Protein AF-A0A2D0I9T1-F1 (afdb_monomer)

Mean predicted aligned error: 17.63 Å

Radius of gyration: 34.25 Å; Cα contacts (8 Å, |Δi|>4): 458; chains: 1; bounding box: 86×65×97 Å

Foldseek 3Di:
DAFPQPVLCVPPVVVLVVVLVCVLPDDPPPPPPDDPVVVVVPDDPDFPDDPNRLSVLLSLLSVLLSVLVSFDWDQPPPLADQPAFEEEEEFEQEDPQNVVSLVQSLLLLLLSQPHFYFYWYFAPAIGGQGHTDNPSPVVNVSSVPPHHDPGHRDPVNVPVVVVPDPGPAYEYEDCDDDPDDRHQYDNDLVSSLVSNVVVVVSSVVRRDRDTPTPSCVSNVVSVVSNCVSPPRDHPPDDPDPVVVVVVVVPDDDPDDDDPCLVVLQVVLQVCVVVLVLVSSLVSLVVSCNRDNALLSLQSNLVSCVSVVVLVVSLVSLSSNRDPDPVSVVLSVVVNVVSVVSVVVVVVVVVVVVVVVVVCVVPDDDDDDDDDDDDDRDPDDRDDD

Solvent-accessible surface area (backbone atoms only — not comparable to full-atom values): 21808 Å² total; per-residue (Å²): 117,49,52,81,36,58,62,42,55,70,67,49,44,59,60,49,51,55,52,49,51,54,67,72,63,58,72,78,82,75,60,92,86,56,56,70,73,57,53,58,71,71,45,77,78,85,59,70,68,50,71,69,59,35,53,50,32,48,50,54,20,50,54,24,41,44,50,20,70,12,33,34,23,44,77,49,85,68,92,69,83,42,76,63,48,40,30,39,41,34,35,37,24,13,59,92,47,30,69,60,24,40,55,51,44,47,59,44,47,70,68,51,57,73,27,31,37,24,35,30,36,32,23,75,51,72,41,82,75,42,68,75,39,54,55,54,66,62,55,45,50,53,51,73,68,53,72,73,34,93,45,64,65,42,70,76,58,47,51,65,65,56,72,72,49,90,52,78,40,42,39,37,23,31,81,64,90,70,88,75,78,95,49,45,65,35,60,49,81,72,38,46,55,53,53,45,53,50,51,50,57,54,46,61,78,40,57,69,80,53,69,48,79,46,26,64,60,38,37,52,51,18,52,53,34,43,48,58,49,67,51,81,51,52,86,86,58,83,78,54,70,64,60,57,53,53,63,67,68,66,63,87,74,85,74,77,86,70,90,56,57,67,54,49,55,48,51,20,48,51,26,44,75,73,66,41,17,67,59,13,26,52,38,35,53,56,47,36,74,82,56,70,45,44,61,48,35,42,38,30,16,48,21,27,41,75,62,66,40,29,69,63,12,35,59,29,34,79,65,42,69,66,89,50,67,68,60,44,51,52,41,54,54,52,36,51,52,25,51,54,54,48,51,55,50,52,54,51,48,53,50,49,54,56,47,52,65,50,47,77,73,55,83,89,87,87,84,90,86,82,88,76,84,79,78,80,80,92,78,76,73,76,81,132

Structure (mmCIF, N/CA/C/O backbone):
data_AF-A0A2D0I9T1-F1
#
_entry.id   AF-A0A2D0I9T1-F1
#
loop_
_atom_site.group_PDB
_atom_site.id
_atom_site.type_symbol
_atom_site.label_atom_id
_atom_site.label_alt_id
_atom_site.label_comp_id
_atom_site.label_asym_id
_atom_site.label_entity_id
_atom_site.label_seq_id
_atom_site.pdbx_PDB_ins_code
_atom_site.Cartn_x
_atom_site.Cartn_y
_atom_site.Cartn_z
_atom_site.occupancy
_atom_site.B_iso_or_equiv
_atom_site.auth_seq_id
_atom_site.auth_comp_id
_atom_site.auth_asym_id
_atom_site.auth_atom_id
_atom_site.pdbx_PDB_model_num
ATOM 1 N N . MET A 1 1 ? -4.609 5.457 19.413 1.00 65.75 1 MET A N 1
ATOM 2 C CA . MET A 1 1 ? -6.073 5.638 19.493 1.00 65.75 1 MET A CA 1
ATOM 3 C C . MET A 1 1 ? -6.320 7.035 20.028 1.00 65.75 1 MET A C 1
ATOM 5 O O . MET A 1 1 ? -5.760 7.371 21.064 1.00 65.75 1 MET A O 1
ATOM 9 N N . SER A 1 2 ? -7.049 7.855 19.285 1.00 81.62 2 SER A N 1
ATOM 10 C CA . SER A 1 2 ? -7.430 9.224 19.643 1.00 81.62 2 SER A CA 1
ATOM 11 C C . SER A 1 2 ? -8.956 9.334 19.669 1.00 81.62 2 SER A C 1
ATOM 13 O O . SER A 1 2 ? -9.654 8.433 19.209 1.00 81.62 2 SER A O 1
ATOM 15 N N . PHE A 1 3 ? -9.482 10.416 20.235 1.00 84.44 3 PHE A N 1
ATOM 16 C CA . PHE A 1 3 ? -10.907 10.739 20.197 1.00 84.44 3 PHE A CA 1
ATOM 17 C C . PHE A 1 3 ? -11.085 11.988 19.344 1.00 84.44 3 PHE A C 1
ATOM 19 O O . PHE A 1 3 ? -10.417 12.988 19.603 1.00 84.44 3 PHE A O 1
ATOM 26 N N . LEU A 1 4 ? -11.961 11.925 18.340 1.00 83.19 4 LEU A N 1
ATOM 27 C CA . LEU A 1 4 ? -12.281 13.083 17.496 1.00 83.19 4 LEU A CA 1
ATOM 28 C C . LEU A 1 4 ? -12.969 14.188 18.301 1.00 83.19 4 LEU A C 1
ATOM 30 O O . LEU A 1 4 ? -12.709 15.364 18.069 1.00 83.19 4 LEU A O 1
ATOM 34 N N . HIS A 1 5 ? -13.799 13.794 19.269 1.00 87.62 5 HIS A N 1
ATOM 35 C CA . HIS A 1 5 ? -14.623 14.705 20.056 1.00 87.62 5 HIS A CA 1
ATOM 36 C C . HIS A 1 5 ? -14.393 14.519 21.559 1.00 87.62 5 HIS A C 1
ATOM 38 O O . HIS A 1 5 ? -15.290 14.150 22.323 1.00 87.62 5 HIS A O 1
ATOM 44 N N . SER A 1 6 ? -13.151 14.728 22.000 1.00 88.94 6 SER A N 1
ATOM 45 C CA . SER A 1 6 ? -12.774 14.575 23.415 1.00 88.94 6 SER A CA 1
ATOM 46 C C . SER A 1 6 ? -13.560 15.497 24.364 1.00 88.94 6 SER A C 1
ATOM 48 O O . SER A 1 6 ? -13.742 15.171 25.539 1.00 88.94 6 SER A O 1
ATOM 50 N N . GLU A 1 7 ? -14.106 16.601 23.850 1.00 87.12 7 GLU A N 1
ATOM 51 C CA . GLU A 1 7 ? -14.968 17.543 24.556 1.00 87.12 7 GLU A CA 1
ATOM 52 C C . GLU A 1 7 ? -16.212 16.885 25.172 1.00 87.12 7 GLU A C 1
ATOM 54 O O . GLU A 1 7 ? -16.671 17.332 26.225 1.00 87.12 7 GLU A O 1
ATOM 59 N N . PHE A 1 8 ? -16.729 15.787 24.604 1.00 89.69 8 PHE A N 1
ATOM 60 C CA . PHE A 1 8 ? -17.873 15.075 25.187 1.00 89.69 8 PHE A CA 1
ATOM 61 C C . PHE A 1 8 ? -17.576 14.538 26.586 1.00 89.69 8 PHE A C 1
ATOM 63 O O . PHE A 1 8 ? -18.468 14.533 27.436 1.00 89.69 8 PHE A O 1
ATOM 70 N N . PHE A 1 9 ? -16.334 14.136 26.868 1.00 91.19 9 PHE A N 1
ATOM 71 C CA . PHE A 1 9 ? -15.964 13.719 28.217 1.00 91.19 9 PHE A CA 1
ATOM 72 C C . PHE A 1 9 ? -16.039 14.885 29.198 1.00 91.19 9 PHE A C 1
ATOM 74 O O . PHE A 1 9 ? -16.519 14.713 30.310 1.00 91.19 9 PHE A O 1
ATOM 81 N N . ILE A 1 10 ? -15.627 16.081 28.790 1.00 91.31 10 ILE A N 1
ATOM 82 C CA . ILE A 1 10 ? -15.636 17.254 29.667 1.00 91.31 10 ILE A CA 1
ATOM 83 C C . ILE A 1 10 ? -17.075 17.704 29.939 1.00 91.31 10 ILE A C 1
ATOM 85 O O . ILE A 1 10 ? -17.423 17.992 31.082 1.00 91.31 10 ILE A O 1
ATOM 89 N N . TRP A 1 11 ? -17.924 17.726 28.910 1.00 93.88 11 TRP A N 1
ATOM 90 C CA . TRP A 1 11 ? -19.279 18.264 29.027 1.00 93.88 11 TRP A CA 1
ATOM 91 C C . TRP A 1 11 ? -20.297 17.274 29.592 1.00 93.88 11 TRP A C 1
ATOM 93 O O . TRP A 1 11 ? -21.161 17.676 30.368 1.00 93.88 11 TRP A O 1
ATOM 103 N N . LEU A 1 12 ? -20.224 15.990 29.227 1.00 94.19 12 LEU A N 1
ATOM 104 C CA . LEU A 1 12 ? -21.252 15.011 29.599 1.00 94.19 12 LEU A CA 1
ATOM 105 C C . LEU A 1 12 ? -20.867 14.142 30.791 1.00 94.19 12 LEU A C 1
ATOM 107 O O . LEU A 1 12 ? -21.756 13.690 31.516 1.00 94.19 12 LEU A O 1
ATOM 111 N N . LEU A 1 13 ? -19.577 13.894 31.029 1.00 93.44 13 LEU A N 1
ATOM 112 C CA . LEU A 1 13 ? -19.166 12.977 32.091 1.00 93.44 13 LEU A CA 1
ATOM 113 C C . LEU A 1 13 ? -19.450 13.548 33.495 1.00 93.44 13 LEU A C 1
ATOM 115 O O . LEU A 1 13 ? -20.089 12.837 34.272 1.00 93.44 13 LEU A O 1
ATOM 119 N N . PRO A 1 14 ? -19.115 14.814 33.835 1.00 95.44 14 PRO A N 1
ATOM 120 C CA . PRO A 1 14 ? -19.435 15.386 35.147 1.00 95.44 14 PRO A CA 1
ATOM 121 C C . PRO A 1 14 ? -20.933 15.409 35.504 1.00 95.44 14 PRO A C 1
ATOM 123 O O . PRO A 1 14 ? -21.274 14.920 36.586 1.00 95.44 14 PRO A O 1
ATOM 126 N N . PRO A 1 15 ? -21.861 15.900 34.650 1.00 95.25 15 PRO A N 1
ATOM 127 C CA . PRO A 1 15 ? -23.283 15.885 34.993 1.00 95.25 15 PRO A CA 1
ATOM 128 C C . PRO A 1 15 ? -23.841 14.460 35.071 1.00 95.25 15 PRO A C 1
ATOM 130 O O . PRO A 1 15 ? -24.680 14.185 35.928 1.00 95.25 15 PRO A O 1
ATOM 133 N N . THR A 1 16 ? -23.341 13.531 34.249 1.00 94.25 16 THR A N 1
ATOM 134 C CA . THR A 1 16 ? -23.728 12.114 34.329 1.00 94.25 16 THR A CA 1
ATOM 135 C C . THR A 1 16 ? -23.280 11.498 35.654 1.00 94.25 16 THR A C 1
ATOM 137 O O . THR A 1 16 ? -24.080 10.851 36.327 1.00 94.25 16 THR A O 1
ATOM 140 N N . LEU A 1 17 ? -22.036 11.741 36.082 1.00 94.31 17 LEU A N 1
ATOM 141 C CA . LEU A 1 17 ? -21.539 11.293 37.386 1.00 94.31 17 LEU A CA 1
ATOM 142 C C . LEU A 1 17 ? -22.377 11.862 38.535 1.00 94.31 17 LEU A C 1
ATOM 144 O O . LEU A 1 17 ? -22.769 11.108 39.423 1.00 94.31 17 LEU A O 1
ATOM 148 N N . ALA A 1 18 ? -22.691 13.160 38.505 1.00 94.62 18 ALA A N 1
ATOM 149 C CA . ALA A 1 18 ? -23.517 13.800 39.526 1.00 94.62 18 ALA A CA 1
ATOM 150 C C . ALA A 1 18 ? -24.924 13.185 39.583 1.00 94.62 18 ALA A C 1
ATOM 152 O O . ALA A 1 18 ? -25.400 12.810 40.657 1.00 94.62 18 ALA A O 1
ATOM 153 N N . LEU A 1 1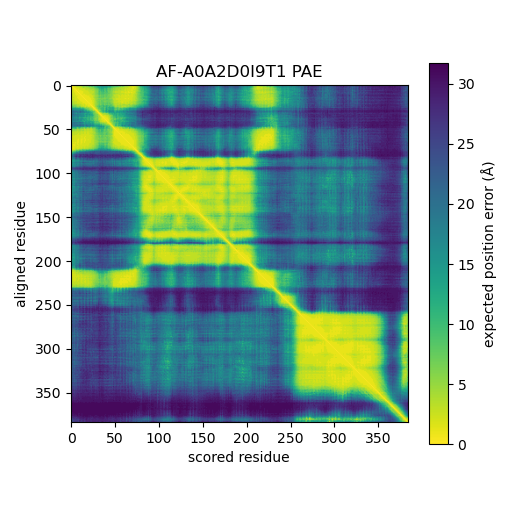9 ? -25.570 13.011 38.428 1.00 93.38 19 LEU A N 1
ATOM 154 C CA . LEU A 1 19 ? -26.894 12.401 38.330 1.00 93.38 19 LEU A CA 1
ATOM 155 C C . LEU A 1 19 ? -26.899 10.978 38.893 1.00 93.38 19 LEU A C 1
ATOM 157 O O . LEU A 1 19 ? -27.754 10.643 39.713 1.00 93.38 19 LEU A O 1
ATOM 161 N N . PHE A 1 20 ? -25.931 10.147 38.505 1.00 92.75 20 PHE A N 1
ATOM 162 C CA . PHE A 1 20 ? -25.845 8.775 39.000 1.00 92.75 20 PHE A CA 1
ATOM 163 C C . PHE A 1 20 ? -25.437 8.699 40.469 1.00 92.75 20 PHE A C 1
ATOM 165 O O . PHE A 1 20 ? -25.935 7.826 41.176 1.00 92.75 20 PHE A O 1
ATOM 172 N N . TYR A 1 21 ? -24.611 9.623 40.964 1.00 91.19 21 TYR A N 1
ATOM 173 C CA . TYR A 1 21 ? -24.312 9.736 42.388 1.00 91.19 21 TYR A CA 1
ATOM 174 C C . TYR A 1 21 ? -25.595 9.950 43.196 1.00 91.19 21 TYR A C 1
ATOM 176 O O . TYR A 1 21 ? -25.877 9.174 44.112 1.00 91.19 21 TYR A O 1
ATOM 184 N N . PHE A 1 22 ? -26.427 10.928 42.822 1.00 88.88 22 PHE A N 1
ATOM 185 C CA . PHE A 1 22 ? -27.710 11.152 43.492 1.00 88.88 22 PHE A CA 1
ATOM 186 C C . PHE A 1 22 ? -28.659 9.966 43.314 1.00 88.88 22 PHE A C 1
ATOM 188 O O . PHE A 1 22 ? -29.280 9.521 44.276 1.00 88.88 22 PHE A O 1
ATOM 195 N N . TRP A 1 23 ? -28.736 9.392 42.116 1.00 84.62 23 TRP A N 1
ATOM 196 C CA . TRP A 1 23 ? -29.636 8.275 41.845 1.00 84.62 23 TRP A CA 1
ATOM 197 C C . TRP A 1 23 ? -29.261 6.989 42.603 1.00 84.62 23 TRP A C 1
ATOM 199 O O . TRP A 1 23 ? -30.140 6.238 43.025 1.00 84.62 23 TRP A O 1
ATOM 209 N N . LEU A 1 24 ? -27.968 6.737 42.825 1.00 81.75 24 LEU A N 1
ATOM 210 C CA . LEU A 1 24 ? -27.472 5.580 43.580 1.00 81.75 24 LEU A CA 1
ATOM 211 C C . LEU A 1 24 ? -27.532 5.784 45.102 1.00 81.75 24 LEU A C 1
ATOM 213 O O . LEU A 1 24 ? -27.632 4.801 45.840 1.00 81.75 24 LEU A O 1
ATOM 217 N N . THR A 1 25 ? -27.471 7.032 45.574 1.00 81.94 25 THR A N 1
ATOM 218 C CA . THR A 1 25 ? -27.475 7.377 47.010 1.00 81.94 25 THR A CA 1
ATOM 219 C C . THR A 1 25 ? -28.862 7.688 47.569 1.00 81.94 25 THR A C 1
ATOM 221 O O . THR A 1 25 ? -29.021 7.752 48.791 1.00 81.94 25 THR A O 1
ATOM 224 N N . GLN A 1 26 ? -29.882 7.829 46.714 1.00 77.06 26 GLN A N 1
ATOM 225 C CA . GLN A 1 26 ? -31.263 8.020 47.150 1.00 77.06 26 GLN A CA 1
ATOM 226 C C . GLN A 1 26 ? -31.711 6.885 48.080 1.00 77.06 26 GLN A C 1
ATOM 228 O O . GLN A 1 26 ? -31.810 5.715 47.699 1.00 77.06 26 GLN A O 1
ATOM 233 N N . LYS A 1 27 ? -32.005 7.247 49.332 1.00 69.00 27 LYS A N 1
ATOM 234 C CA . LYS A 1 27 ? -32.643 6.340 50.285 1.00 69.00 27 LYS A CA 1
ATOM 235 C C . LYS A 1 27 ? -34.089 6.105 49.834 1.00 69.00 27 LYS A C 1
ATOM 237 O O . LYS A 1 27 ? -34.747 7.062 49.422 1.00 69.00 27 LYS A O 1
ATOM 242 N N . PRO A 1 28 ? -34.608 4.867 49.915 1.00 66.19 28 PRO A N 1
ATOM 243 C CA . PRO A 1 28 ? -36.019 4.630 49.647 1.00 66.19 28 PRO A CA 1
ATOM 244 C C . PRO A 1 28 ? -36.846 5.490 50.606 1.00 66.19 28 PRO A C 1
ATOM 246 O O . PRO A 1 28 ? -36.542 5.530 51.800 1.00 66.19 28 PRO A O 1
ATOM 249 N N . LEU A 1 29 ? -37.865 6.180 50.087 1.00 64.62 29 LEU A N 1
ATOM 250 C CA . LEU A 1 29 ? -38.839 6.907 50.902 1.00 64.62 29 LEU A CA 1
ATOM 251 C C . LEU A 1 29 ? -39.385 5.943 51.958 1.00 64.62 29 LEU A C 1
ATOM 253 O O . LEU A 1 29 ? -40.117 5.006 51.640 1.00 64.62 29 LEU A O 1
ATOM 257 N N . GLN A 1 30 ? -38.970 6.133 53.211 1.00 58.75 30 GLN A N 1
ATOM 258 C CA . GLN A 1 30 ? -39.473 5.340 54.321 1.00 58.75 30 GLN A CA 1
ATOM 259 C C . GLN A 1 30 ? -40.956 5.667 54.471 1.00 58.75 30 GLN A C 1
ATOM 261 O O . GLN A 1 30 ? -41.329 6.806 54.760 1.00 58.75 30 GLN A O 1
ATOM 266 N N . HIS A 1 31 ? -41.805 4.670 54.231 1.00 58.28 31 HIS A N 1
ATOM 267 C CA . HIS A 1 31 ? -43.240 4.795 54.419 1.00 58.28 31 HIS A CA 1
ATOM 268 C C . HIS A 1 31 ? -43.515 4.969 55.911 1.00 58.28 31 HIS A C 1
ATOM 270 O O . HIS A 1 31 ? -43.639 3.997 56.644 1.00 58.28 31 HIS A O 1
ATOM 276 N N . ARG A 1 32 ? -43.630 6.219 56.369 1.00 63.84 32 ARG A N 1
ATOM 277 C CA . ARG A 1 32 ? -43.999 6.538 57.759 1.00 63.84 32 ARG A CA 1
ATOM 278 C C . ARG A 1 32 ? -45.384 6.002 58.159 1.00 63.84 32 ARG A C 1
ATOM 280 O O . ARG A 1 32 ? -45.728 6.067 59.331 1.00 63.84 32 ARG A O 1
ATOM 287 N N . TRP A 1 33 ? -46.168 5.486 57.208 1.00 72.06 33 TRP A N 1
ATOM 288 C CA . TRP A 1 33 ? -47.573 5.108 57.391 1.00 72.06 33 TRP A CA 1
ATOM 289 C C . TRP A 1 33 ? -47.892 3.626 57.134 1.00 72.06 33 TRP A C 1
ATOM 291 O O . TRP A 1 33 ? -49.038 3.228 57.307 1.00 72.06 33 TRP A O 1
ATOM 301 N N . LEU A 1 34 ? -46.921 2.794 56.735 1.00 76.44 34 LEU A N 1
ATOM 302 C CA . LEU A 1 34 ? -47.140 1.365 56.463 1.00 76.44 34 LEU A CA 1
ATOM 303 C C . LEU A 1 34 ? -46.103 0.511 57.192 1.00 76.44 34 LEU A C 1
ATOM 305 O O . LEU A 1 34 ? -44.908 0.784 57.116 1.00 76.44 34 LEU A O 1
ATOM 309 N N . SER A 1 35 ? -46.559 -0.547 57.865 1.00 78.88 35 SER A N 1
ATOM 310 C CA . SER A 1 35 ? -45.671 -1.516 58.510 1.00 78.88 35 SER A CA 1
ATOM 311 C C . SER A 1 35 ? -44.879 -2.315 57.469 1.00 78.88 35 SER A C 1
ATOM 313 O O . SER A 1 35 ? -45.377 -2.608 56.377 1.00 78.88 35 SER A O 1
ATOM 315 N N . GLU A 1 36 ? -43.643 -2.698 57.805 1.00 78.38 36 GLU A N 1
ATOM 316 C CA . GLU A 1 36 ? -42.740 -3.409 56.884 1.00 78.38 36 GLU A CA 1
ATOM 317 C C . GLU A 1 36 ? -43.368 -4.690 56.311 1.00 78.38 36 GLU A C 1
ATOM 319 O O . GLU A 1 36 ? -43.220 -4.973 55.123 1.00 78.38 36 GLU A O 1
ATOM 324 N N . ALA A 1 37 ? -44.166 -5.400 57.114 1.00 78.06 37 ALA A N 1
ATOM 325 C CA . ALA A 1 37 ? -44.871 -6.612 56.703 1.00 78.06 37 ALA A CA 1
ATOM 326 C C . ALA A 1 37 ? -45.919 -6.372 55.597 1.00 78.06 37 ALA A C 1
ATOM 328 O O . ALA A 1 37 ? -46.118 -7.225 54.731 1.00 78.06 37 ALA A O 1
ATOM 329 N N . VAL A 1 38 ? -46.596 -5.217 55.603 1.00 79.50 38 VAL A N 1
ATOM 330 C CA . VAL A 1 38 ? -47.574 -4.860 54.560 1.00 79.50 38 VAL A CA 1
ATOM 331 C C . VAL A 1 38 ? -46.849 -4.424 53.290 1.00 79.50 38 VAL A C 1
ATOM 333 O O . VAL A 1 38 ? -47.224 -4.837 52.195 1.00 79.50 38 VAL A O 1
ATOM 336 N N . VAL A 1 39 ? -45.760 -3.663 53.426 1.00 76.88 39 VAL A N 1
ATOM 337 C CA . VAL A 1 39 ? -44.916 -3.255 52.292 1.00 76.88 39 VAL A CA 1
ATOM 338 C C . VAL A 1 39 ? -44.304 -4.471 51.595 1.00 76.88 39 VAL A C 1
ATOM 340 O O . VAL A 1 39 ? -44.239 -4.503 50.368 1.00 76.88 39 VAL A O 1
ATOM 343 N N . GLU A 1 40 ? -43.881 -5.487 52.345 1.00 76.25 40 GLU A N 1
ATOM 344 C CA . GLU A 1 40 ? -43.317 -6.708 51.768 1.00 76.25 40 GLU A CA 1
ATOM 345 C C . GLU A 1 40 ? -44.367 -7.545 51.025 1.00 76.25 40 GLU A C 1
ATOM 347 O O . GLU A 1 40 ? -44.071 -8.059 49.947 1.00 76.25 40 GLU A O 1
ATOM 352 N N . LYS A 1 41 ? -45.610 -7.609 51.526 1.00 78.31 41 LYS A N 1
ATOM 353 C CA . LYS A 1 41 ? -46.727 -8.285 50.840 1.00 78.31 41 LYS A CA 1
ATOM 354 C C . LYS A 1 41 ? -47.234 -7.541 49.602 1.00 78.31 41 LYS A C 1
ATOM 356 O O . LYS A 1 41 ? -47.716 -8.183 48.674 1.00 78.31 41 LYS A O 1
ATOM 361 N N . LEU A 1 42 ? -47.140 -6.210 49.584 1.00 76.25 42 LEU A N 1
ATOM 362 C CA . LEU A 1 42 ? -47.536 -5.375 48.442 1.00 76.25 42 LEU A CA 1
ATOM 363 C C . LEU A 1 42 ? -46.438 -5.254 47.374 1.00 76.25 42 LEU A C 1
ATOM 365 O O . LEU A 1 42 ? -46.716 -4.834 46.250 1.00 76.25 42 LEU A O 1
ATOM 369 N N . ARG A 1 43 ? -45.184 -5.596 47.695 1.00 68.75 43 ARG A N 1
ATOM 370 C CA . ARG A 1 43 ? -44.080 -5.551 46.730 1.00 68.75 43 ARG A CA 1
ATOM 371 C C . ARG A 1 43 ? -44.174 -6.708 45.743 1.00 68.75 43 ARG A C 1
ATOM 373 O O . ARG A 1 43 ? -44.341 -7.865 46.118 1.00 68.75 43 ARG A O 1
ATOM 380 N N . ALA A 1 44 ? -43.977 -6.388 44.466 1.00 64.19 44 ALA A N 1
ATOM 381 C CA . ALA A 1 44 ? -43.805 -7.390 43.425 1.00 64.19 44 ALA A CA 1
ATOM 382 C C . ALA A 1 44 ? -42.681 -8.381 43.807 1.00 64.19 44 ALA A C 1
ATOM 384 O O . ALA A 1 44 ? -41.682 -7.970 44.414 1.00 64.19 44 ALA A O 1
ATOM 385 N N . PRO A 1 45 ? -42.817 -9.676 43.463 1.00 66.19 45 PRO A N 1
ATOM 386 C CA . PRO A 1 45 ? -41.832 -10.694 43.807 1.00 66.19 45 PRO A CA 1
ATOM 387 C C . PRO A 1 45 ? -40.434 -10.283 43.336 1.00 66.19 45 PRO A C 1
ATOM 389 O O . PRO A 1 45 ? -40.269 -9.758 42.234 1.00 66.19 45 PRO A O 1
ATOM 392 N N . LYS A 1 46 ? -39.427 -10.525 44.189 1.00 61.34 46 LYS A N 1
ATOM 393 C CA . LYS A 1 46 ? -38.029 -10.118 43.968 1.00 61.34 46 LYS A CA 1
ATOM 394 C C . LYS A 1 46 ? -37.576 -10.515 42.556 1.00 61.34 46 LYS A C 1
ATOM 396 O O . LYS A 1 46 ? -37.445 -11.704 42.252 1.00 61.34 46 LYS A O 1
ATOM 401 N N . THR A 1 47 ? -37.338 -9.510 41.714 1.00 61.69 47 THR A N 1
ATOM 402 C CA . THR A 1 47 ? -36.711 -9.662 40.398 1.00 61.69 47 THR A CA 1
ATOM 403 C C . THR A 1 47 ? -35.339 -10.319 40.554 1.00 61.69 47 THR A C 1
ATOM 405 O O . THR A 1 47 ? -34.711 -10.239 41.610 1.00 61.69 47 THR A O 1
ATOM 408 N N . THR A 1 48 ? -34.867 -11.002 39.512 1.00 64.31 48 THR A N 1
ATOM 409 C CA . THR A 1 48 ? -33.540 -11.648 39.489 1.00 64.31 48 THR A CA 1
ATOM 410 C C . THR A 1 48 ? -32.404 -10.650 39.710 1.00 64.31 48 THR A C 1
ATOM 412 O O . THR A 1 48 ? -31.441 -10.976 40.399 1.00 64.31 48 THR A O 1
ATOM 415 N N . MET A 1 49 ? -32.542 -9.425 39.189 1.00 72.75 49 MET A N 1
ATOM 416 C CA . MET A 1 49 ? -31.578 -8.344 39.375 1.00 72.75 49 MET A CA 1
ATOM 417 C C . MET A 1 49 ? -32.096 -7.295 40.362 1.00 72.75 49 MET A C 1
ATOM 419 O O . MET A 1 49 ? -33.210 -6.783 40.228 1.00 72.75 49 MET A O 1
ATOM 423 N N . GLY A 1 50 ? -31.276 -6.975 41.366 1.00 78.56 50 GLY A N 1
ATOM 424 C CA . GLY A 1 50 ? -31.570 -5.916 42.328 1.00 78.56 50 GLY A CA 1
ATOM 425 C C . GLY A 1 50 ? -31.456 -4.523 41.705 1.00 78.56 50 GLY A C 1
ATOM 426 O O . GLY A 1 50 ? -30.660 -4.304 40.792 1.00 78.56 50 GLY A O 1
ATOM 427 N N . LEU A 1 51 ? -32.205 -3.559 42.249 1.00 79.06 51 LEU A N 1
ATOM 428 C CA . LEU A 1 51 ? -32.231 -2.170 41.770 1.00 79.06 51 LEU A CA 1
ATOM 429 C C . LEU A 1 51 ? -30.825 -1.549 41.673 1.00 79.06 51 LEU A C 1
ATOM 431 O O . LEU A 1 51 ? -30.506 -0.906 40.680 1.00 79.06 51 LEU A O 1
ATOM 435 N N . LYS A 1 52 ? -29.958 -1.806 42.665 1.00 82.19 52 LYS A N 1
ATOM 436 C CA . LYS A 1 52 ? -28.563 -1.333 42.669 1.00 82.19 52 LYS A CA 1
ATOM 437 C C . LYS A 1 52 ? -27.759 -1.864 41.481 1.00 82.19 52 LYS A C 1
ATOM 439 O O . LYS A 1 52 ? -27.038 -1.106 40.847 1.00 82.19 52 LYS A O 1
ATOM 444 N N . ALA A 1 53 ? -27.905 -3.151 41.167 1.00 83.69 53 ALA A N 1
ATOM 445 C CA . ALA A 1 53 ? -27.182 -3.781 40.068 1.00 83.69 53 ALA A CA 1
ATOM 446 C C . ALA A 1 53 ? -27.679 -3.264 38.706 1.00 83.69 53 ALA A C 1
ATOM 448 O O . ALA A 1 53 ? -26.872 -2.957 37.834 1.00 83.69 53 ALA A O 1
ATOM 449 N N . ARG A 1 54 ? -28.997 -3.075 38.555 1.00 85.69 54 ARG A N 1
ATOM 450 C CA . ARG A 1 54 ? -29.589 -2.472 37.353 1.00 85.69 54 ARG A CA 1
ATOM 451 C C . ARG A 1 54 ? -29.124 -1.028 37.140 1.00 85.69 54 ARG A C 1
ATOM 453 O O . ARG A 1 54 ? -28.736 -0.665 36.036 1.00 85.69 54 ARG A O 1
ATOM 460 N N . ASN A 1 55 ? -29.125 -0.216 38.196 1.00 89.69 55 ASN A N 1
ATOM 461 C CA . ASN A 1 55 ? -28.645 1.164 38.121 1.00 89.69 55 ASN A CA 1
ATOM 462 C C . ASN A 1 55 ? -27.137 1.214 37.813 1.00 89.69 55 ASN A C 1
ATOM 464 O O . ASN A 1 55 ? -26.703 2.074 37.053 1.00 89.69 55 ASN A O 1
ATOM 468 N N . GLY A 1 56 ? -26.353 0.258 38.327 1.00 90.00 56 GLY A N 1
ATOM 469 C CA . GLY A 1 56 ? -24.943 0.091 37.964 1.00 90.00 56 GLY A CA 1
ATOM 470 C C . GLY A 1 56 ? -24.730 -0.222 36.477 1.00 90.00 56 GLY A C 1
ATOM 471 O O . GLY A 1 56 ? -23.859 0.372 35.852 1.00 90.00 56 GLY A O 1
ATOM 472 N N . LEU A 1 57 ? -25.557 -1.087 35.877 1.00 90.50 57 LEU A N 1
ATOM 473 C CA . LEU A 1 57 ? -25.516 -1.345 34.430 1.00 90.50 57 LEU A CA 1
ATOM 474 C C . LEU A 1 57 ? -25.829 -0.092 33.607 1.00 90.50 57 LEU A C 1
ATOM 476 O O . LEU A 1 57 ? -25.107 0.200 32.656 1.00 90.50 57 LEU A O 1
ATOM 480 N N . PHE A 1 58 ? -26.870 0.662 33.978 1.00 93.88 58 PHE A N 1
ATOM 481 C CA . PHE A 1 58 ? -27.202 1.917 33.298 1.00 93.88 58 PHE A CA 1
ATOM 482 C C . PHE A 1 58 ? -26.077 2.946 33.401 1.00 93.88 58 PHE A C 1
ATOM 484 O O . PHE A 1 58 ? -25.821 3.662 32.438 1.00 93.88 58 PHE A O 1
ATOM 491 N N . PHE A 1 59 ? -25.380 2.988 34.537 1.00 94.94 59 PHE A N 1
ATOM 492 C CA . PHE A 1 59 ? -24.237 3.872 34.729 1.00 94.94 59 PHE A CA 1
ATOM 493 C C . PHE A 1 59 ? -23.087 3.537 33.776 1.00 94.94 59 PHE A C 1
ATOM 495 O O . PHE A 1 59 ? -22.596 4.407 33.058 1.00 94.94 59 PHE A O 1
ATOM 502 N N . ILE A 1 60 ? -22.700 2.259 33.717 1.00 94.94 60 ILE A N 1
ATOM 503 C CA . ILE A 1 60 ? -21.636 1.790 32.820 1.00 94.94 60 ILE A CA 1
ATOM 504 C C . ILE A 1 60 ? -22.031 2.030 31.357 1.00 94.94 60 ILE A C 1
ATOM 506 O O . ILE A 1 60 ? -21.223 2.519 30.570 1.00 94.94 60 ILE A O 1
ATOM 510 N N . ALA A 1 61 ? -23.287 1.750 30.996 1.00 95.94 61 ALA A N 1
ATOM 511 C CA . ALA A 1 61 ? -23.793 2.002 29.652 1.00 95.94 61 ALA A CA 1
ATOM 512 C C . ALA A 1 61 ? -23.755 3.492 29.279 1.00 95.94 61 ALA A C 1
ATOM 514 O O . ALA A 1 61 ? -23.385 3.822 28.156 1.00 95.94 61 ALA A O 1
ATOM 515 N N . ALA A 1 62 ? -24.075 4.396 30.210 1.00 96.75 62 ALA A N 1
ATOM 516 C CA . ALA A 1 62 ? -23.998 5.836 29.976 1.00 96.75 62 ALA A CA 1
ATOM 517 C C . ALA A 1 62 ? -22.556 6.298 29.689 1.00 96.75 62 ALA A C 1
ATOM 519 O O . ALA A 1 62 ? -22.334 7.048 28.742 1.00 96.75 62 ALA A O 1
ATOM 520 N N . ILE A 1 63 ? -21.561 5.797 30.432 1.00 96.75 63 ILE A N 1
ATOM 521 C CA . ILE A 1 63 ? -20.138 6.095 30.169 1.00 96.75 63 ILE A CA 1
ATOM 522 C C . ILE A 1 63 ? -19.701 5.568 28.796 1.00 96.75 63 ILE A C 1
ATOM 524 O O . ILE A 1 63 ? -18.962 6.242 28.072 1.00 96.75 63 ILE A O 1
ATOM 528 N N . LEU A 1 64 ? -20.157 4.373 28.417 1.00 95.44 64 LEU A N 1
ATOM 529 C CA . LEU A 1 64 ? -19.867 3.800 27.104 1.00 95.44 64 LEU A CA 1
ATOM 530 C C . LEU A 1 64 ? -20.536 4.592 25.971 1.00 95.44 64 LEU A C 1
ATOM 532 O O . LEU A 1 64 ? -19.908 4.802 24.939 1.00 95.44 64 LEU A O 1
ATOM 536 N N . LEU A 1 65 ? -21.755 5.102 26.163 1.00 96.75 65 LEU A N 1
ATOM 537 C CA . LEU A 1 65 ? -22.402 5.997 25.198 1.00 96.75 65 LEU A CA 1
ATOM 538 C C . LEU A 1 65 ? -21.634 7.311 25.034 1.00 96.75 65 LEU A C 1
ATOM 540 O O . LEU A 1 65 ? -21.399 7.728 23.904 1.00 96.75 65 LEU A O 1
ATOM 544 N N . ILE A 1 66 ? -21.181 7.926 26.131 1.00 96.00 66 ILE A N 1
ATOM 545 C CA . ILE A 1 66 ? -20.333 9.130 26.072 1.00 96.00 66 ILE A CA 1
ATOM 546 C C . ILE A 1 66 ? -19.030 8.816 25.330 1.00 96.00 66 ILE A C 1
ATOM 548 O O . ILE A 1 66 ? -18.634 9.562 24.438 1.00 96.00 66 ILE A O 1
ATOM 552 N N . SER A 1 67 ? -18.406 7.673 25.629 1.00 93.06 67 SER A N 1
ATOM 553 C CA . SER A 1 67 ? -17.227 7.198 24.897 1.00 93.06 67 SER A CA 1
ATOM 554 C C . SER A 1 67 ? -17.512 6.998 23.407 1.00 93.06 67 SER A C 1
ATOM 556 O O . SER A 1 67 ? -16.663 7.325 22.590 1.00 93.06 67 SER A O 1
ATOM 558 N N . ALA A 1 68 ? -18.690 6.497 23.025 1.00 94.69 68 ALA A N 1
ATOM 559 C CA . ALA A 1 68 ? -19.081 6.356 21.623 1.00 94.69 68 ALA A CA 1
ATOM 560 C C . ALA A 1 68 ? -19.268 7.721 20.938 1.00 94.69 68 ALA A C 1
ATOM 562 O O . ALA A 1 68 ? -18.785 7.915 19.825 1.00 94.69 68 ALA A O 1
ATOM 563 N N . MET A 1 69 ? -19.909 8.680 21.614 1.00 92.75 69 MET A N 1
ATOM 564 C CA . MET A 1 69 ? -20.082 10.050 21.115 1.00 92.75 69 MET A CA 1
ATOM 565 C C . MET A 1 69 ? -18.753 10.791 20.959 1.00 92.75 69 MET A C 1
ATOM 567 O O . MET A 1 69 ? -18.596 11.558 20.015 1.00 92.75 69 MET A O 1
ATOM 571 N N . ALA A 1 70 ? -17.773 10.503 21.819 1.00 92.31 70 ALA A N 1
ATOM 572 C CA . ALA A 1 70 ? -16.412 11.018 21.688 1.00 92.31 70 ALA A CA 1
ATOM 573 C C . ALA A 1 70 ? -15.674 10.493 20.437 1.00 92.31 70 ALA A C 1
ATOM 575 O O . ALA A 1 70 ? -14.578 10.964 20.133 1.00 92.31 70 ALA A O 1
ATOM 576 N N . GLN A 1 71 ? -16.273 9.535 19.715 1.00 89.25 71 GLN A N 1
ATOM 577 C CA . GLN A 1 71 ? -15.779 8.945 18.473 1.00 89.25 71 GLN A CA 1
ATOM 578 C C . GLN A 1 71 ? -14.315 8.498 18.579 1.00 89.25 71 GLN A C 1
ATOM 580 O O . GLN A 1 71 ? -13.411 9.156 18.052 1.00 89.25 71 GLN A O 1
ATOM 585 N N . PRO A 1 72 ? -14.055 7.373 19.268 1.00 89.31 72 PRO A N 1
ATOM 586 C CA . PRO A 1 72 ? -12.733 6.782 19.280 1.00 89.31 72 PRO A CA 1
ATOM 587 C C . PRO A 1 72 ? -12.331 6.414 17.857 1.00 89.31 72 PRO A C 1
ATOM 589 O O . PRO A 1 72 ? -13.113 5.820 17.116 1.00 89.31 72 PRO A O 1
ATOM 592 N N . VAL A 1 73 ? -11.100 6.741 17.497 1.00 84.81 73 VAL A N 1
ATOM 593 C CA . VAL A 1 73 ? -10.509 6.473 16.192 1.00 84.81 73 VAL A CA 1
ATOM 594 C C . VAL A 1 73 ? -9.106 5.917 16.388 1.00 84.81 73 VAL A C 1
ATOM 596 O O . VAL A 1 73 ? -8.351 6.327 17.277 1.00 84.81 73 VAL A O 1
ATOM 599 N N . ILE A 1 74 ? -8.727 4.963 15.544 1.00 80.19 74 ILE A N 1
ATOM 600 C CA . ILE A 1 74 ? -7.314 4.669 15.318 1.00 80.19 74 ILE A CA 1
ATOM 601 C C . ILE A 1 74 ? -6.882 5.498 14.118 1.00 80.19 74 ILE A C 1
ATOM 603 O O . ILE A 1 74 ? -7.399 5.330 13.017 1.00 80.19 74 ILE A O 1
ATOM 607 N N . LEU A 1 75 ? -5.941 6.409 14.363 1.00 63.22 75 LEU A N 1
ATOM 608 C CA . LEU A 1 75 ? -5.189 7.063 13.306 1.00 63.22 75 LEU A CA 1
ATOM 609 C C . LEU A 1 75 ? -4.257 6.005 12.732 1.00 63.22 75 LEU A C 1
ATOM 611 O O . LEU A 1 75 ? -3.195 5.726 13.289 1.00 63.22 75 LEU A O 1
ATOM 615 N N . ASN A 1 76 ? -4.709 5.358 11.668 1.00 50.41 76 ASN A N 1
ATOM 616 C CA . ASN A 1 76 ? -3.847 4.496 10.897 1.00 50.41 76 ASN A CA 1
ATOM 617 C C . ASN A 1 76 ? -3.013 5.400 9.991 1.00 50.41 76 ASN A C 1
ATOM 619 O O . ASN A 1 76 ? -3.478 5.898 8.974 1.00 50.41 76 ASN A O 1
ATOM 623 N N . SER A 1 77 ? -1.748 5.593 10.360 1.00 42.97 77 SER A N 1
ATOM 624 C CA . SER A 1 77 ? -0.729 6.178 9.479 1.00 42.97 77 SER A CA 1
ATOM 625 C C . SER A 1 77 ? -0.335 5.222 8.347 1.00 42.97 77 SER A C 1
ATOM 627 O O . SER A 1 77 ? 0.609 5.499 7.611 1.00 42.97 77 SER A O 1
ATOM 629 N N . THR A 1 78 ? -0.995 4.063 8.240 1.00 38.38 78 THR A N 1
ATOM 630 C CA . THR A 1 78 ? -0.756 3.096 7.175 1.00 38.38 78 THR A CA 1
ATOM 631 C C . THR A 1 78 ? -1.198 3.725 5.856 1.00 38.38 78 THR A C 1
ATOM 633 O O . THR A 1 78 ? -2.385 4.021 5.707 1.00 38.38 78 THR A O 1
ATOM 636 N N . PRO A 1 79 ? -0.287 3.942 4.894 1.00 38.72 79 PRO A N 1
ATOM 637 C CA . PRO A 1 79 ? -0.656 4.477 3.596 1.00 38.72 79 PRO A CA 1
ATOM 638 C C . PRO A 1 79 ? -1.472 3.411 2.859 1.00 38.72 79 PRO A C 1
ATOM 640 O O . PRO A 1 79 ? -0.906 2.485 2.283 1.00 38.72 79 PRO A O 1
ATOM 643 N N . ILE A 1 80 ? -2.801 3.506 2.884 1.00 43.66 80 ILE A N 1
ATOM 644 C CA . ILE A 1 80 ? -3.665 2.659 2.057 1.00 43.66 80 ILE A CA 1
ATOM 645 C C . ILE A 1 80 ? -4.544 3.558 1.188 1.00 43.66 80 ILE A C 1
ATOM 647 O O . ILE A 1 80 ? -5.203 4.469 1.674 1.00 43.66 80 ILE A O 1
ATOM 651 N N . LYS A 1 81 ? -4.475 3.297 -0.126 1.00 45.94 81 LYS A N 1
ATOM 652 C CA . LYS A 1 81 ? -5.225 3.926 -1.227 1.00 45.94 81 LYS A CA 1
ATOM 653 C C . LYS A 1 81 ? -5.401 5.445 -1.095 1.00 45.94 81 LYS A C 1
ATOM 655 O O . LYS A 1 81 ? -6.512 5.968 -1.119 1.00 45.94 81 LYS A O 1
ATOM 660 N N . GLY A 1 82 ? -4.282 6.171 -1.115 1.00 52.38 82 GLY A N 1
ATOM 661 C CA . GLY A 1 82 ? -4.317 7.506 -1.718 1.00 52.38 82 GLY A CA 1
ATOM 662 C C . GLY A 1 82 ? -4.966 7.410 -3.106 1.00 52.38 82 GLY A C 1
ATOM 663 O O . GLY A 1 82 ? -4.858 6.371 -3.769 1.00 52.38 82 GLY A O 1
ATOM 664 N N . LYS A 1 83 ? -5.682 8.459 -3.529 1.00 64.25 83 LYS A N 1
ATOM 665 C CA . LYS A 1 83 ? -6.173 8.585 -4.910 1.00 64.25 83 LYS A CA 1
ATOM 666 C C . LYS A 1 83 ? -5.032 8.167 -5.845 1.00 64.25 83 LYS A C 1
ATOM 668 O O . LYS A 1 83 ? -3.964 8.772 -5.774 1.00 64.25 83 LYS A O 1
ATOM 673 N N . LYS A 1 84 ? -5.247 7.132 -6.668 1.00 77.50 84 LYS A N 1
ATOM 674 C CA . LYS A 1 84 ? -4.251 6.730 -7.665 1.00 77.50 84 LYS A CA 1
ATOM 675 C C . LYS A 1 84 ? -3.923 7.954 -8.508 1.00 77.50 84 LYS A C 1
ATOM 677 O O . LYS A 1 84 ? -4.831 8.629 -8.996 1.00 77.50 84 LYS A O 1
ATOM 682 N N . LEU A 1 85 ? -2.643 8.256 -8.619 1.00 87.75 85 LEU A N 1
ATOM 683 C CA . LEU A 1 85 ? -2.160 9.384 -9.389 1.00 87.75 85 LEU A CA 1
ATOM 684 C C . LEU A 1 85 ? -2.382 9.074 -10.867 1.00 87.75 85 LEU A C 1
ATOM 686 O O . LEU A 1 85 ? -2.087 7.968 -11.327 1.00 87.75 85 LEU A O 1
ATOM 690 N N . HIS A 1 86 ? -2.894 10.050 -11.616 1.00 92.00 86 HIS A N 1
ATOM 691 C CA . HIS A 1 86 ? -2.917 9.968 -13.072 1.00 92.00 86 HIS A CA 1
ATOM 692 C C . HIS A 1 86 ? -1.532 10.341 -13.587 1.00 92.00 86 HIS A C 1
ATOM 694 O O . HIS A 1 86 ? -1.113 11.497 -13.508 1.00 92.00 86 HIS A O 1
ATOM 700 N N . ILE A 1 87 ? -0.819 9.350 -14.110 1.00 93.19 87 ILE A N 1
ATOM 701 C CA . ILE A 1 87 ? 0.530 9.503 -14.638 1.00 93.19 87 ILE A CA 1
ATOM 702 C C . ILE A 1 87 ? 0.504 9.298 -16.146 1.00 93.19 87 ILE A C 1
ATOM 704 O O . ILE A 1 87 ? 0.013 8.285 -16.633 1.00 93.19 87 ILE A O 1
ATOM 708 N N . VAL A 1 88 ? 1.064 10.237 -16.902 1.00 94.62 88 VAL A N 1
ATOM 709 C CA . VAL A 1 88 ? 1.243 10.084 -18.350 1.00 94.62 88 VAL A CA 1
ATOM 710 C C . VAL A 1 88 ? 2.686 9.677 -18.617 1.00 94.62 88 VAL A C 1
ATOM 712 O O . VAL A 1 88 ? 3.609 10.450 -18.365 1.00 94.62 88 VAL A O 1
ATOM 715 N N . LEU A 1 89 ? 2.876 8.459 -19.122 1.00 95.00 89 LEU A N 1
ATOM 716 C CA . LEU A 1 89 ? 4.166 7.916 -19.531 1.00 95.00 89 LEU A CA 1
ATOM 717 C C . LEU A 1 89 ? 4.295 8.012 -21.053 1.00 95.00 89 LEU A C 1
ATOM 719 O O . LEU A 1 89 ? 3.570 7.352 -21.797 1.00 95.00 89 LEU A O 1
ATOM 723 N N . VAL A 1 90 ? 5.235 8.829 -21.516 1.00 94.19 90 VAL A N 1
ATOM 724 C CA . VAL A 1 90 ? 5.483 9.099 -22.934 1.00 94.19 90 VAL A CA 1
ATOM 725 C C . VAL A 1 90 ? 6.820 8.489 -23.336 1.00 94.19 90 VAL A C 1
ATOM 727 O O . VAL A 1 90 ? 7.853 8.843 -22.775 1.00 94.19 90 VAL A O 1
ATOM 730 N N . VAL A 1 91 ? 6.824 7.575 -24.305 1.00 94.25 91 VAL A N 1
ATOM 731 C CA . VAL A 1 91 ? 8.028 6.837 -24.717 1.00 94.25 91 VAL A CA 1
ATOM 732 C C . VAL A 1 91 ? 8.519 7.293 -26.088 1.00 94.25 91 VAL A C 1
ATOM 734 O O . VAL A 1 91 ? 7.783 7.251 -27.074 1.00 94.25 91 VAL A O 1
ATOM 737 N N . ASP A 1 92 ? 9.781 7.700 -26.170 1.00 91.94 92 ASP A N 1
ATOM 738 C CA . ASP A 1 92 ? 10.444 7.987 -27.440 1.00 91.94 92 ASP A CA 1
ATOM 739 C C . ASP A 1 92 ? 10.654 6.690 -28.237 1.00 91.94 92 ASP A C 1
ATOM 741 O O . ASP A 1 92 ? 11.311 5.755 -27.769 1.00 91.94 92 ASP A O 1
ATOM 745 N N . ARG A 1 93 ? 10.083 6.634 -29.445 1.00 90.56 93 ARG A N 1
ATOM 746 C CA . ARG A 1 93 ? 10.211 5.503 -30.383 1.00 90.56 93 ARG A CA 1
ATOM 747 C C . ARG A 1 93 ? 11.112 5.808 -31.582 1.00 90.56 93 ARG A C 1
ATOM 749 O O . ARG A 1 93 ? 11.096 5.042 -32.543 1.00 90.56 93 ARG A O 1
ATOM 756 N N . GLY A 1 94 ? 11.846 6.919 -31.583 1.00 83.50 94 GLY A N 1
ATOM 757 C CA . GLY A 1 94 ? 12.724 7.290 -32.694 1.00 83.50 94 GLY A CA 1
ATOM 758 C C . GLY A 1 94 ? 13.907 6.338 -32.895 1.00 83.50 94 GLY A C 1
ATOM 759 O O . GLY A 1 94 ? 14.346 5.644 -31.979 1.00 83.50 94 GLY A O 1
ATOM 760 N N . ALA A 1 95 ? 14.437 6.326 -34.120 1.00 68.31 95 ALA A N 1
ATOM 761 C CA . ALA A 1 95 ? 15.378 5.310 -34.602 1.00 68.31 95 ALA A CA 1
ATOM 762 C C . ALA A 1 95 ? 16.703 5.206 -33.824 1.00 68.31 95 ALA A C 1
ATOM 764 O O . ALA A 1 95 ? 17.290 4.130 -33.770 1.00 68.31 95 ALA A O 1
ATOM 765 N N . VAL A 1 96 ? 17.195 6.309 -33.250 1.00 71.44 96 VAL A N 1
ATOM 766 C CA . VAL A 1 96 ? 18.591 6.405 -32.783 1.00 71.44 96 VAL A CA 1
ATOM 767 C C . VAL A 1 96 ? 18.819 5.713 -31.430 1.00 71.44 96 VAL A C 1
ATOM 769 O O . VAL A 1 96 ? 19.938 5.305 -31.159 1.00 71.44 96 VAL A O 1
ATOM 772 N N . ASP A 1 97 ? 17.776 5.476 -30.620 1.00 77.75 97 ASP A N 1
ATOM 773 C CA . ASP A 1 97 ? 17.928 4.916 -29.262 1.00 77.75 97 ASP A CA 1
ATOM 774 C C . ASP A 1 97 ? 16.720 4.084 -28.779 1.00 77.75 97 ASP A C 1
ATOM 776 O O . ASP A 1 97 ? 16.489 3.937 -27.577 1.00 77.75 97 ASP A O 1
ATOM 780 N N . ALA A 1 98 ? 15.924 3.520 -29.693 1.00 82.69 98 ALA A N 1
ATOM 781 C CA . ALA A 1 98 ? 14.646 2.888 -29.346 1.00 82.69 98 ALA A CA 1
ATOM 782 C C . ALA A 1 98 ? 14.758 1.744 -28.317 1.00 82.69 98 ALA A C 1
ATOM 784 O O . ALA A 1 98 ? 13.924 1.645 -27.418 1.00 82.69 98 ALA A O 1
ATOM 785 N N . GLU A 1 99 ? 15.798 0.905 -28.399 1.00 85.94 99 GLU A N 1
ATOM 786 C CA . GLU A 1 99 ? 16.036 -0.171 -27.422 1.00 85.94 99 GLU A CA 1
ATOM 787 C C . GLU A 1 99 ? 16.333 0.377 -26.023 1.00 85.94 99 GLU A C 1
ATOM 789 O O . GLU A 1 99 ? 15.793 -0.094 -25.017 1.00 85.94 99 GLU A O 1
ATOM 794 N N . LYS A 1 100 ? 17.154 1.430 -25.952 1.00 88.56 100 LYS A N 1
ATOM 795 C CA . LYS A 1 100 ? 17.483 2.101 -24.696 1.00 88.56 100 LYS A CA 1
ATOM 796 C C . LYS A 1 100 ? 16.234 2.752 -24.102 1.00 88.56 100 LYS A C 1
ATOM 798 O O . LYS A 1 100 ? 15.933 2.498 -22.935 1.00 88.56 100 LYS A O 1
ATOM 803 N N . SER A 1 101 ? 15.469 3.500 -24.897 1.00 89.94 101 SER A N 1
ATOM 804 C CA . SER A 1 101 ? 14.195 4.097 -24.477 1.00 89.94 101 SER A CA 1
ATOM 805 C C . SER A 1 101 ? 13.202 3.040 -23.997 1.00 89.94 101 SER A C 1
ATOM 807 O O . SER A 1 101 ? 12.587 3.211 -22.950 1.00 89.94 101 SER A O 1
ATOM 809 N N . ARG A 1 102 ? 13.098 1.895 -24.680 1.00 90.94 102 ARG A N 1
ATOM 810 C CA . ARG A 1 102 ? 12.246 0.779 -24.247 1.00 90.94 102 ARG A CA 1
ATOM 811 C C . ARG A 1 102 ? 12.678 0.224 -22.892 1.00 90.94 102 ARG A C 1
ATOM 813 O O . ARG A 1 102 ? 11.841 0.036 -22.011 1.00 90.94 102 ARG A O 1
ATOM 820 N N . SER A 1 103 ? 13.977 -0.014 -22.706 1.00 89.75 103 SER A N 1
ATOM 821 C CA . SER A 1 103 ? 14.511 -0.525 -21.439 1.00 89.75 103 SER A CA 1
ATOM 822 C C . SER A 1 103 ? 14.237 0.434 -20.273 1.00 89.75 103 SER A C 1
ATOM 824 O O . SER A 1 103 ? 13.740 0.000 -19.231 1.00 89.75 103 SER A O 1
ATOM 826 N N . LEU A 1 104 ? 14.456 1.739 -20.484 1.00 91.88 104 LEU A N 1
ATOM 827 C CA . LEU A 1 104 ? 14.193 2.791 -19.502 1.00 91.88 104 LEU A CA 1
ATOM 828 C C . LEU A 1 104 ? 12.698 2.934 -19.210 1.00 91.88 104 LEU A C 1
ATOM 830 O O . LEU A 1 104 ? 12.310 3.096 -18.051 1.00 91.88 104 LEU A O 1
ATOM 834 N N . ALA A 1 105 ? 11.854 2.828 -20.238 1.00 92.69 105 ALA A N 1
ATOM 835 C CA . ALA A 1 105 ? 10.404 2.873 -20.110 1.00 92.69 105 ALA A CA 1
ATOM 836 C C . ALA A 1 105 ? 9.877 1.711 -19.269 1.00 92.69 105 ALA A C 1
ATOM 838 O O . ALA A 1 105 ? 9.061 1.930 -18.380 1.00 92.69 105 ALA A O 1
ATOM 839 N N . LEU A 1 106 ? 10.390 0.495 -19.479 1.00 91.56 106 LEU A N 1
ATOM 840 C CA . LEU A 1 106 ? 10.032 -0.663 -18.663 1.00 91.56 106 LEU A CA 1
ATOM 841 C C . LEU A 1 106 ? 10.463 -0.475 -17.212 1.00 91.56 106 LEU A C 1
ATOM 843 O O . LEU A 1 106 ? 9.644 -0.630 -16.313 1.00 91.56 106 LEU A O 1
ATOM 847 N N . SER A 1 107 ? 11.724 -0.118 -16.954 1.00 88.19 107 SER A N 1
ATOM 848 C CA . SER A 1 107 ? 12.187 0.110 -15.578 1.00 88.19 107 SER A CA 1
ATOM 849 C C . SER A 1 107 ? 11.394 1.209 -14.873 1.00 88.19 107 SER A C 1
ATOM 851 O O . SER A 1 107 ? 11.041 1.037 -13.711 1.00 88.19 107 SER A O 1
ATOM 853 N N . THR A 1 108 ? 11.055 2.282 -15.590 1.00 91.50 108 THR A N 1
ATOM 854 C CA . THR A 1 108 ? 10.232 3.379 -15.070 1.00 91.50 108 THR A CA 1
ATOM 855 C C . THR A 1 108 ? 8.801 2.922 -14.814 1.00 91.50 108 THR A C 1
ATOM 857 O O . THR A 1 108 ? 8.275 3.176 -13.743 1.00 91.50 108 THR A O 1
ATOM 860 N N . LEU A 1 109 ? 8.182 2.167 -15.726 1.00 90.50 109 LEU A N 1
ATOM 861 C CA . LEU A 1 109 ? 6.848 1.601 -15.519 1.00 90.50 109 LEU A CA 1
ATOM 862 C C . LEU A 1 109 ? 6.788 0.810 -14.207 1.00 90.50 109 LEU A C 1
ATOM 864 O O . LEU A 1 109 ? 5.882 1.030 -13.413 1.00 90.50 109 LEU A O 1
ATOM 868 N N . TYR A 1 110 ? 7.783 -0.039 -13.932 1.00 84.81 110 TYR A N 1
ATOM 869 C CA . TYR A 1 110 ? 7.845 -0.821 -12.691 1.00 84.81 110 TYR A CA 1
ATOM 870 C C . TYR A 1 110 ? 8.021 0.021 -11.416 1.00 84.81 110 TYR A C 1
ATOM 872 O O . TYR A 1 110 ? 7.774 -0.479 -10.318 1.00 84.81 110 TYR A O 1
ATOM 880 N N . THR A 1 111 ? 8.439 1.285 -11.512 1.00 82.69 111 THR A N 1
ATOM 881 C CA . THR A 1 111 ? 8.451 2.196 -10.353 1.00 82.69 111 THR A CA 1
ATOM 882 C C . THR A 1 111 ? 7.092 2.843 -10.111 1.00 82.69 111 THR A C 1
ATOM 884 O O . THR A 1 111 ? 6.822 3.249 -8.985 1.00 82.69 111 THR A O 1
ATOM 887 N N . LEU A 1 112 ? 6.253 2.890 -11.147 1.00 86.62 112 LEU A N 1
ATOM 888 C CA . LEU A 1 112 ? 4.941 3.530 -11.170 1.00 86.62 112 LEU A CA 1
ATOM 889 C C . LEU A 1 112 ? 3.775 2.531 -11.028 1.00 86.62 112 LEU A C 1
ATOM 891 O O . LEU A 1 112 ? 2.625 2.953 -10.925 1.00 86.62 112 LEU A O 1
ATOM 895 N N . VAL A 1 113 ? 4.045 1.216 -11.043 1.00 81.56 113 VAL A N 1
ATOM 896 C CA . VAL A 1 113 ? 3.016 0.172 -10.875 1.00 81.56 113 VAL A CA 1
ATOM 897 C C . VAL A 1 113 ? 2.209 0.428 -9.601 1.00 81.56 113 VAL A C 1
ATOM 899 O O . VAL A 1 113 ? 2.766 0.669 -8.533 1.00 81.56 113 VAL A O 1
ATOM 902 N N . GLY A 1 114 ? 0.885 0.364 -9.737 1.00 77.00 114 GLY A N 1
ATOM 903 C CA . GLY A 1 114 ? -0.075 0.699 -8.684 1.00 77.00 114 GLY A CA 1
ATOM 904 C C . GLY A 1 114 ? -0.836 2.003 -8.949 1.00 77.00 114 GLY A C 1
ATOM 905 O O . GLY A 1 114 ? -1.945 2.156 -8.434 1.00 77.00 114 GLY A O 1
ATOM 906 N N . GLU A 1 115 ? -0.299 2.886 -9.796 1.00 87.31 115 GLU A N 1
ATOM 907 C CA . GLU A 1 115 ? -0.926 4.151 -10.213 1.00 87.31 115 GLU A CA 1
ATOM 908 C C . GLU A 1 115 ? -1.749 4.017 -11.509 1.00 87.31 115 GLU A C 1
ATOM 910 O O . GLU A 1 115 ? -1.725 2.978 -12.172 1.00 87.31 115 GLU A O 1
ATOM 915 N N . GLU A 1 116 ? -2.505 5.058 -11.879 1.00 91.06 116 GLU A N 1
ATOM 916 C CA . GLU A 1 116 ? -3.236 5.113 -13.152 1.00 91.06 116 GLU A CA 1
ATOM 917 C C . GLU A 1 116 ? -2.342 5.673 -14.256 1.00 91.06 116 GLU A C 1
ATOM 919 O O . GLU A 1 116 ? -2.143 6.882 -14.370 1.00 91.06 116 GLU A O 1
ATOM 924 N N . ILE A 1 117 ? -1.820 4.789 -15.099 1.00 94.12 117 ILE A N 1
ATOM 925 C CA . ILE A 1 117 ? -0.830 5.129 -16.112 1.00 94.12 117 ILE A CA 1
ATOM 926 C C . ILE A 1 117 ? -1.495 5.200 -17.483 1.00 94.12 117 ILE A C 1
ATOM 928 O O . ILE A 1 117 ? -2.107 4.247 -17.959 1.00 94.12 117 ILE A O 1
ATOM 932 N N . GLU A 1 118 ? -1.351 6.340 -18.138 1.00 94.88 118 GLU A N 1
ATOM 933 C CA . GLU A 1 118 ? -1.664 6.533 -19.545 1.00 94.88 118 GLU A CA 1
ATOM 934 C C . GLU A 1 118 ? -0.379 6.418 -20.363 1.00 94.88 118 GLU A C 1
ATOM 936 O O . GLU A 1 118 ? 0.606 7.099 -20.077 1.00 94.88 118 GLU A O 1
ATOM 941 N N . LEU A 1 119 ? -0.379 5.548 -21.374 1.00 95.56 119 LEU A N 1
ATOM 942 C CA . LEU A 1 119 ? 0.806 5.263 -22.179 1.00 95.56 119 LEU A CA 1
ATOM 943 C C . LEU A 1 119 ? 0.687 5.922 -23.551 1.00 95.56 119 LEU A C 1
ATOM 945 O O . LEU A 1 119 ? -0.245 5.653 -24.315 1.00 95.56 119 LEU A O 1
ATOM 949 N N . ALA A 1 120 ? 1.681 6.728 -23.895 1.00 94.62 120 ALA A N 1
ATOM 950 C CA . ALA A 1 120 ? 1.839 7.327 -25.209 1.00 94.62 120 ALA A CA 1
ATOM 951 C C . ALA A 1 120 ? 3.251 7.075 -25.748 1.00 94.62 120 ALA A C 1
ATOM 953 O O . ALA A 1 120 ? 4.182 6.793 -24.995 1.00 94.62 120 ALA A O 1
ATOM 954 N N . ALA A 1 121 ? 3.426 7.191 -27.059 1.00 93.81 121 ALA A N 1
ATOM 955 C CA . ALA A 1 121 ? 4.742 7.211 -27.683 1.00 93.81 121 ALA A CA 1
ATOM 956 C C . ALA A 1 121 ? 4.852 8.339 -28.693 1.00 93.81 121 ALA A C 1
ATOM 958 O O . ALA A 1 121 ? 3.844 8.790 -29.233 1.00 93.81 121 ALA A O 1
ATOM 959 N N . PHE A 1 122 ? 6.076 8.774 -28.974 1.00 92.06 122 PHE A N 1
ATOM 960 C CA . PHE A 1 122 ? 6.305 9.851 -29.926 1.00 92.06 122 PHE A CA 1
ATOM 961 C C . PHE A 1 122 ? 7.524 9.622 -30.817 1.00 92.06 122 PHE A C 1
ATOM 963 O O . PHE A 1 122 ? 8.506 8.991 -30.430 1.00 92.06 122 PHE A O 1
ATOM 970 N N . ASP A 1 123 ? 7.427 10.147 -32.034 1.00 90.69 123 ASP A N 1
ATOM 971 C CA . ASP A 1 123 ? 8.542 10.355 -32.955 1.00 90.69 123 ASP A CA 1
ATOM 972 C C . ASP A 1 123 ? 8.515 11.805 -33.460 1.00 90.69 123 ASP A C 1
ATOM 974 O O . ASP A 1 123 ? 8.833 12.721 -32.708 1.00 90.69 123 ASP A O 1
ATOM 978 N N . ASN A 1 124 ? 8.059 12.042 -34.688 1.00 89.12 124 ASN A N 1
ATOM 979 C CA . ASN A 1 124 ? 7.655 13.356 -35.170 1.00 89.12 124 ASN A CA 1
ATOM 980 C C . ASN A 1 124 ? 6.145 13.614 -35.001 1.00 89.12 124 ASN A C 1
ATOM 982 O O . ASN A 1 124 ? 5.646 14.643 -35.456 1.00 89.12 124 ASN A O 1
ATOM 986 N N . ARG A 1 125 ? 5.417 12.665 -34.400 1.00 89.94 125 ARG A N 1
ATOM 987 C CA . ARG A 1 125 ? 4.013 12.755 -33.975 1.00 89.94 125 ARG A CA 1
ATOM 988 C C . ARG A 1 125 ? 3.831 12.083 -32.616 1.00 89.94 125 ARG A C 1
ATOM 990 O O . ARG A 1 125 ? 4.614 11.203 -32.269 1.00 89.94 125 ARG A O 1
ATOM 997 N N . LEU A 1 126 ? 2.797 12.481 -31.876 1.00 90.25 126 LEU A N 1
ATOM 998 C CA . LEU A 1 126 ? 2.372 11.841 -30.629 1.00 90.25 126 LEU A CA 1
ATOM 999 C C . LEU A 1 126 ? 1.287 10.796 -30.924 1.00 90.25 126 LEU A C 1
ATOM 1001 O O . LEU A 1 126 ? 0.316 11.083 -31.623 1.00 90.25 126 LEU A O 1
ATOM 1005 N N . TYR A 1 127 ? 1.438 9.598 -30.366 1.00 92.06 127 TYR A N 1
ATOM 1006 C CA . TYR A 1 127 ? 0.498 8.487 -30.486 1.00 92.06 127 TYR A CA 1
ATOM 1007 C C . TYR A 1 127 ? 0.059 8.044 -29.096 1.00 92.06 127 TYR A C 1
ATOM 1009 O O . TYR A 1 127 ? 0.891 7.766 -28.233 1.00 92.06 127 TYR A O 1
ATOM 1017 N N . ARG A 1 128 ? -1.250 7.918 -2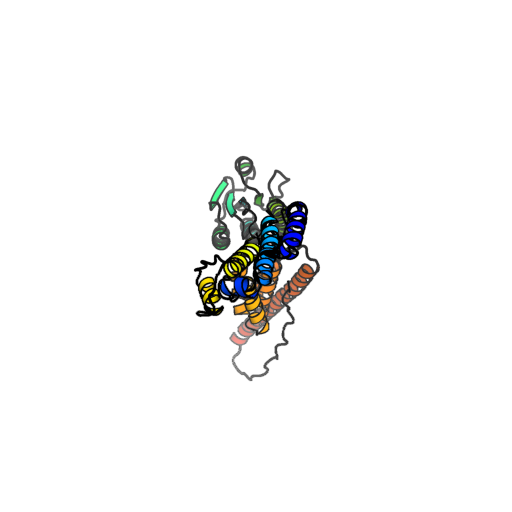8.889 1.00 92.25 128 ARG A N 1
ATOM 1018 C CA . ARG A 1 128 ? -1.800 7.302 -27.682 1.00 92.25 128 ARG A CA 1
ATOM 1019 C C . ARG A 1 128 ? -1.792 5.786 -27.857 1.00 92.25 128 ARG A C 1
ATOM 1021 O O . ARG A 1 128 ? -2.389 5.288 -28.806 1.00 92.25 128 ARG A O 1
ATOM 1028 N N . ILE A 1 129 ? -1.109 5.072 -26.968 1.00 93.75 129 ILE A N 1
ATOM 1029 C CA . ILE A 1 129 ? -0.998 3.607 -27.019 1.00 93.75 129 ILE A CA 1
ATOM 1030 C C . ILE A 1 129 ? -2.062 2.972 -26.132 1.00 93.75 129 ILE A C 1
ATOM 1032 O O . ILE A 1 129 ? -2.754 2.056 -26.563 1.00 93.75 129 ILE A O 1
ATOM 1036 N N . ALA A 1 130 ? -2.200 3.465 -24.901 1.00 93.81 130 ALA A N 1
ATOM 1037 C CA . ALA A 1 130 ? -3.195 2.978 -23.960 1.00 93.81 130 ALA A CA 1
ATOM 1038 C C . ALA A 1 130 ? -3.829 4.143 -23.189 1.00 93.81 130 ALA A C 1
ATOM 1040 O O . ALA A 1 130 ? -3.122 5.088 -22.825 1.00 93.81 130 ALA A O 1
ATOM 1041 N N . PRO A 1 131 ? -5.147 4.088 -22.919 1.00 92.38 131 PRO A N 1
ATOM 1042 C CA . PRO A 1 131 ? -5.779 4.986 -21.960 1.00 92.38 131 PRO A CA 1
ATOM 1043 C C . PRO A 1 131 ? -5.281 4.688 -20.534 1.00 92.38 131 PRO A C 1
ATOM 1045 O O . PRO A 1 131 ? -4.456 3.797 -20.329 1.00 92.38 131 PRO A O 1
ATOM 1048 N N . ARG A 1 132 ? -5.798 5.424 -19.543 1.00 91.31 132 ARG A N 1
ATOM 1049 C CA . ARG A 1 132 ? -5.477 5.207 -18.124 1.00 91.31 132 ARG A CA 1
ATOM 1050 C C . ARG A 1 132 ? -5.706 3.747 -17.736 1.00 91.31 132 ARG A C 1
ATOM 1052 O O . ARG A 1 132 ? -6.821 3.242 -17.840 1.00 91.31 132 ARG A O 1
ATOM 1059 N N . SER A 1 133 ? -4.645 3.094 -17.284 1.00 89.44 133 SER A N 1
ATOM 1060 C CA . SER A 1 133 ? -4.654 1.714 -16.821 1.00 89.44 133 SER A CA 1
ATOM 1061 C C . SER A 1 133 ? -3.695 1.561 -15.649 1.00 89.44 133 SER A C 1
ATOM 1063 O O . SER A 1 133 ? -2.624 2.158 -15.624 1.00 89.44 133 SER A O 1
ATOM 1065 N N . ASN A 1 134 ? -4.064 0.736 -14.680 1.00 84.50 134 ASN A N 1
ATOM 1066 C CA . ASN A 1 134 ? -3.183 0.318 -13.593 1.00 84.50 134 ASN A CA 1
ATOM 1067 C C . ASN A 1 134 ? -2.614 -1.094 -13.811 1.00 84.50 134 ASN A C 1
ATOM 1069 O O . ASN A 1 134 ? -1.931 -1.621 -12.931 1.00 84.50 134 ASN A O 1
ATOM 1073 N N . ASP A 1 135 ? -2.903 -1.719 -14.956 1.00 84.12 135 ASP A N 1
ATOM 1074 C CA . ASP A 1 135 ? -2.374 -3.032 -15.311 1.00 84.12 135 ASP A CA 1
ATOM 1075 C C . ASP A 1 135 ? -0.945 -2.897 -15.853 1.00 84.12 135 ASP A C 1
ATOM 1077 O O . ASP A 1 135 ? -0.696 -2.752 -17.055 1.00 84.12 135 ASP A O 1
ATOM 1081 N N . GLY A 1 136 ? 0.017 -2.943 -14.932 1.00 82.56 136 GLY A N 1
ATOM 1082 C CA . GLY A 1 136 ? 1.437 -2.876 -15.263 1.00 82.56 136 GLY A CA 1
ATOM 1083 C C . GLY A 1 136 ? 1.922 -4.021 -16.159 1.00 82.56 136 GLY A C 1
ATOM 1084 O O . GLY A 1 136 ? 2.909 -3.844 -16.872 1.00 82.56 136 GLY A O 1
ATOM 1085 N N . MET A 1 137 ? 1.248 -5.178 -16.171 1.00 80.25 137 MET A N 1
ATOM 1086 C CA . MET A 1 137 ? 1.635 -6.297 -17.034 1.00 80.25 137 MET A CA 1
ATOM 1087 C C . MET A 1 137 ? 1.285 -6.013 -18.491 1.00 80.25 137 MET A C 1
ATOM 1089 O O . MET A 1 137 ? 2.155 -6.150 -19.355 1.00 80.25 137 MET A O 1
ATOM 1093 N N . ILE A 1 138 ? 0.049 -5.575 -18.756 1.00 88.88 138 ILE A N 1
ATOM 1094 C CA . ILE A 1 138 ? -0.392 -5.202 -20.107 1.00 88.88 138 ILE A CA 1
ATOM 1095 C C . ILE A 1 138 ? 0.432 -4.021 -20.613 1.00 88.88 138 ILE A C 1
ATOM 1097 O O . ILE A 1 138 ? 0.985 -4.086 -21.709 1.00 88.88 138 ILE A O 1
ATOM 1101 N N . LEU A 1 139 ? 0.585 -2.968 -19.804 1.00 92.06 139 LEU A N 1
ATOM 1102 C CA . LEU A 1 139 ? 1.394 -1.805 -20.178 1.00 92.06 139 LEU A CA 1
ATOM 1103 C C . LEU A 1 139 ? 2.849 -2.195 -20.463 1.00 92.06 139 LEU A C 1
ATOM 1105 O O . LEU A 1 139 ? 3.438 -1.733 -21.440 1.00 92.06 139 LEU A O 1
ATOM 1109 N N . GLY A 1 140 ? 3.419 -3.095 -19.661 1.00 90.25 140 GLY A N 1
ATOM 1110 C CA . GLY A 1 140 ? 4.765 -3.610 -19.882 1.00 90.25 140 GLY A CA 1
ATOM 1111 C C . GLY A 1 140 ? 4.875 -4.420 -21.170 1.00 90.25 140 GLY A C 1
ATOM 1112 O O . GLY A 1 140 ? 5.918 -4.384 -21.822 1.00 90.25 140 GLY A O 1
ATOM 1113 N N . GLU A 1 141 ? 3.819 -5.134 -21.565 1.00 91.62 141 GLU A N 1
ATOM 1114 C CA . GLU A 1 141 ? 3.814 -5.878 -22.822 1.00 91.62 141 GLU A CA 1
ATOM 1115 C C . GLU A 1 141 ? 3.673 -4.974 -24.053 1.00 91.62 141 GLU A C 1
ATOM 1117 O O . GLU A 1 141 ? 4.359 -5.178 -25.057 1.00 91.62 141 GLU A O 1
ATOM 1122 N N . LEU A 1 142 ? 2.875 -3.908 -23.938 1.00 94.19 142 LEU A N 1
ATOM 1123 C CA . LEU A 1 142 ? 2.754 -2.867 -24.960 1.00 94.19 142 LEU A CA 1
ATOM 1124 C C . LEU A 1 142 ? 4.079 -2.127 -25.184 1.00 94.19 142 LEU A C 1
ATOM 1126 O O . LEU A 1 142 ? 4.452 -1.870 -26.326 1.00 94.19 142 LEU A O 1
ATOM 1130 N N . ILE A 1 143 ? 4.825 -1.824 -24.114 1.00 94.69 143 ILE A N 1
ATOM 1131 C CA . ILE A 1 143 ? 6.158 -1.210 -24.226 1.00 94.69 143 ILE A CA 1
ATOM 1132 C C . ILE A 1 143 ? 7.155 -2.188 -24.863 1.00 94.69 143 ILE A C 1
ATOM 1134 O O . ILE A 1 143 ? 7.926 -1.790 -25.738 1.00 94.69 143 ILE A O 1
ATOM 1138 N N . ARG A 1 144 ? 7.142 -3.469 -24.464 1.00 92.19 144 ARG A N 1
ATOM 1139 C CA . ARG A 1 144 ? 8.034 -4.499 -25.028 1.00 92.19 144 ARG A CA 1
ATOM 1140 C C . ARG A 1 144 ? 7.881 -4.638 -26.541 1.00 92.19 144 ARG A C 1
ATOM 1142 O O . ARG A 1 144 ? 8.885 -4.728 -27.242 1.00 92.19 144 ARG A O 1
ATOM 1149 N N . HIS A 1 145 ? 6.647 -4.574 -27.030 1.00 92.69 145 HIS A N 1
ATOM 1150 C CA . HIS A 1 145 ? 6.321 -4.697 -28.450 1.00 92.69 145 HIS A CA 1
ATOM 1151 C C . HIS A 1 145 ? 6.171 -3.347 -29.165 1.00 92.69 145 HIS A C 1
ATOM 1153 O O . HIS A 1 145 ? 5.660 -3.287 -30.285 1.00 92.69 145 HIS A O 1
ATOM 1159 N N . LEU A 1 146 ? 6.626 -2.249 -28.551 1.00 90.62 146 LEU A N 1
ATOM 1160 C CA . LEU A 1 146 ? 6.545 -0.930 -29.163 1.00 90.62 146 LEU A CA 1
ATOM 1161 C C . LEU A 1 146 ? 7.427 -0.866 -30.419 1.00 90.62 146 LEU A C 1
ATOM 1163 O O . LEU A 1 146 ? 8.653 -1.012 -30.347 1.00 90.62 146 LEU A O 1
ATOM 1167 N N . SER A 1 147 ? 6.791 -0.631 -31.570 1.00 88.06 147 SER A N 1
ATOM 1168 C CA . SER A 1 147 ? 7.449 -0.564 -32.878 1.00 88.06 147 SER A CA 1
ATOM 1169 C C . SER A 1 147 ? 8.433 0.606 -32.955 1.00 88.06 147 SER A C 1
ATOM 1171 O O . SER A 1 147 ? 8.063 1.740 -32.634 1.00 88.06 147 SER A O 1
ATOM 1173 N N . VAL A 1 148 ? 9.635 0.345 -33.464 1.00 89.44 148 VAL A N 1
ATOM 1174 C CA . VAL A 1 148 ? 10.653 1.372 -33.723 1.00 89.44 148 VAL A CA 1
ATOM 1175 C C . VAL A 1 148 ? 10.237 2.227 -34.922 1.00 89.44 148 VAL A C 1
ATOM 1177 O O . VAL A 1 148 ? 9.825 1.703 -35.956 1.00 89.44 148 VAL A O 1
ATOM 1180 N N . SER A 1 149 ? 10.328 3.548 -34.789 1.00 87.25 149 SER A N 1
ATOM 1181 C CA . SER A 1 149 ? 10.080 4.485 -35.882 1.00 87.25 149 SER A CA 1
ATOM 1182 C C . SER A 1 149 ? 11.343 4.728 -36.693 1.00 87.25 149 SER A C 1
ATOM 1184 O O . SER A 1 149 ? 12.426 4.875 -36.138 1.00 87.25 149 SER A O 1
ATOM 1186 N N . THR A 1 150 ? 11.192 4.871 -38.007 1.00 83.75 150 THR A N 1
ATOM 1187 C CA . THR A 1 150 ? 12.262 5.341 -38.900 1.00 83.75 150 THR A CA 1
ATOM 1188 C C . THR A 1 150 ? 12.444 6.860 -38.856 1.00 83.75 150 THR A C 1
ATOM 1190 O O . THR A 1 150 ? 13.400 7.387 -39.419 1.00 83.75 150 THR A O 1
ATOM 1193 N N . LYS A 1 151 ? 11.527 7.583 -38.202 1.00 86.25 151 LYS A N 1
ATOM 1194 C CA . LYS A 1 151 ? 11.536 9.046 -38.126 1.00 86.25 151 LYS A CA 1
ATOM 1195 C C . LYS A 1 151 ? 12.334 9.536 -36.912 1.00 86.25 151 LYS A C 1
ATOM 1197 O O . LYS A 1 151 ? 12.334 8.864 -35.877 1.00 86.25 151 LYS A O 1
ATOM 1202 N N . PRO A 1 152 ? 12.982 10.712 -37.004 1.00 82.25 152 PRO A N 1
ATOM 1203 C CA . PRO A 1 152 ? 13.673 11.303 -35.867 1.00 82.25 152 PRO A CA 1
ATOM 1204 C C . PRO A 1 152 ? 12.679 11.796 -34.809 1.00 82.25 152 PRO A C 1
ATOM 1206 O O . PRO A 1 152 ? 11.585 12.264 -35.133 1.00 82.25 152 PRO A O 1
ATOM 1209 N N . SER A 1 153 ? 13.093 11.729 -33.546 1.00 84.62 153 SER A N 1
ATOM 1210 C CA . SER A 1 153 ? 12.313 12.204 -32.403 1.00 84.62 153 SER A CA 1
ATOM 1211 C C . SER A 1 153 ? 12.317 13.727 -32.327 1.00 84.62 153 SER A C 1
ATOM 1213 O O . SER A 1 153 ? 13.387 14.353 -32.269 1.00 84.62 153 SER A O 1
ATOM 1215 N N . ASN A 1 154 ? 11.120 14.309 -32.277 1.00 85.25 154 ASN A N 1
ATOM 1216 C CA . ASN A 1 154 ? 10.885 15.731 -32.097 1.00 85.25 154 ASN A CA 1
ATOM 1217 C C . ASN A 1 154 ? 10.044 15.986 -30.836 1.00 85.25 154 ASN A C 1
ATOM 1219 O O . ASN A 1 154 ? 8.851 15.686 -30.792 1.00 85.25 154 ASN A O 1
ATOM 1223 N N . LEU A 1 155 ? 10.680 16.580 -29.827 1.00 81.69 155 LEU A N 1
ATOM 1224 C CA . LEU A 1 155 ? 10.074 16.880 -28.530 1.00 81.69 155 LEU A CA 1
ATOM 1225 C C . LEU A 1 155 ? 9.052 18.025 -28.592 1.00 81.69 155 LEU A C 1
ATOM 1227 O O . LEU A 1 155 ? 8.162 18.080 -27.754 1.00 81.69 155 LEU A O 1
ATOM 1231 N N . THR A 1 156 ? 9.094 18.901 -29.600 1.00 82.69 156 THR A N 1
ATOM 1232 C CA . THR A 1 156 ? 8.118 20.005 -29.674 1.00 82.69 156 THR A CA 1
ATOM 1233 C C . THR A 1 156 ? 6.692 19.506 -29.913 1.00 82.69 156 THR A C 1
ATOM 1235 O O . THR A 1 156 ? 5.720 20.166 -29.560 1.00 82.69 156 THR A O 1
ATOM 1238 N N . VAL A 1 157 ? 6.546 18.293 -30.455 1.00 84.75 157 VAL A N 1
ATOM 1239 C CA . VAL A 1 157 ? 5.245 17.690 -30.778 1.00 84.75 157 VAL A CA 1
ATOM 1240 C C . VAL A 1 157 ? 4.485 17.235 -29.531 1.00 84.75 157 VAL A C 1
ATOM 1242 O O . VAL A 1 157 ? 3.277 17.009 -29.588 1.00 84.75 157 VAL A O 1
ATOM 1245 N N . ILE A 1 158 ? 5.183 17.101 -28.403 1.00 83.31 158 ILE A N 1
ATOM 1246 C CA . ILE A 1 158 ? 4.587 16.675 -27.139 1.00 83.31 158 ILE A CA 1
ATOM 1247 C C . ILE A 1 158 ? 4.345 17.842 -26.176 1.00 83.31 158 ILE A C 1
ATOM 1249 O O . ILE A 1 158 ? 3.556 17.689 -25.256 1.00 83.31 158 ILE A O 1
ATOM 1253 N N . GLU A 1 159 ? 4.922 19.024 -26.398 1.00 81.31 159 GLU A N 1
ATOM 1254 C CA . GLU A 1 159 ? 4.797 20.159 -25.468 1.00 81.31 159 GLU A CA 1
ATOM 1255 C C . GLU A 1 159 ? 3.352 20.659 -25.306 1.00 81.31 159 GLU A C 1
ATOM 1257 O O . GLU A 1 159 ? 2.864 20.769 -24.181 1.00 81.31 159 GLU A O 1
ATOM 1262 N N . GLU A 1 160 ? 2.644 20.912 -26.409 1.00 78.00 160 GLU A N 1
ATOM 1263 C CA . GLU A 1 160 ? 1.254 21.400 -26.388 1.00 78.00 160 GLU A CA 1
ATOM 1264 C C . GLU A 1 160 ? 0.262 20.378 -25.793 1.00 78.00 160 GLU A C 1
ATOM 1266 O O . GLU A 1 160 ? -0.444 20.716 -24.837 1.00 78.00 160 GLU A O 1
ATOM 1271 N N . PRO A 1 161 ? 0.227 19.104 -26.249 1.00 80.44 161 PRO A N 1
ATOM 1272 C CA . PRO A 1 161 ? -0.660 18.098 -25.661 1.00 80.44 161 PRO A CA 1
ATOM 1273 C C . PRO A 1 161 ? -0.400 17.849 -24.171 1.00 80.44 161 PRO A C 1
ATOM 1275 O O . PRO A 1 161 ? -1.333 17.584 -23.415 1.00 80.44 161 PRO A O 1
ATOM 1278 N N . LEU A 1 162 ? 0.862 17.930 -23.735 1.00 78.56 162 LEU A N 1
ATOM 1279 C CA . LEU A 1 162 ? 1.227 17.691 -22.341 1.00 78.56 162 LEU A CA 1
ATOM 1280 C C . LEU A 1 162 ? 0.894 18.879 -21.434 1.00 78.56 162 LEU A C 1
ATOM 1282 O O . LEU A 1 162 ? 0.514 18.653 -20.288 1.00 78.56 162 LEU A O 1
ATOM 1286 N N . ARG A 1 163 ? 0.941 20.123 -21.935 1.00 77.94 163 ARG A N 1
ATOM 1287 C CA . ARG A 1 163 ? 0.485 21.316 -21.192 1.00 77.94 163 ARG A CA 1
ATOM 1288 C C . ARG A 1 163 ? -1.011 21.290 -20.878 1.00 77.94 163 ARG A C 1
ATOM 1290 O O . ARG A 1 163 ? -1.421 21.830 -19.857 1.00 77.94 163 ARG A O 1
ATOM 1297 N N . GLN A 1 164 ? -1.815 20.665 -21.735 1.00 77.94 164 GLN A N 1
ATOM 1298 C CA . GLN A 1 164 ? -3.268 20.547 -21.562 1.00 77.94 164 GLN A CA 1
ATOM 1299 C C . GLN A 1 164 ? -3.685 19.295 -20.768 1.00 77.94 164 GLN A C 1
ATOM 1301 O O . GLN A 1 164 ? -4.873 19.080 -20.523 1.00 77.94 164 GLN A O 1
ATOM 1306 N N . SER A 1 165 ? -2.728 18.454 -20.369 1.00 80.81 165 SER A N 1
ATOM 1307 C CA . SER A 1 165 ? -3.003 17.211 -19.655 1.00 80.81 165 SER A CA 1
ATOM 1308 C C . SER A 1 165 ? -3.411 17.469 -18.203 1.00 80.81 165 SER A C 1
ATOM 1310 O O . SER A 1 165 ? -2.759 18.220 -17.484 1.00 80.81 165 SER A O 1
ATOM 1312 N N . SER A 1 166 ? -4.450 16.775 -17.730 1.00 84.38 166 SER A N 1
ATOM 1313 C CA . SER A 1 166 ? -4.883 16.803 -16.324 1.00 84.38 166 SER A CA 1
ATOM 1314 C C . SER A 1 166 ? -4.049 15.887 -15.412 1.00 84.38 166 SER A C 1
ATOM 1316 O O . SER A 1 166 ? -4.545 15.465 -14.367 1.00 84.38 166 SER A O 1
ATOM 1318 N N . ALA A 1 167 ? -2.865 15.465 -15.854 1.00 87.94 167 ALA A N 1
ATOM 1319 C CA . ALA A 1 167 ? -2.057 14.471 -15.161 1.00 87.94 167 ALA A CA 1
ATOM 1320 C C . ALA A 1 167 ? -1.405 15.048 -13.902 1.00 87.94 167 ALA A C 1
ATOM 1322 O O . ALA A 1 167 ? -0.889 16.164 -13.909 1.00 87.94 167 ALA A O 1
ATOM 1323 N N . ASP A 1 168 ? -1.364 14.246 -12.840 1.00 89.00 168 ASP A N 1
ATOM 1324 C CA . ASP A 1 168 ? -0.650 14.582 -11.608 1.00 89.00 168 ASP A CA 1
ATOM 1325 C C . ASP A 1 168 ? 0.877 14.522 -11.824 1.00 89.00 168 ASP A C 1
ATOM 1327 O O . ASP A 1 168 ? 1.649 15.224 -11.164 1.00 89.00 168 ASP A O 1
ATOM 1331 N N . MET A 1 169 ? 1.323 13.681 -12.768 1.00 90.56 169 MET A N 1
ATOM 1332 C CA . MET A 1 169 ? 2.724 13.535 -13.154 1.00 90.56 169 MET A CA 1
ATOM 1333 C C . MET A 1 169 ? 2.867 13.175 -14.636 1.00 90.56 169 MET A C 1
ATOM 1335 O O . MET A 1 169 ? 2.144 12.332 -15.161 1.00 90.56 169 MET A O 1
ATOM 1339 N N . ILE A 1 170 ? 3.852 13.771 -15.308 1.00 92.06 170 ILE A N 1
ATOM 1340 C CA . ILE A 1 170 ? 4.197 13.461 -16.700 1.00 92.06 170 ILE A CA 1
ATOM 1341 C C . ILE A 1 170 ? 5.646 12.988 -16.743 1.00 92.06 170 ILE A C 1
ATOM 1343 O O . ILE A 1 170 ? 6.542 13.680 -16.254 1.00 92.06 170 ILE A O 1
ATOM 1347 N N . VAL A 1 171 ? 5.873 11.814 -17.326 1.00 92.50 171 VAL A N 1
ATOM 1348 C CA . VAL A 1 171 ? 7.190 11.188 -17.453 1.00 92.50 171 VAL A CA 1
ATOM 1349 C C . VAL A 1 171 ? 7.486 10.937 -18.923 1.00 92.50 171 VAL A C 1
ATOM 1351 O O . VAL A 1 171 ? 6.728 10.252 -19.603 1.00 92.50 171 VAL A O 1
ATOM 1354 N N . ILE A 1 172 ? 8.594 11.484 -19.412 1.00 92.00 172 ILE A N 1
ATOM 1355 C CA . ILE A 1 172 ? 9.027 11.370 -20.803 1.00 92.00 172 ILE A CA 1
ATOM 1356 C C . ILE A 1 172 ? 10.313 10.556 -20.836 1.00 92.00 172 ILE A C 1
ATOM 1358 O O . ILE A 1 172 ? 11.325 10.947 -20.262 1.00 92.00 172 ILE A O 1
ATOM 1362 N N . ILE A 1 173 ? 10.290 9.427 -21.527 1.00 91.81 173 ILE A N 1
ATOM 1363 C CA . ILE A 1 173 ? 11.471 8.603 -21.758 1.00 91.81 173 ILE A CA 1
ATOM 1364 C C . ILE A 1 173 ? 12.098 9.049 -23.071 1.00 91.81 173 ILE A C 1
ATOM 1366 O O . ILE A 1 173 ? 11.474 8.892 -24.116 1.00 91.81 173 ILE A O 1
ATOM 1370 N N . THR A 1 174 ? 13.305 9.606 -23.034 1.00 86.94 174 THR A N 1
ATOM 1371 C CA . THR A 1 174 ? 14.018 10.066 -24.235 1.00 86.94 174 THR A CA 1
ATOM 1372 C C . THR A 1 174 ? 15.521 9.969 -24.025 1.00 86.94 174 THR A C 1
ATOM 1374 O O . THR A 1 174 ? 16.004 10.086 -22.904 1.00 86.94 174 THR A O 1
ATOM 1377 N N . SER A 1 175 ? 16.285 9.752 -25.094 1.00 74.94 175 SER A N 1
ATOM 1378 C CA . SER A 1 175 ? 17.747 9.722 -25.023 1.00 74.94 175 SER A CA 1
ATOM 1379 C C . SER A 1 175 ? 18.386 11.113 -24.986 1.00 74.94 175 SER A C 1
ATOM 1381 O O . SER A 1 175 ? 19.564 11.230 -24.643 1.00 74.94 175 SER A O 1
ATOM 1383 N N . LYS A 1 176 ? 17.623 12.168 -25.299 1.00 72.75 176 LYS A N 1
ATOM 1384 C CA . LYS A 1 176 ? 18.089 13.558 -25.277 1.00 72.75 176 LYS A CA 1
ATOM 1385 C C . LYS A 1 176 ? 17.901 14.157 -23.884 1.00 72.75 176 LYS A C 1
ATOM 1387 O O . LYS A 1 176 ? 16.850 14.010 -23.272 1.00 72.75 176 LYS A O 1
ATOM 1392 N N . THR A 1 177 ? 18.903 14.871 -23.385 1.00 64.31 177 THR A N 1
ATOM 1393 C CA . THR A 1 177 ? 18.751 15.683 -22.172 1.00 64.31 177 THR A CA 1
ATOM 1394 C C . THR A 1 177 ? 17.815 16.846 -22.467 1.00 64.31 177 THR A C 1
ATOM 1396 O O . THR A 1 177 ? 18.088 17.645 -23.361 1.00 64.31 177 THR A O 1
ATOM 1399 N N . VAL A 1 178 ? 16.714 16.931 -21.726 1.00 64.31 178 VAL A N 1
ATOM 1400 C CA . VAL A 1 178 ? 15.728 18.002 -21.875 1.00 64.31 178 VAL A CA 1
ATOM 1401 C C . VAL A 1 178 ? 15.789 18.895 -20.645 1.00 64.31 178 VAL A C 1
ATOM 1403 O O . VAL A 1 178 ? 15.576 18.428 -19.525 1.00 64.31 178 VAL A O 1
ATOM 1406 N N . GLU A 1 179 ? 16.089 20.178 -20.842 1.00 53.53 179 GLU A N 1
ATOM 1407 C CA . GLU A 1 179 ? 16.009 21.184 -19.785 1.00 53.53 179 GLU A CA 1
ATOM 1408 C C . GLU A 1 179 ? 14.546 21.588 -19.555 1.00 53.53 179 GLU A C 1
ATOM 1410 O O . GLU A 1 179 ? 13.962 22.390 -20.273 1.00 53.53 179 GLU A O 1
ATOM 1415 N N . ASN A 1 180 ? 13.967 20.957 -18.536 1.00 54.75 180 ASN A N 1
ATOM 1416 C CA . ASN A 1 180 ? 12.909 21.434 -17.646 1.00 54.75 180 ASN A CA 1
ATOM 1417 C C . ASN A 1 180 ? 11.764 22.290 -18.240 1.00 54.75 180 ASN A C 1
ATOM 1419 O O . ASN A 1 180 ? 11.854 23.514 -18.304 1.00 54.75 180 ASN A O 1
ATOM 1423 N N . GLN A 1 181 ? 10.605 21.658 -18.479 1.00 57.22 181 GLN A N 1
ATOM 1424 C CA . GLN A 1 181 ? 9.295 22.327 -18.524 1.00 57.22 181 GLN A CA 1
ATOM 1425 C C . GLN A 1 181 ? 8.183 21.407 -17.981 1.00 57.22 181 GLN A C 1
ATOM 1427 O O . GLN A 1 181 ? 7.489 20.751 -18.740 1.00 57.22 181 GLN A O 1
ATOM 1432 N N . GLY A 1 182 ? 7.988 21.326 -16.661 1.00 70.12 182 GLY A N 1
ATOM 1433 C CA . GLY A 1 182 ? 6.784 20.702 -16.068 1.00 70.12 182 GLY A CA 1
ATOM 1434 C C . GLY A 1 182 ? 6.630 19.173 -16.202 1.00 70.12 182 GLY A C 1
ATOM 1435 O O . GLY A 1 182 ? 5.666 18.623 -15.676 1.00 70.12 182 GLY A O 1
ATOM 1436 N N . TYR A 1 183 ? 7.575 18.478 -16.838 1.00 82.56 183 TYR A N 1
ATOM 1437 C CA . TYR A 1 183 ? 7.622 17.018 -16.980 1.00 82.56 183 TYR A CA 1
ATOM 1438 C C . TYR A 1 183 ? 8.979 16.448 -16.544 1.00 82.56 183 TYR A C 1
ATOM 1440 O O . TYR A 1 183 ? 9.983 17.158 -16.483 1.00 82.56 183 TYR A O 1
ATOM 1448 N N . PHE A 1 184 ? 9.023 15.144 -16.265 1.00 86.00 184 PHE A N 1
ATOM 1449 C CA . PHE A 1 184 ? 10.236 14.431 -15.859 1.00 86.00 184 PHE A CA 1
ATOM 1450 C C . PHE A 1 184 ? 10.831 13.667 -17.038 1.00 86.00 184 PHE A C 1
ATOM 1452 O O . PHE A 1 184 ? 10.270 12.663 -17.471 1.00 86.00 184 PHE A O 1
ATOM 1459 N N . ALA A 1 185 ? 11.972 14.131 -17.545 1.00 88.19 185 ALA A N 1
ATOM 1460 C CA . ALA A 1 185 ? 12.721 13.419 -18.572 1.00 88.19 185 ALA A CA 1
ATOM 1461 C C . ALA A 1 185 ? 13.581 12.305 -17.947 1.00 88.19 185 ALA A C 1
ATOM 1463 O O . ALA A 1 185 ? 14.326 12.545 -16.996 1.00 88.19 185 ALA A O 1
ATOM 1464 N N . VAL A 1 186 ? 13.494 11.093 -18.495 1.00 88.81 186 VAL A N 1
ATOM 1465 C CA . VAL A 1 186 ? 14.303 9.932 -18.104 1.00 88.81 186 VAL A CA 1
ATOM 1466 C C . VAL A 1 186 ? 15.204 9.560 -19.273 1.00 88.81 186 VAL A C 1
ATOM 1468 O O . VAL A 1 186 ? 14.761 8.915 -20.224 1.00 88.81 186 VAL A O 1
ATOM 1471 N N . ALA A 1 187 ? 16.473 9.961 -19.183 1.00 87.94 187 ALA A N 1
ATOM 1472 C CA . ALA A 1 187 ? 17.506 9.639 -20.173 1.00 87.94 187 ALA A CA 1
ATOM 1473 C C . ALA A 1 187 ? 18.523 8.610 -19.662 1.00 87.94 187 ALA A C 1
ATOM 1475 O O . ALA A 1 187 ? 19.256 7.986 -20.442 1.00 87.94 187 ALA A O 1
ATOM 1476 N N . SER A 1 188 ? 18.559 8.408 -18.343 1.00 87.06 188 SER A N 1
ATOM 1477 C CA . SER A 1 188 ? 19.467 7.492 -17.667 1.00 87.06 188 SER A CA 1
ATOM 1478 C C . SER A 1 188 ? 18.779 6.742 -16.516 1.00 87.06 188 SER A C 1
ATOM 1480 O O . SER A 1 188 ? 17.769 7.212 -15.984 1.00 87.06 188 SER A O 1
ATOM 1482 N N . PRO A 1 189 ? 19.339 5.605 -16.058 1.00 83.44 189 PRO A N 1
ATOM 1483 C CA . PRO A 1 189 ? 18.829 4.901 -14.880 1.00 83.44 189 PRO A CA 1
ATOM 1484 C C . PRO A 1 189 ? 18.807 5.753 -13.601 1.00 83.44 189 PRO A C 1
ATOM 1486 O O . PRO A 1 189 ? 17.966 5.531 -12.734 1.00 83.44 189 PRO A O 1
ATOM 1489 N N . ALA A 1 190 ? 19.691 6.750 -13.482 1.00 84.25 190 ALA A N 1
ATOM 1490 C CA . ALA A 1 190 ? 19.721 7.656 -12.335 1.00 84.25 190 ALA A CA 1
ATOM 1491 C C . ALA A 1 190 ? 18.468 8.550 -12.260 1.00 84.25 190 ALA A C 1
ATOM 1493 O O . ALA A 1 190 ? 18.022 8.906 -11.170 1.00 84.25 190 ALA A O 1
ATOM 1494 N N . ASP A 1 191 ? 17.856 8.875 -13.402 1.00 86.25 191 ASP A N 1
ATOM 1495 C CA . ASP A 1 191 ? 16.652 9.712 -13.450 1.00 86.25 191 ASP A CA 1
ATOM 1496 C C . ASP A 1 191 ? 15.403 8.963 -12.962 1.00 86.25 191 ASP A C 1
ATOM 1498 O O . ASP A 1 191 ? 14.466 9.577 -12.452 1.00 86.25 191 ASP A O 1
ATOM 1502 N N . ILE A 1 192 ? 15.419 7.628 -13.008 1.00 86.06 192 ILE A N 1
ATOM 1503 C CA . ILE A 1 192 ? 14.345 6.778 -12.473 1.00 86.06 192 ILE A CA 1
ATOM 1504 C C . ILE A 1 192 ? 14.200 6.978 -10.960 1.00 86.06 192 ILE A C 1
ATOM 1506 O O . ILE A 1 192 ? 13.084 7.029 -10.440 1.00 86.06 192 ILE A O 1
ATOM 1510 N N . ALA A 1 193 ? 15.317 7.151 -10.246 1.00 82.81 193 ALA A N 1
ATOM 1511 C CA . ALA A 1 193 ? 15.289 7.438 -8.815 1.00 82.81 193 ALA A CA 1
ATOM 1512 C C . ALA A 1 193 ? 14.602 8.785 -8.524 1.00 82.81 193 ALA A C 1
ATOM 1514 O O . ALA A 1 193 ? 13.833 8.884 -7.568 1.00 82.81 193 ALA A O 1
ATOM 1515 N N . LYS A 1 194 ? 14.803 9.798 -9.381 1.00 86.81 194 LYS A N 1
ATOM 1516 C CA . LYS A 1 194 ? 14.125 11.101 -9.266 1.00 86.81 194 LYS A CA 1
ATOM 1517 C C . LYS A 1 194 ? 12.620 10.976 -9.511 1.00 86.81 194 LYS A C 1
ATOM 1519 O O . LYS A 1 194 ? 11.835 11.559 -8.766 1.00 86.81 194 LYS A O 1
ATOM 1524 N N . VAL A 1 195 ? 12.214 10.185 -10.512 1.00 87.06 195 VAL A N 1
ATOM 1525 C CA . VAL A 1 195 ? 10.797 9.860 -10.770 1.00 87.06 195 VAL A CA 1
ATOM 1526 C C . VAL A 1 195 ? 10.170 9.216 -9.536 1.00 87.06 195 VAL A C 1
ATOM 1528 O O . VAL A 1 195 ? 9.113 9.650 -9.083 1.00 87.06 195 VAL A O 1
ATOM 1531 N N . HIS A 1 196 ? 10.850 8.236 -8.940 1.00 84.88 196 HIS A N 1
ATOM 1532 C CA . HIS A 1 196 ? 10.361 7.566 -7.741 1.00 84.88 196 HIS A CA 1
ATOM 1533 C C . HIS A 1 196 ? 10.253 8.514 -6.535 1.00 84.88 196 HIS A C 1
ATOM 1535 O O . HIS A 1 196 ? 9.230 8.535 -5.858 1.00 84.88 196 HIS A O 1
ATOM 1541 N N . GLN A 1 197 ? 11.258 9.359 -6.289 1.00 83.56 197 GLN A N 1
ATOM 1542 C CA . GLN A 1 197 ? 11.185 10.365 -5.224 1.00 83.56 197 GLN A CA 1
ATOM 1543 C C . GLN A 1 197 ? 10.016 11.331 -5.426 1.00 83.56 197 GLN A C 1
ATOM 1545 O O . GLN A 1 197 ? 9.298 11.646 -4.477 1.00 83.56 197 GLN A O 1
ATOM 1550 N N . ARG A 1 198 ? 9.779 11.778 -6.665 1.00 85.62 198 ARG A N 1
ATOM 1551 C CA . ARG A 1 198 ? 8.639 12.646 -6.960 1.00 85.62 198 ARG A CA 1
ATOM 1552 C C . ARG A 1 198 ? 7.310 11.946 -6.705 1.00 85.62 198 ARG A C 1
ATOM 1554 O O . ARG A 1 198 ? 6.418 12.572 -6.135 1.00 85.62 198 ARG A O 1
ATOM 1561 N N . LEU A 1 199 ? 7.192 10.681 -7.103 1.00 86.00 199 LEU A N 1
ATOM 1562 C CA . LEU A 1 199 ? 6.015 9.861 -6.835 1.00 86.00 199 LEU A CA 1
ATOM 1563 C C . LEU A 1 199 ? 5.713 9.811 -5.332 1.00 86.00 199 LEU A C 1
ATOM 1565 O O . LEU A 1 199 ? 4.567 10.011 -4.942 1.00 86.00 199 LEU A O 1
ATOM 1569 N N . LEU A 1 200 ? 6.733 9.618 -4.488 1.00 82.75 200 LEU A N 1
ATOM 1570 C CA . LEU A 1 200 ? 6.569 9.609 -3.030 1.00 82.75 200 LEU A CA 1
ATOM 1571 C C . LEU A 1 200 ? 6.051 10.952 -2.495 1.00 82.75 200 LEU A C 1
ATOM 1573 O O . LEU A 1 200 ? 5.107 10.963 -1.712 1.00 82.75 200 LEU A O 1
ATOM 1577 N N . VAL A 1 201 ? 6.597 12.077 -2.967 1.00 83.81 201 VAL A N 1
ATOM 1578 C CA . VAL A 1 201 ? 6.137 13.424 -2.570 1.00 83.81 201 VAL A CA 1
ATOM 1579 C C . VAL A 1 201 ? 4.691 13.683 -3.004 1.00 83.81 201 VAL A C 1
ATOM 1581 O O . VAL A 1 201 ? 3.913 14.288 -2.267 1.00 83.81 201 VAL A O 1
ATOM 1584 N N . LEU A 1 202 ? 4.313 13.255 -4.213 1.00 81.81 202 LEU A N 1
ATOM 1585 C CA . LEU A 1 202 ? 2.935 13.387 -4.695 1.00 81.81 202 LEU A CA 1
ATOM 1586 C C . LEU A 1 202 ? 1.984 12.500 -3.892 1.00 81.81 202 LEU A C 1
ATOM 1588 O O . LEU A 1 202 ? 0.913 12.963 -3.506 1.00 81.81 202 LEU A O 1
ATOM 1592 N N . ARG A 1 203 ? 2.411 11.275 -3.566 1.00 74.12 203 ARG A N 1
ATOM 1593 C CA . ARG A 1 203 ? 1.663 10.367 -2.698 1.00 74.12 203 ARG A CA 1
ATOM 1594 C C . ARG A 1 203 ? 1.433 10.961 -1.320 1.00 74.12 203 ARG A C 1
ATOM 1596 O O . ARG A 1 203 ? 0.297 10.931 -0.864 1.00 74.12 203 ARG A O 1
ATOM 1603 N N . GLU A 1 204 ? 2.460 11.540 -0.701 1.00 68.88 204 GLU A N 1
ATOM 1604 C CA . GLU A 1 204 ? 2.376 12.169 0.622 1.00 68.88 204 GLU A CA 1
ATOM 1605 C C . GLU A 1 204 ? 1.308 13.271 0.665 1.00 68.88 204 GLU A C 1
ATOM 1607 O O . GLU A 1 204 ? 0.476 13.290 1.569 1.00 68.88 204 GLU A O 1
ATOM 1612 N N . LYS A 1 205 ? 1.238 14.119 -0.372 1.00 63.34 205 LYS A N 1
ATOM 1613 C CA . LYS A 1 205 ? 0.182 15.142 -0.501 1.00 63.34 205 LYS A CA 1
ATOM 1614 C C . LYS A 1 205 ? -1.228 14.559 -0.624 1.00 63.34 205 LYS A C 1
ATOM 1616 O O . LYS A 1 205 ? -2.194 15.237 -0.291 1.00 63.34 205 LYS A O 1
ATOM 1621 N N . THR A 1 206 ? -1.348 13.336 -1.134 1.00 55.97 206 THR A N 1
ATOM 1622 C CA . THR A 1 206 ? -2.624 12.634 -1.341 1.00 55.97 206 THR A CA 1
ATOM 1623 C C . THR A 1 206 ? -2.977 11.639 -0.234 1.00 55.97 206 THR A C 1
ATOM 1625 O O . THR A 1 206 ? -4.015 10.983 -0.342 1.00 55.97 206 THR A O 1
ATOM 1628 N N . VAL A 1 207 ? -2.161 11.509 0.824 1.00 53.53 207 VAL A N 1
ATOM 1629 C CA . VAL A 1 207 ? -2.511 10.688 1.993 1.00 53.53 207 VAL A CA 1
ATOM 1630 C C . VAL A 1 207 ? -3.645 11.383 2.743 1.00 53.53 207 VAL A C 1
ATOM 1632 O O . VAL A 1 207 ? -3.433 12.244 3.594 1.00 53.53 207 VAL A O 1
ATOM 1635 N N . LEU A 1 208 ? -4.878 11.009 2.412 1.00 51.41 208 LEU A N 1
ATOM 1636 C CA . LEU A 1 208 ? -6.030 11.272 3.262 1.00 51.41 208 LEU A CA 1
ATOM 1637 C C . LEU A 1 208 ? -5.841 10.442 4.534 1.00 51.41 208 LEU A C 1
ATOM 1639 O O . LEU A 1 208 ? -5.706 9.222 4.462 1.00 51.41 208 LEU A O 1
ATOM 1643 N N . GLN A 1 209 ? -5.789 11.099 5.693 1.00 53.44 209 GLN A N 1
ATOM 1644 C CA . GLN A 1 209 ? -5.771 10.400 6.976 1.00 53.44 209 GLN A CA 1
ATOM 1645 C C . GLN A 1 209 ? -7.114 9.686 7.149 1.00 53.44 209 GLN A C 1
ATOM 1647 O O . GLN A 1 209 ? -8.133 10.315 7.449 1.00 53.44 209 GLN A O 1
ATOM 1652 N N . GLU A 1 210 ? -7.132 8.376 6.912 1.00 55.09 210 GLU A N 1
ATOM 1653 C CA . GLU A 1 210 ? -8.320 7.568 7.140 1.00 55.09 210 GLU A CA 1
ATOM 1654 C C . GLU A 1 210 ? -8.556 7.455 8.646 1.00 55.09 210 GLU A C 1
ATOM 1656 O O . GLU A 1 210 ? -7.735 6.947 9.413 1.00 55.09 210 GLU A O 1
ATOM 1661 N N . HIS A 1 211 ? -9.700 7.973 9.074 1.00 67.50 211 HIS A N 1
ATOM 1662 C CA . HIS A 1 211 ? -10.175 7.815 10.432 1.00 67.50 211 HIS A CA 1
ATOM 1663 C C . HIS A 1 211 ? -11.004 6.542 10.442 1.00 67.50 211 HIS A C 1
ATOM 1665 O O . HIS A 1 211 ? -12.135 6.565 9.970 1.00 67.50 211 HIS A O 1
ATOM 1671 N N . ILE A 1 212 ? -10.459 5.436 10.951 1.00 74.44 212 ILE A N 1
ATOM 1672 C CA . ILE A 1 212 ? -11.267 4.232 11.166 1.00 74.44 212 ILE A CA 1
ATOM 1673 C C . ILE A 1 212 ? -12.120 4.496 12.412 1.00 74.44 212 ILE A C 1
ATOM 1675 O O . ILE A 1 212 ? -11.564 4.541 13.519 1.00 74.44 212 ILE A O 1
ATOM 1679 N N . PRO A 1 213 ? -13.443 4.714 12.272 1.00 80.75 213 PRO A N 1
ATOM 1680 C CA . PRO A 1 213 ? -14.294 4.951 13.423 1.00 80.75 213 PRO A CA 1
ATOM 1681 C C . PRO A 1 213 ? -14.355 3.678 14.261 1.00 80.75 213 PRO A C 1
ATOM 1683 O O . PRO A 1 213 ? -14.541 2.593 13.731 1.00 80.75 213 PRO A O 1
ATOM 1686 N N . LEU A 1 214 ? -14.235 3.797 15.578 1.00 84.56 214 LEU A N 1
ATOM 1687 C CA . LEU A 1 214 ? -14.381 2.681 16.518 1.00 84.56 214 LEU A CA 1
ATOM 1688 C C . LEU A 1 214 ? -15.599 2.849 17.428 1.00 84.56 214 LEU A C 1
ATOM 1690 O O . LEU A 1 214 ? -15.791 2.053 18.344 1.00 84.56 214 LEU A O 1
ATOM 1694 N N . PHE A 1 215 ? -16.428 3.878 17.216 1.00 88.88 215 PHE A N 1
ATOM 1695 C CA . PHE A 1 215 ? -17.550 4.205 18.106 1.00 88.88 215 PHE A CA 1
ATOM 1696 C C . PHE A 1 215 ? -18.575 3.068 18.243 1.00 88.88 215 PHE A C 1
ATOM 1698 O O . PHE A 1 215 ? -19.274 2.987 19.253 1.00 88.88 215 PHE A O 1
ATOM 1705 N N . PHE A 1 216 ? -18.658 2.168 17.259 1.00 88.50 216 PHE A N 1
ATOM 1706 C CA . PHE A 1 216 ? -19.588 1.042 17.280 1.00 88.50 216 PHE A CA 1
ATOM 1707 C C . PHE A 1 216 ? -19.263 0.008 18.369 1.00 88.50 216 PHE A C 1
ATOM 1709 O O . PHE A 1 216 ? -20.186 -0.629 18.872 1.00 88.50 216 PHE A O 1
ATOM 1716 N N . TYR A 1 217 ? -18.002 -0.125 18.803 1.00 90.12 217 TYR A N 1
ATOM 1717 C CA . TYR A 1 217 ? -17.635 -1.021 19.907 1.00 90.12 217 TYR A CA 1
ATOM 1718 C C . TYR A 1 217 ? -18.247 -0.588 21.254 1.00 90.12 217 TYR A C 1
ATOM 1720 O O . TYR A 1 217 ? -19.002 -1.372 21.847 1.00 90.12 217 TYR A O 1
ATOM 1728 N N . PRO A 1 218 ? -17.989 0.637 21.762 1.00 93.06 218 PRO A N 1
ATOM 1729 C CA . PRO A 1 218 ? -18.613 1.094 22.997 1.00 93.06 218 PRO A CA 1
ATOM 1730 C C . PRO A 1 218 ? -20.133 1.252 22.848 1.00 93.06 218 PRO A C 1
ATOM 1732 O O . PRO A 1 218 ? -20.856 0.902 23.778 1.00 93.06 218 PRO A O 1
ATOM 1735 N N . LEU A 1 219 ? -20.642 1.672 21.680 1.00 94.25 21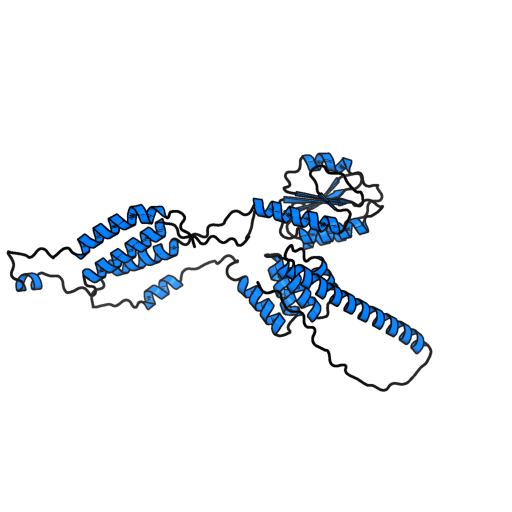9 LEU A N 1
ATOM 1736 C CA . LEU A 1 219 ? -22.086 1.783 21.429 1.00 94.25 219 LEU A CA 1
ATOM 1737 C 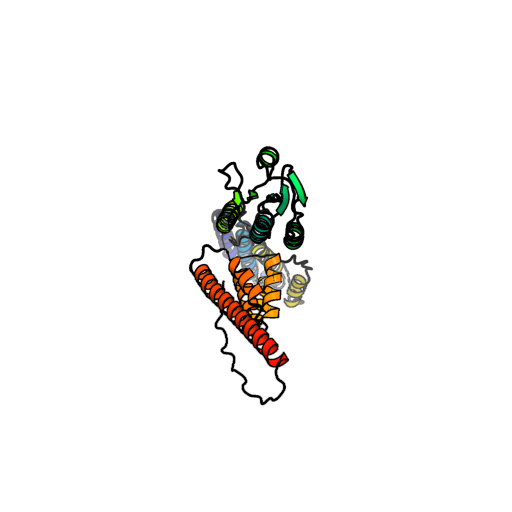C . LEU A 1 219 ? -22.801 0.426 21.498 1.00 94.25 219 LEU A C 1
ATOM 1739 O O . LEU A 1 219 ? -23.803 0.291 22.200 1.00 94.25 219 LEU A O 1
ATOM 1743 N N . GLY A 1 220 ? -22.283 -0.588 20.801 1.00 89.25 220 GLY A N 1
ATOM 1744 C CA . GLY A 1 220 ? -22.848 -1.937 20.812 1.00 89.25 220 GLY A CA 1
ATOM 1745 C C . GLY A 1 220 ? -22.820 -2.548 22.211 1.00 89.25 220 GLY A C 1
ATOM 1746 O O . GLY A 1 220 ? -23.818 -3.103 22.671 1.00 89.25 220 GLY A O 1
ATOM 1747 N N . THR A 1 221 ? -21.717 -2.354 22.939 1.00 90.25 221 THR A N 1
ATOM 1748 C CA . THR A 1 221 ? -21.604 -2.791 24.338 1.00 90.25 221 THR A CA 1
ATOM 1749 C C . THR A 1 221 ? -22.637 -2.089 25.222 1.00 90.25 221 THR A C 1
ATOM 1751 O O . THR A 1 221 ? -23.333 -2.749 25.993 1.00 90.25 221 THR A O 1
ATOM 1754 N N . ALA A 1 222 ? -22.809 -0.770 25.081 1.00 95.25 222 ALA A N 1
ATOM 1755 C CA . ALA A 1 222 ? -23.812 -0.015 25.830 1.00 95.25 222 ALA A CA 1
ATOM 1756 C C . ALA A 1 222 ? -25.238 -0.511 25.555 1.00 95.25 222 ALA A C 1
ATOM 1758 O O . ALA A 1 222 ? -26.010 -0.706 26.494 1.00 95.25 222 ALA A O 1
ATOM 1759 N N . MET A 1 223 ? -25.576 -0.773 24.288 1.00 93.94 223 MET A N 1
ATOM 1760 C CA . MET A 1 223 ? -26.878 -1.319 23.895 1.00 93.94 223 MET A CA 1
ATOM 1761 C C . MET A 1 223 ? -27.149 -2.671 24.563 1.00 93.94 223 MET A C 1
ATOM 1763 O O . MET A 1 223 ? -28.229 -2.873 25.118 1.00 93.94 223 MET A O 1
ATOM 1767 N N . VAL A 1 224 ? -26.164 -3.575 24.585 1.00 89.19 224 VAL A N 1
ATOM 1768 C CA . VAL A 1 224 ? -26.288 -4.878 25.260 1.00 89.19 224 VAL A CA 1
ATOM 1769 C C . VAL A 1 224 ? -26.497 -4.707 26.766 1.00 89.19 224 VAL A C 1
ATOM 1771 O O . VAL A 1 224 ? -27.389 -5.337 27.333 1.00 89.19 224 VAL A O 1
ATOM 1774 N N . LEU A 1 225 ? -25.734 -3.830 27.426 1.00 89.12 225 LEU A N 1
ATOM 1775 C CA . LEU A 1 225 ? -25.897 -3.572 28.862 1.00 89.12 225 LEU A CA 1
ATOM 1776 C C . LEU A 1 225 ? -27.270 -2.973 29.190 1.00 89.12 225 LEU A C 1
ATOM 1778 O O . LEU A 1 225 ? -27.877 -3.364 30.186 1.00 89.12 225 LEU A O 1
ATOM 1782 N N . ILE A 1 226 ? -27.785 -2.074 28.345 1.00 91.06 226 ILE A N 1
ATOM 1783 C CA . ILE A 1 226 ? -29.134 -1.505 28.480 1.00 91.06 226 ILE A CA 1
ATOM 1784 C C . ILE A 1 226 ? -30.196 -2.593 28.317 1.00 91.06 226 ILE A C 1
ATOM 1786 O O . ILE A 1 226 ? -31.122 -2.655 29.123 1.00 91.06 226 ILE A O 1
ATOM 1790 N N . LEU A 1 227 ? -30.055 -3.480 27.329 1.00 88.38 227 LEU A N 1
ATOM 1791 C CA . LEU A 1 227 ? -30.969 -4.609 27.147 1.00 88.38 227 LEU A CA 1
ATOM 1792 C C . LEU A 1 227 ? -30.967 -5.531 28.370 1.00 88.38 227 LEU A C 1
ATOM 1794 O O . LEU A 1 227 ? -32.037 -5.903 28.842 1.00 88.38 227 LEU A O 1
ATOM 1798 N N . ILE A 1 228 ? -29.797 -5.848 28.934 1.00 84.50 228 ILE A N 1
ATOM 1799 C CA . ILE A 1 228 ? -29.692 -6.642 30.168 1.00 84.50 228 ILE A CA 1
ATOM 1800 C C . ILE A 1 228 ? -30.347 -5.906 31.345 1.00 84.50 228 ILE A C 1
ATOM 1802 O O . ILE A 1 228 ? -31.080 -6.519 32.117 1.00 84.50 228 ILE A O 1
ATOM 1806 N N . ALA A 1 229 ? -30.128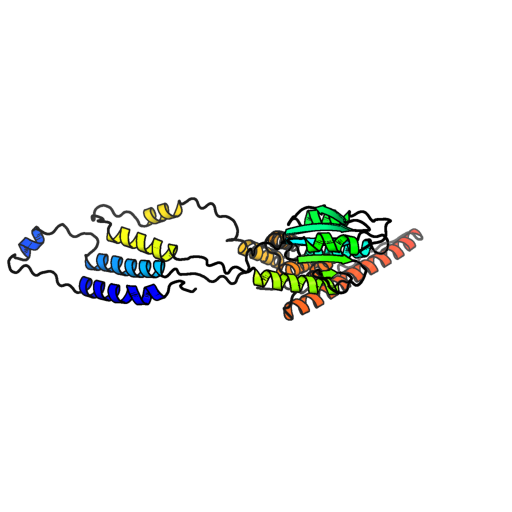 -4.594 31.470 1.00 86.50 229 ALA A N 1
ATOM 1807 C CA . ALA A 1 229 ? -30.700 -3.783 32.542 1.00 86.50 229 ALA A CA 1
ATOM 1808 C C . ALA A 1 229 ? -32.233 -3.673 32.454 1.00 86.50 229 ALA A C 1
ATOM 1810 O O . ALA A 1 229 ? -32.914 -3.667 33.482 1.00 86.50 229 ALA A O 1
ATOM 1811 N N . LEU A 1 230 ? -32.782 -3.580 31.240 1.00 84.81 230 LEU A N 1
ATOM 1812 C CA . LEU A 1 230 ? -34.222 -3.487 30.986 1.00 84.81 230 LEU A CA 1
ATOM 1813 C C . LEU A 1 230 ? -34.919 -4.846 30.983 1.00 84.81 230 LEU A C 1
ATOM 1815 O O . LEU A 1 230 ? -36.121 -4.912 31.242 1.00 84.81 230 LEU A O 1
ATOM 1819 N N . SER A 1 231 ? -34.189 -5.925 30.704 1.00 78.62 231 SER A N 1
ATOM 1820 C CA . SER A 1 231 ? -34.751 -7.266 30.660 1.00 78.62 231 SER A CA 1
ATOM 1821 C C . SER A 1 231 ? -35.270 -7.660 32.041 1.00 78.62 231 SER A C 1
ATOM 1823 O O . SER A 1 231 ? -34.516 -7.967 32.966 1.00 78.62 231 SER A O 1
ATOM 1825 N N . SER A 1 232 ? -36.595 -7.668 32.197 1.00 58.12 232 SER A N 1
ATOM 1826 C CA . SER A 1 232 ? -37.264 -8.125 33.413 1.00 58.12 232 SER A CA 1
ATOM 1827 C C . SER A 1 232 ? -37.272 -9.656 33.470 1.00 58.12 232 SER A C 1
ATOM 1829 O O . SER A 1 232 ? -38.336 -10.281 33.512 1.00 58.12 232 SER A O 1
ATOM 1831 N N . MET A 1 233 ? -36.098 -10.294 33.418 1.00 58.66 233 MET A N 1
ATOM 1832 C CA . MET A 1 233 ? -35.999 -11.753 33.435 1.00 58.66 233 MET A CA 1
ATOM 1833 C C . MET A 1 233 ? -36.541 -12.272 34.765 1.00 58.66 233 MET A C 1
ATOM 1835 O O . MET A 1 233 ? -35.868 -12.270 35.794 1.00 58.66 233 MET A O 1
ATOM 1839 N N . SER A 1 234 ? -37.801 -12.695 34.755 1.00 53.66 234 SER A N 1
ATOM 1840 C CA . SER A 1 234 ? -38.412 -13.450 35.839 1.00 53.66 234 SER A CA 1
ATOM 1841 C C . SER A 1 234 ? -37.548 -14.679 36.129 1.00 53.66 234 SER A C 1
ATOM 1843 O O . SER A 1 234 ? -37.023 -15.300 35.203 1.00 53.66 234 SER A O 1
ATOM 1845 N N . LYS A 1 235 ? -37.430 -15.068 37.407 1.00 55.78 235 LYS A N 1
ATOM 1846 C CA . LYS A 1 235 ? -36.636 -16.223 37.881 1.00 55.78 235 LYS A CA 1
ATOM 1847 C C . LYS A 1 235 ? -36.898 -17.542 37.130 1.00 55.78 235 LYS A C 1
ATOM 1849 O O . LYS A 1 235 ? -36.151 -18.491 37.322 1.00 55.78 235 LYS A O 1
ATOM 1854 N N . ARG A 1 236 ? -37.953 -17.634 36.312 1.00 54.69 236 ARG A N 1
ATOM 1855 C CA . ARG A 1 236 ? -38.395 -18.871 35.659 1.00 54.69 236 ARG A CA 1
ATOM 1856 C C . ARG A 1 236 ? -37.761 -19.188 34.300 1.00 54.69 236 ARG A C 1
ATOM 1858 O O . ARG A 1 236 ? -37.909 -20.326 33.872 1.00 54.69 236 ARG A O 1
ATOM 1865 N N . ARG A 1 237 ? -37.064 -18.269 33.617 1.00 55.28 237 ARG A N 1
ATOM 1866 C CA . ARG A 1 237 ? -36.365 -18.590 32.350 1.00 55.28 237 ARG A CA 1
ATOM 1867 C C . ARG A 1 237 ? -35.076 -17.785 32.196 1.00 55.28 237 ARG A C 1
ATOM 1869 O O . ARG A 1 237 ? -35.105 -16.648 31.737 1.00 55.28 237 ARG A O 1
ATOM 1876 N N . SER A 1 238 ? -33.941 -18.383 32.556 1.00 50.94 238 SER A N 1
ATOM 1877 C CA . SER A 1 238 ? -32.626 -17.868 32.174 1.00 50.94 238 SER A CA 1
ATOM 1878 C C . SER A 1 238 ? -32.402 -18.147 30.687 1.00 50.94 238 SER A C 1
ATOM 1880 O O . SER A 1 238 ? -32.096 -19.273 30.298 1.00 50.94 238 SER A O 1
ATOM 1882 N N . VAL A 1 239 ? -32.570 -17.139 29.837 1.00 57.50 239 VAL A N 1
ATOM 1883 C CA . VAL A 1 239 ? -32.002 -17.185 28.486 1.00 57.50 239 VAL A CA 1
ATOM 1884 C C . VAL A 1 239 ? -30.487 -17.231 28.658 1.00 57.50 239 VAL A C 1
ATOM 1886 O O . VAL A 1 239 ? -29.893 -16.318 29.229 1.00 57.50 239 VAL A O 1
ATOM 1889 N N . SER A 1 240 ? -29.880 -18.343 28.246 1.00 58.66 240 SER A N 1
ATOM 1890 C CA . SER A 1 240 ? -28.439 -18.550 28.355 1.00 58.66 240 SER A CA 1
ATOM 1891 C C . SER A 1 240 ? -27.707 -17.487 27.539 1.00 58.66 240 SER A C 1
ATOM 1893 O O . SER A 1 240 ? -28.091 -17.227 26.397 1.00 58.66 240 SER A O 1
ATOM 1895 N N . VAL A 1 241 ? -26.635 -16.922 28.101 1.00 57.16 241 VAL A N 1
ATOM 1896 C CA . VAL A 1 241 ? -25.685 -16.001 27.442 1.00 57.16 241 VAL A CA 1
ATOM 1897 C C . VAL A 1 241 ? -25.238 -16.531 26.069 1.00 57.16 241 VAL A C 1
ATOM 1899 O O . VAL A 1 241 ? -25.024 -15.757 25.139 1.00 57.16 241 VAL A O 1
ATOM 1902 N N . VAL A 1 242 ? -25.211 -17.858 25.910 1.00 59.81 242 VAL A N 1
ATOM 1903 C CA . VAL A 1 242 ? -24.936 -18.569 24.652 1.00 59.81 242 VAL A CA 1
ATOM 1904 C C . VAL A 1 242 ? -25.913 -18.185 23.533 1.00 59.81 242 VAL A C 1
ATOM 1906 O O . VAL A 1 242 ? -25.496 -18.004 22.397 1.00 59.81 242 VAL A O 1
ATOM 1909 N N . THR A 1 243 ? -27.196 -17.988 23.843 1.00 65.50 243 THR A N 1
ATOM 1910 C CA . THR A 1 243 ? -28.237 -17.620 22.862 1.00 65.50 243 THR A CA 1
ATOM 1911 C C . THR A 1 243 ? -28.009 -16.216 22.304 1.00 65.50 243 THR A C 1
ATOM 1913 O O . THR A 1 243 ? -28.209 -15.974 21.118 1.00 65.50 243 THR A O 1
ATOM 1916 N N . VAL A 1 244 ? -27.559 -15.292 23.160 1.00 61.72 244 VAL A N 1
ATOM 1917 C CA . VAL A 1 244 ? -27.244 -13.910 22.771 1.00 61.72 244 VAL A CA 1
ATOM 1918 C C . VAL A 1 244 ? -25.971 -13.879 21.922 1.00 61.72 244 VAL A C 1
ATOM 1920 O O . VAL A 1 244 ? -25.950 -13.238 20.878 1.00 61.72 244 VAL A O 1
ATOM 1923 N N . MET A 1 245 ? -24.940 -14.636 22.311 1.00 60.47 245 MET A N 1
ATOM 1924 C CA . MET A 1 245 ? -23.711 -14.797 21.521 1.00 60.47 245 MET A CA 1
ATOM 1925 C C . MET A 1 245 ? -23.971 -15.423 20.143 1.00 60.47 245 MET A C 1
ATOM 1927 O O . MET A 1 245 ? -23.408 -14.967 19.151 1.00 60.47 245 MET A O 1
ATOM 1931 N N . PHE A 1 246 ? -24.858 -16.418 20.061 1.00 67.88 246 PHE A N 1
ATOM 1932 C CA . PHE A 1 246 ? -25.218 -17.068 18.799 1.00 67.88 246 PHE A CA 1
ATOM 1933 C C . PHE A 1 246 ? -25.924 -16.105 17.830 1.00 67.88 246 PHE A C 1
ATOM 1935 O O . PHE A 1 246 ? -25.615 -16.089 16.642 1.00 67.88 246 PHE A O 1
ATOM 1942 N N . LEU A 1 247 ? -26.809 -15.246 18.347 1.00 60.00 247 LEU A N 1
ATOM 1943 C CA . LEU A 1 247 ? -27.503 -14.210 17.571 1.00 60.00 247 LEU A CA 1
ATOM 1944 C C . LEU A 1 247 ? -26.563 -13.108 17.058 1.00 60.00 247 LEU A C 1
ATOM 1946 O O . LEU A 1 247 ? -26.737 -12.638 15.935 1.00 60.00 247 LEU A O 1
ATOM 1950 N N . LEU A 1 248 ? -25.554 -12.712 17.845 1.00 58.41 248 LEU A N 1
ATOM 1951 C CA . LEU A 1 248 ? -24.534 -11.759 17.388 1.00 58.41 248 LEU A CA 1
ATOM 1952 C C . LEU A 1 248 ? -23.574 -12.371 16.352 1.00 58.41 248 LEU A C 1
ATOM 1954 O O . LEU A 1 248 ? -23.107 -11.655 15.471 1.00 58.41 248 LEU A O 1
ATOM 1958 N N . GLY A 1 249 ? -23.297 -13.677 16.430 1.00 60.34 249 GLY A N 1
ATOM 1959 C CA . GLY A 1 249 ? -22.401 -14.375 15.502 1.00 60.34 249 GLY A CA 1
ATOM 1960 C C . GLY A 1 249 ? -22.994 -14.665 14.117 1.00 60.34 249 GLY A C 1
ATOM 1961 O O . GLY A 1 249 ? -22.247 -14.975 13.195 1.00 60.34 249 GLY A O 1
ATOM 1962 N N . SER A 1 250 ? -24.317 -14.565 13.945 1.00 56.47 250 SER A N 1
ATOM 1963 C CA . SER A 1 250 ? -25.006 -14.912 12.691 1.00 56.47 250 SER A CA 1
ATOM 1964 C C . SER A 1 250 ? -25.159 -13.763 11.685 1.00 56.47 250 SER A C 1
ATOM 1966 O O . SER A 1 250 ? -25.858 -13.922 10.685 1.00 56.47 250 SER A O 1
ATOM 1968 N N . LEU A 1 251 ? -24.549 -12.597 11.923 1.00 53.94 251 LEU A N 1
ATOM 1969 C CA . LEU A 1 251 ? -24.611 -11.493 10.963 1.00 53.94 251 LEU A CA 1
ATOM 1970 C C . LEU A 1 251 ? -23.747 -11.819 9.727 1.00 53.94 251 LEU A C 1
ATOM 1972 O O . LEU A 1 251 ? -22.551 -12.072 9.870 1.00 53.94 251 LEU A O 1
ATOM 1976 N N . PRO A 1 252 ? -24.313 -11.809 8.505 1.00 51.53 252 PRO A N 1
ATOM 1977 C CA . PRO A 1 252 ? -23.554 -12.082 7.295 1.00 51.53 252 PRO A CA 1
ATOM 1978 C C . PRO A 1 252 ? -22.640 -10.891 6.999 1.00 51.53 252 PRO A C 1
ATOM 1980 O O . PRO A 1 252 ? -23.067 -9.868 6.464 1.00 51.53 252 PRO A O 1
ATOM 1983 N N . HIS A 1 253 ? -21.364 -11.009 7.347 1.00 49.50 253 HIS A N 1
ATOM 1984 C CA . HIS A 1 253 ? -20.355 -10.055 6.910 1.00 49.50 253 HIS A CA 1
ATOM 1985 C C . HIS A 1 253 ? -19.837 -10.482 5.538 1.00 49.50 253 HIS A C 1
ATOM 1987 O O . HIS A 1 253 ? -19.045 -11.413 5.415 1.00 49.50 253 HIS A O 1
ATOM 1993 N N . LYS A 1 254 ? -20.284 -9.784 4.487 1.00 45.72 254 LYS A N 1
ATOM 1994 C CA . LYS A 1 254 ? -19.511 -9.692 3.244 1.00 45.72 254 LYS A CA 1
ATOM 1995 C C . LYS A 1 254 ? -18.288 -8.834 3.560 1.00 45.72 254 LYS A C 1
ATOM 1997 O O . LYS A 1 254 ? -18.349 -7.612 3.502 1.00 45.72 254 LYS A O 1
ATOM 2002 N N . SER A 1 255 ? -17.223 -9.484 4.010 1.00 42.50 255 SER A N 1
ATOM 2003 C CA . SER A 1 255 ? -15.928 -8.857 4.243 1.00 42.50 255 SER A CA 1
ATOM 2004 C C . SER A 1 255 ? -15.284 -8.553 2.893 1.00 42.50 255 SER A C 1
ATOM 2006 O O . SER A 1 255 ? -14.834 -9.472 2.206 1.00 42.50 255 SER A O 1
ATOM 2008 N N . GLU A 1 256 ? -15.256 -7.283 2.503 1.00 44.44 256 GLU A N 1
ATOM 2009 C CA . GLU A 1 256 ? -14.320 -6.834 1.476 1.00 44.44 256 GLU A CA 1
ATOM 2010 C C . GLU A 1 256 ? -12.891 -6.836 2.042 1.00 44.44 256 GLU A C 1
ATOM 2012 O O . GLU A 1 256 ? -12.659 -6.576 3.226 1.00 44.44 256 GLU A O 1
ATOM 2017 N N . ALA A 1 257 ? -11.967 -7.262 1.182 1.00 52.62 257 ALA A N 1
ATOM 2018 C CA . ALA A 1 257 ? -10.603 -7.679 1.467 1.00 52.62 257 ALA A CA 1
ATOM 2019 C C . ALA A 1 257 ? -9.690 -6.525 1.919 1.00 52.62 257 ALA A C 1
ATOM 2021 O O . ALA A 1 257 ? -9.812 -5.394 1.454 1.00 52.62 257 ALA A O 1
ATOM 2022 N N . GLY A 1 258 ? -8.781 -6.847 2.840 1.00 51.34 258 GLY A N 1
ATOM 2023 C CA . GLY A 1 258 ? -7.823 -5.932 3.467 1.00 51.34 258 GLY A CA 1
ATOM 2024 C C . GLY A 1 258 ? -7.474 -6.357 4.897 1.00 51.34 258 GLY A C 1
ATOM 2025 O O . GLY A 1 258 ? -6.370 -6.152 5.393 1.00 51.34 258 GLY A O 1
ATOM 2026 N N . LEU A 1 259 ? -8.416 -7.022 5.580 1.00 51.66 259 LEU A N 1
ATOM 2027 C CA . LEU A 1 259 ? -8.228 -7.417 6.976 1.00 51.66 259 LEU A CA 1
ATOM 2028 C C . LEU A 1 259 ? -7.320 -8.641 7.154 1.00 51.66 259 LEU A C 1
ATOM 2030 O O . LEU A 1 259 ? -6.962 -8.927 8.283 1.00 51.66 259 LEU A O 1
ATOM 2034 N N . PHE A 1 260 ? -6.966 -9.373 6.093 1.00 61.00 260 PHE A N 1
ATOM 2035 C CA . PHE A 1 260 ? -6.179 -10.614 6.182 1.00 61.00 260 PHE A CA 1
ATOM 2036 C C . PHE A 1 260 ? -4.875 -10.578 5.373 1.00 61.00 260 PHE A C 1
ATOM 2038 O O . PHE A 1 260 ? -4.202 -11.598 5.251 1.00 61.00 260 PHE A O 1
ATOM 2045 N N . ASP A 1 261 ? -4.447 -9.421 4.867 1.00 64.88 261 ASP A N 1
ATOM 2046 C CA . ASP A 1 261 ? -3.237 -9.339 4.032 1.00 64.88 261 ASP A CA 1
ATOM 2047 C C . ASP A 1 261 ? -1.961 -9.621 4.845 1.00 64.88 261 ASP A C 1
ATOM 2049 O O . ASP A 1 261 ? -0.973 -10.154 4.331 1.00 64.88 261 ASP A O 1
ATOM 2053 N N . PHE A 1 262 ? -2.015 -9.386 6.163 1.00 79.12 262 PHE A N 1
ATOM 2054 C CA . PHE A 1 262 ? -0.978 -9.817 7.103 1.00 79.12 262 PHE A CA 1
ATOM 2055 C C . PHE A 1 262 ? -0.798 -11.341 7.111 1.00 79.12 262 PHE A C 1
ATOM 2057 O O . PHE A 1 262 ? 0.310 -11.833 7.331 1.00 79.12 262 PHE A O 1
ATOM 2064 N N . GLN A 1 263 ? -1.869 -12.104 6.868 1.00 77.75 263 GLN A N 1
ATOM 2065 C CA . GLN A 1 263 ? -1.811 -13.559 6.807 1.00 77.75 263 GLN A CA 1
ATOM 2066 C C . GLN A 1 263 ? -1.065 -14.007 5.552 1.00 77.75 263 GLN A C 1
ATOM 2068 O O . GLN A 1 263 ? -0.281 -14.948 5.634 1.00 77.75 263 GLN A O 1
ATOM 2073 N N . LEU A 1 264 ? -1.237 -13.297 4.431 1.00 83.12 264 LEU A N 1
ATOM 2074 C CA . LEU A 1 264 ? -0.513 -13.573 3.192 1.00 83.12 264 LEU A CA 1
ATOM 2075 C C . LEU A 1 264 ? 0.992 -13.298 3.342 1.00 83.12 264 LEU A C 1
ATOM 2077 O O . LEU A 1 264 ? 1.807 -14.120 2.927 1.00 83.12 264 LEU A O 1
ATOM 2081 N N . LEU A 1 265 ? 1.374 -12.186 3.983 1.00 84.31 265 LEU A N 1
ATOM 2082 C CA . LEU A 1 265 ? 2.781 -11.891 4.294 1.00 84.31 265 LEU A CA 1
ATOM 2083 C C . LEU A 1 265 ? 3.390 -12.903 5.266 1.00 84.31 265 LEU A C 1
ATOM 2085 O O . LEU A 1 265 ? 4.543 -13.302 5.087 1.00 84.31 265 LEU A O 1
ATOM 2089 N N . ARG A 1 266 ? 2.628 -13.323 6.282 1.00 85.56 266 ARG A N 1
ATOM 2090 C CA . ARG A 1 266 ? 3.061 -14.357 7.224 1.00 85.56 266 ARG A CA 1
ATOM 2091 C C . ARG A 1 266 ? 3.275 -15.690 6.513 1.00 85.56 266 ARG A C 1
ATOM 2093 O O . ARG A 1 266 ? 4.334 -16.276 6.680 1.00 85.56 266 ARG A O 1
ATOM 2100 N N . GLU A 1 267 ? 2.343 -16.117 5.664 1.00 88.94 267 GLU A N 1
ATOM 2101 C CA . GLU A 1 267 ? 2.494 -17.349 4.881 1.00 88.94 267 GLU A CA 1
ATOM 2102 C C . GLU A 1 267 ? 3.685 -17.257 3.910 1.00 88.94 267 GLU A C 1
ATOM 2104 O O . GLU A 1 267 ? 4.430 -18.221 3.742 1.00 88.94 267 GLU A O 1
ATOM 2109 N N . ALA A 1 268 ? 3.916 -16.089 3.298 1.00 91.75 268 ALA A N 1
ATOM 2110 C CA . ALA A 1 268 ? 5.074 -15.862 2.434 1.00 91.75 268 ALA A CA 1
ATOM 2111 C C . ALA A 1 268 ? 6.400 -15.994 3.198 1.00 91.75 268 ALA A C 1
ATOM 2113 O O . ALA A 1 268 ? 7.358 -16.567 2.667 1.00 91.75 268 ALA A O 1
ATOM 2114 N N . LYS A 1 269 ? 6.445 -15.487 4.437 1.00 90.75 269 LYS A N 1
ATOM 2115 C CA . LYS A 1 269 ? 7.589 -15.613 5.348 1.00 90.75 269 LYS A CA 1
ATOM 2116 C C . LYS A 1 269 ? 7.788 -17.061 5.796 1.00 90.75 269 LYS A C 1
ATOM 2118 O O . LYS A 1 269 ? 8.889 -17.577 5.655 1.00 90.75 269 LYS A O 1
ATOM 2123 N N . GLU A 1 270 ? 6.735 -17.730 6.253 1.00 92.00 270 GLU A N 1
ATOM 2124 C CA . GLU A 1 270 ? 6.782 -19.136 6.678 1.00 92.00 270 GLU A CA 1
ATOM 2125 C C . GLU A 1 270 ? 7.257 -20.047 5.539 1.00 92.00 270 GLU A C 1
ATOM 2127 O O . GLU A 1 270 ? 8.135 -20.879 5.745 1.00 92.00 270 GLU A O 1
ATOM 2132 N N . ALA A 1 271 ? 6.760 -19.836 4.315 1.00 93.81 271 ALA A N 1
ATOM 2133 C CA . ALA A 1 271 ? 7.218 -20.564 3.132 1.00 93.81 271 ALA A CA 1
ATOM 2134 C C . ALA A 1 271 ? 8.698 -20.297 2.808 1.00 93.81 271 ALA A C 1
ATOM 2136 O O . ALA A 1 271 ? 9.402 -21.175 2.319 1.00 93.81 271 ALA A O 1
ATOM 2137 N N . TYR A 1 272 ? 9.198 -19.085 3.062 1.00 93.75 272 TYR A N 1
ATOM 2138 C CA . TYR A 1 272 ? 10.621 -18.789 2.894 1.00 93.75 272 TYR A CA 1
ATOM 2139 C C . TYR A 1 272 ? 11.464 -19.535 3.932 1.00 93.75 272 TYR A C 1
ATOM 2141 O O . TYR A 1 272 ? 12.479 -20.139 3.594 1.00 93.75 272 TYR A O 1
ATOM 2149 N N . GLU A 1 273 ? 11.039 -19.503 5.194 1.00 91.94 273 GLU A N 1
ATOM 2150 C CA . GLU A 1 273 ? 11.733 -20.142 6.315 1.00 91.94 273 GLU A CA 1
ATOM 2151 C C . GLU A 1 273 ? 11.694 -21.673 6.230 1.00 91.94 273 GLU A C 1
ATOM 2153 O O . GLU A 1 273 ? 12.663 -22.326 6.617 1.00 91.94 273 GLU A O 1
ATOM 2158 N N . SER A 1 274 ? 10.632 -22.250 5.655 1.00 94.19 274 SER A N 1
ATOM 2159 C CA . SER A 1 274 ? 10.526 -23.688 5.375 1.00 94.19 274 SER A CA 1
ATOM 2160 C C . SER A 1 274 ? 11.351 -24.145 4.164 1.00 94.19 274 SER A C 1
ATOM 2162 O O . SER A 1 274 ? 11.471 -25.345 3.916 1.00 94.19 274 SER A O 1
ATOM 2164 N N . GLY A 1 275 ? 11.946 -23.213 3.410 1.00 92.62 275 GLY A N 1
ATOM 2165 C CA . GLY A 1 275 ? 12.707 -23.498 2.193 1.00 92.62 275 GLY A CA 1
ATOM 2166 C C . GLY A 1 275 ? 11.856 -23.646 0.927 1.00 92.62 275 GLY A C 1
ATOM 2167 O O . GLY A 1 275 ? 12.397 -23.918 -0.146 1.00 92.62 275 GLY A O 1
ATOM 2168 N N . GLU A 1 276 ? 10.543 -23.423 1.008 1.00 95.69 276 GLU A N 1
ATOM 2169 C CA . GLU A 1 276 ? 9.614 -23.379 -0.127 1.00 95.69 276 GLU A CA 1
ATOM 2170 C C . GLU A 1 276 ? 9.709 -22.034 -0.880 1.00 95.69 276 GLU A C 1
ATOM 2172 O O . GLU A 1 276 ? 8.738 -21.284 -1.033 1.00 95.69 276 GLU A O 1
ATOM 2177 N N . TYR A 1 277 ? 10.901 -21.706 -1.382 1.00 95.06 277 TYR A N 1
ATOM 2178 C CA . TYR A 1 277 ? 11.208 -20.380 -1.926 1.00 95.06 277 TYR A CA 1
ATOM 2179 C C . TYR A 1 277 ? 10.352 -19.981 -3.138 1.00 95.06 277 TYR A C 1
ATOM 2181 O O . TYR A 1 277 ? 9.985 -18.815 -3.265 1.00 95.06 277 TYR A O 1
ATOM 2189 N N . GLU A 1 278 ? 9.969 -20.917 -4.012 1.00 93.19 278 GLU A N 1
ATOM 2190 C CA . GLU A 1 278 ? 9.070 -20.604 -5.136 1.00 93.19 278 GLU A CA 1
ATOM 2191 C C . GLU A 1 278 ? 7.643 -20.296 -4.666 1.00 93.19 278 GLU A C 1
ATOM 2193 O O . GLU A 1 278 ? 6.959 -19.463 -5.259 1.00 93.19 278 GLU A O 1
ATOM 2198 N N . LYS A 1 279 ? 7.178 -20.943 -3.587 1.00 93.81 279 LYS A N 1
ATOM 2199 C CA . LYS A 1 279 ? 5.887 -20.614 -2.968 1.00 93.81 279 LYS A CA 1
ATOM 2200 C C . LYS A 1 279 ? 5.954 -19.226 -2.339 1.00 93.81 279 LYS A C 1
ATOM 2202 O O . LYS A 1 279 ? 5.066 -18.416 -2.597 1.00 93.81 279 LYS A O 1
ATOM 2207 N N . SER A 1 280 ? 7.019 -18.939 -1.591 1.00 94.44 280 SER A N 1
ATOM 2208 C CA . SER A 1 280 ? 7.269 -17.616 -1.013 1.00 94.44 280 SER A CA 1
ATOM 2209 C C . SER A 1 280 ? 7.276 -16.517 -2.083 1.00 94.44 280 SER A C 1
ATOM 2211 O O . SER A 1 280 ? 6.576 -15.516 -1.943 1.00 94.44 280 SER A O 1
ATOM 2213 N N . GLU A 1 281 ? 7.970 -16.735 -3.207 1.00 94.94 281 GLU A N 1
ATOM 2214 C CA . GLU A 1 281 ? 7.990 -15.798 -4.338 1.00 94.94 281 GLU A CA 1
ATOM 2215 C C . GLU A 1 281 ? 6.592 -15.522 -4.879 1.00 94.94 281 GLU A C 1
ATOM 2217 O O . GLU A 1 281 ? 6.245 -14.358 -5.061 1.00 94.94 281 GLU A O 1
ATOM 2222 N N . ARG A 1 282 ? 5.775 -16.563 -5.092 1.00 91.62 282 ARG A N 1
ATOM 2223 C CA . ARG A 1 282 ? 4.402 -16.404 -5.590 1.00 91.62 282 ARG A CA 1
ATOM 2224 C C . ARG A 1 282 ? 3.516 -15.637 -4.614 1.00 91.62 282 ARG A C 1
ATOM 2226 O O . ARG A 1 282 ? 2.694 -14.836 -5.054 1.00 91.62 282 ARG A O 1
ATOM 2233 N N . LEU A 1 283 ? 3.662 -15.879 -3.311 1.00 90.69 283 LEU A N 1
ATOM 2234 C CA . LEU A 1 283 ? 2.890 -15.186 -2.278 1.00 90.69 283 LEU A CA 1
ATOM 2235 C C . LEU A 1 283 ? 3.292 -13.710 -2.190 1.00 90.69 283 LEU A C 1
ATOM 2237 O O . LEU A 1 283 ? 2.414 -12.849 -2.219 1.00 90.69 283 LEU A O 1
ATOM 2241 N N . TYR A 1 284 ? 4.595 -13.401 -2.203 1.00 92.44 284 TYR A N 1
ATOM 2242 C CA . TYR A 1 284 ? 5.067 -12.017 -2.296 1.00 92.44 284 TYR A CA 1
ATOM 2243 C C . TYR A 1 284 ? 4.661 -11.355 -3.613 1.00 92.44 284 TYR A C 1
ATOM 2245 O O . TYR A 1 284 ? 4.264 -10.198 -3.600 1.00 92.44 284 TYR A O 1
ATOM 2253 N N . ALA A 1 285 ? 4.703 -12.069 -4.740 1.00 85.75 285 ALA A N 1
ATOM 2254 C CA . ALA A 1 285 ? 4.258 -11.557 -6.032 1.00 85.75 285 ALA A CA 1
ATOM 2255 C C . ALA A 1 285 ? 2.764 -11.216 -6.026 1.00 85.75 285 ALA A C 1
ATOM 2257 O O . ALA A 1 285 ? 2.386 -10.176 -6.555 1.00 85.75 285 ALA A O 1
ATOM 2258 N N . ARG A 1 286 ? 1.927 -12.067 -5.415 1.00 82.94 286 ARG A N 1
ATOM 2259 C CA . ARG A 1 286 ? 0.489 -11.818 -5.252 1.00 82.94 286 ARG A CA 1
ATOM 2260 C C . ARG A 1 286 ? 0.242 -10.607 -4.361 1.00 82.94 286 ARG A C 1
ATOM 2262 O O . ARG A 1 286 ? -0.496 -9.722 -4.767 1.00 82.94 286 ARG A O 1
ATOM 2269 N N . TYR A 1 287 ? 0.899 -10.549 -3.203 1.00 82.12 287 TYR A N 1
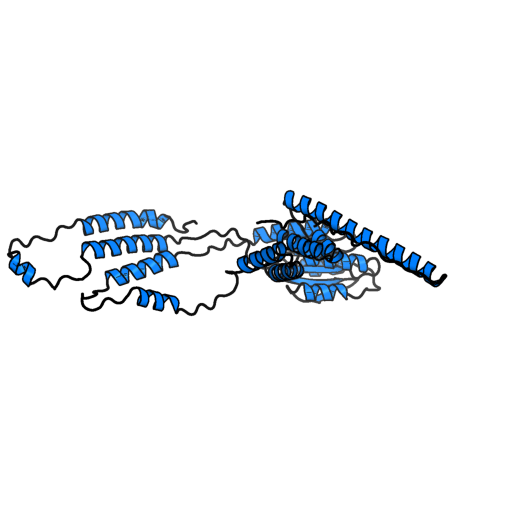ATOM 2270 C CA . TYR A 1 287 ? 0.809 -9.403 -2.296 1.00 82.12 287 TYR A CA 1
ATOM 2271 C C . TYR A 1 287 ? 1.236 -8.105 -2.998 1.00 82.12 287 TYR A C 1
ATOM 2273 O O . TYR A 1 287 ? 0.569 -7.085 -2.884 1.00 82.12 287 TYR A O 1
ATOM 2281 N N . GLN A 1 288 ? 2.301 -8.159 -3.801 1.00 84.00 288 GLN A N 1
ATOM 2282 C CA . GLN A 1 288 ? 2.826 -7.014 -4.544 1.00 84.00 288 GLN A CA 1
ATOM 2283 C C . GLN A 1 288 ? 1.828 -6.421 -5.555 1.00 84.00 288 GLN A C 1
ATOM 2285 O O . GLN A 1 288 ? 1.915 -5.231 -5.839 1.00 84.00 288 GLN A O 1
ATOM 2290 N N . LEU A 1 289 ? 0.893 -7.210 -6.103 1.00 76.25 289 LEU A N 1
ATOM 2291 C CA . LEU A 1 289 ? -0.115 -6.700 -7.048 1.00 76.25 289 LEU A CA 1
ATOM 2292 C C . LEU A 1 289 ? -1.015 -5.632 -6.415 1.00 76.25 289 LEU A C 1
ATOM 2294 O O . LEU A 1 289 ? -1.480 -4.727 -7.107 1.00 76.25 289 LEU A O 1
ATOM 2298 N N . GLU A 1 290 ? -1.248 -5.743 -5.111 1.00 68.12 290 GLU A N 1
ATOM 2299 C CA . GLU A 1 290 ? -2.139 -4.864 -4.352 1.00 68.12 290 GLU A CA 1
ATOM 2300 C C . GLU A 1 290 ? -1.349 -3.912 -3.440 1.00 68.12 290 GLU A C 1
ATOM 2302 O O . GLU A 1 290 ? -1.737 -2.758 -3.248 1.00 68.12 290 GLU A O 1
ATOM 2307 N N . HIS A 1 291 ? -0.197 -4.372 -2.943 1.00 71.62 291 HIS A N 1
ATOM 2308 C CA . HIS A 1 291 ? 0.619 -3.715 -1.927 1.00 71.62 291 HIS A CA 1
ATOM 2309 C C . HIS A 1 291 ? 2.114 -3.801 -2.274 1.00 71.62 291 HIS A C 1
ATOM 2311 O O . HIS A 1 291 ? 2.889 -4.543 -1.663 1.00 71.62 291 HIS A O 1
ATOM 2317 N N . ASP A 1 292 ? 2.541 -3.030 -3.275 1.00 79.38 292 ASP A N 1
ATOM 2318 C CA . ASP A 1 292 ? 3.950 -2.954 -3.662 1.00 79.38 292 ASP A CA 1
ATOM 2319 C C . ASP A 1 292 ? 4.759 -2.059 -2.707 1.00 79.38 292 ASP A C 1
ATOM 2321 O O . ASP A 1 292 ? 4.383 -0.921 -2.416 1.00 79.38 292 ASP A O 1
ATOM 2325 N N . SER A 1 293 ? 5.898 -2.566 -2.235 1.00 81.81 293 SER A N 1
ATOM 2326 C CA . SER A 1 293 ? 6.835 -1.820 -1.396 1.00 81.81 293 SER A CA 1
ATOM 2327 C C . SER A 1 293 ? 8.284 -2.256 -1.649 1.00 81.81 293 SER A C 1
ATOM 2329 O O . SER A 1 293 ? 8.526 -3.372 -2.123 1.00 81.81 293 SER A O 1
ATOM 2331 N N . PRO A 1 294 ? 9.279 -1.429 -1.280 1.00 83.44 294 PRO A N 1
ATOM 2332 C CA . PRO A 1 294 ? 10.690 -1.800 -1.390 1.00 83.44 294 PRO A CA 1
ATOM 2333 C C . PRO A 1 294 ? 11.031 -3.096 -0.633 1.00 83.44 294 PRO A C 1
ATOM 2335 O O . PRO A 1 294 ? 11.772 -3.932 -1.147 1.00 83.44 294 PRO A O 1
ATOM 2338 N N . GLN A 1 295 ? 10.443 -3.305 0.549 1.00 87.75 295 GLN A N 1
ATOM 2339 C CA . GLN A 1 295 ? 10.604 -4.515 1.362 1.00 87.75 295 GLN A CA 1
ATOM 2340 C C . GLN A 1 295 ? 9.995 -5.741 0.674 1.00 87.75 295 GLN A C 1
ATOM 2342 O O . GLN A 1 295 ? 10.621 -6.799 0.657 1.00 87.75 295 GLN A O 1
ATOM 2347 N N . VAL A 1 296 ? 8.811 -5.608 0.063 1.00 89.12 296 VAL A N 1
ATOM 2348 C CA . VAL A 1 296 ? 8.165 -6.698 -0.690 1.00 89.12 296 VAL A CA 1
ATOM 2349 C C . VAL A 1 296 ? 9.011 -7.084 -1.900 1.00 89.12 296 VAL A C 1
ATOM 2351 O O . VAL A 1 296 ? 9.281 -8.268 -2.102 1.00 89.12 296 VAL A O 1
ATOM 2354 N N . ARG A 1 297 ? 9.505 -6.103 -2.668 1.00 92.25 297 ARG A N 1
ATOM 2355 C CA . ARG A 1 297 ? 10.408 -6.343 -3.808 1.00 92.25 297 ARG A CA 1
ATOM 2356 C C . ARG A 1 297 ? 11.711 -7.010 -3.371 1.00 92.25 297 ARG A C 1
ATOM 2358 O O . ARG A 1 297 ? 12.144 -7.962 -4.015 1.00 92.25 297 ARG A O 1
ATOM 2365 N N . TYR A 1 298 ? 12.307 -6.556 -2.267 1.00 94.44 298 TYR A N 1
ATOM 2366 C CA . TYR A 1 298 ? 13.512 -7.156 -1.689 1.00 94.44 298 TYR A CA 1
ATOM 2367 C C . TYR A 1 298 ? 13.270 -8.600 -1.225 1.00 94.44 298 TYR A C 1
ATOM 2369 O O . TYR A 1 298 ? 14.043 -9.495 -1.560 1.00 94.44 298 TYR A O 1
ATOM 2377 N N . ASN A 1 299 ? 12.171 -8.859 -0.516 1.00 95.31 299 ASN A N 1
ATOM 2378 C CA . ASN A 1 299 ? 11.817 -10.193 -0.028 1.00 95.31 299 ASN A CA 1
ATOM 2379 C C . ASN A 1 299 ? 11.497 -11.158 -1.178 1.00 95.31 299 ASN A C 1
ATOM 2381 O O . ASN A 1 299 ? 11.974 -12.294 -1.188 1.00 95.31 299 ASN A O 1
ATOM 2385 N N . ARG A 1 300 ? 10.793 -10.683 -2.210 1.00 95.69 300 ARG A N 1
ATOM 2386 C CA . ARG A 1 300 ? 10.586 -11.419 -3.462 1.00 95.69 300 ARG A CA 1
ATOM 2387 C C . ARG A 1 300 ? 11.910 -11.720 -4.172 1.00 95.69 300 ARG A C 1
ATOM 2389 O O . ARG A 1 300 ? 12.114 -12.840 -4.639 1.00 95.69 300 ARG A O 1
ATOM 2396 N N . ALA A 1 301 ? 12.826 -10.750 -4.234 1.00 96.06 301 ALA A N 1
ATOM 2397 C CA . ALA A 1 301 ? 14.154 -10.930 -4.821 1.00 96.06 301 ALA A CA 1
ATOM 2398 C C . ALA A 1 301 ? 14.984 -11.976 -4.059 1.00 96.06 301 ALA A C 1
ATOM 2400 O O . ALA A 1 301 ? 15.628 -12.810 -4.698 1.00 96.06 301 ALA A O 1
ATOM 2401 N N . ASN A 1 302 ? 14.913 -11.989 -2.722 1.00 96.75 302 ASN A N 1
ATOM 2402 C CA . ASN A 1 302 ? 15.538 -13.019 -1.888 1.00 96.75 302 ASN A CA 1
ATOM 2403 C C . ASN A 1 302 ? 14.947 -14.407 -2.173 1.00 96.75 302 ASN A C 1
ATOM 2405 O O . ASN A 1 302 ? 15.695 -15.363 -2.359 1.00 96.75 302 ASN A O 1
ATOM 2409 N N . ALA A 1 303 ? 13.619 -14.531 -2.269 1.00 96.75 303 ALA A N 1
ATOM 2410 C CA . ALA A 1 303 ? 12.970 -15.803 -2.600 1.00 96.75 303 ALA A CA 1
ATOM 2411 C C . ALA A 1 303 ? 13.419 -16.329 -3.980 1.00 96.75 303 ALA A C 1
ATOM 2413 O O . ALA A 1 303 ? 13.726 -17.512 -4.147 1.00 96.75 303 ALA A O 1
ATOM 2414 N N . LEU A 1 304 ? 13.567 -15.439 -4.967 1.00 95.12 304 LEU A N 1
ATOM 2415 C CA . LEU A 1 304 ? 14.128 -15.772 -6.284 1.00 95.12 304 LEU A CA 1
ATOM 2416 C C . LEU A 1 304 ? 15.612 -16.150 -6.233 1.00 95.12 304 LEU A C 1
ATOM 2418 O O . LEU A 1 304 ? 16.053 -17.027 -6.975 1.00 95.12 304 LEU A O 1
ATOM 2422 N N . TYR A 1 305 ? 16.392 -15.497 -5.371 1.00 96.19 305 TYR A N 1
ATOM 2423 C CA . TYR A 1 305 ? 17.800 -15.827 -5.173 1.00 96.19 305 TYR A CA 1
ATOM 2424 C C . TYR A 1 305 ? 17.948 -17.242 -4.609 1.00 96.19 305 TYR A C 1
ATOM 2426 O O . TYR A 1 305 ? 18.694 -18.057 -5.153 1.00 96.19 305 TYR A O 1
ATOM 2434 N N . MET A 1 306 ? 17.185 -17.554 -3.559 1.00 95.06 306 MET A N 1
ATOM 2435 C CA . MET A 1 306 ? 17.239 -18.840 -2.863 1.00 95.06 306 MET A CA 1
ATOM 2436 C C . MET A 1 306 ? 16.703 -20.006 -3.704 1.00 95.06 306 MET A C 1
ATOM 2438 O O . MET A 1 306 ? 17.227 -21.114 -3.613 1.00 95.06 306 MET A O 1
ATOM 2442 N N . SER A 1 307 ? 15.744 -19.751 -4.599 1.00 93.12 307 SER A N 1
ATOM 2443 C CA . SER A 1 307 ? 15.310 -20.712 -5.633 1.00 93.12 307 SER A CA 1
ATOM 2444 C C . SER A 1 307 ? 16.296 -20.839 -6.810 1.00 93.12 307 SER A C 1
ATOM 2446 O O . SER A 1 307 ? 16.104 -21.644 -7.717 1.00 93.12 307 SER A O 1
ATOM 2448 N N . GLY A 1 308 ? 17.398 -20.080 -6.818 1.00 90.75 308 GLY A N 1
ATOM 2449 C CA . GLY A 1 308 ? 18.437 -20.160 -7.845 1.00 90.75 308 GLY A CA 1
ATOM 2450 C C . GLY A 1 308 ? 18.092 -19.446 -9.156 1.00 90.75 308 GLY A C 1
ATOM 2451 O O . GLY A 1 308 ? 18.823 -19.596 -10.144 1.00 90.75 308 GLY A O 1
ATOM 2452 N N . HIS A 1 309 ? 17.024 -18.647 -9.184 1.00 92.69 309 HIS A N 1
ATOM 2453 C CA . HIS A 1 309 ? 16.639 -17.790 -10.305 1.00 92.69 309 HIS A CA 1
ATOM 2454 C C . HIS A 1 309 ? 17.390 -16.448 -10.261 1.00 92.69 309 HIS A C 1
ATOM 2456 O O . HIS A 1 309 ? 16.782 -15.380 -10.206 1.00 92.69 309 HIS A O 1
ATOM 2462 N N . PHE A 1 310 ? 18.726 -16.497 -10.306 1.00 91.56 310 PHE A N 1
ATOM 2463 C CA . PHE A 1 310 ? 19.599 -15.333 -10.087 1.00 91.56 310 PHE A CA 1
ATOM 2464 C C . PHE A 1 310 ? 19.337 -14.154 -11.031 1.00 91.56 310 PHE A C 1
ATOM 2466 O O . PHE A 1 310 ? 19.391 -13.009 -10.597 1.00 91.56 310 PHE A O 1
ATOM 2473 N N . GLU A 1 311 ? 18.971 -14.412 -12.288 1.00 84.00 311 GLU A N 1
ATOM 2474 C CA . GLU A 1 311 ? 18.613 -13.353 -13.240 1.00 84.00 311 GLU A CA 1
ATOM 2475 C C . GLU A 1 311 ? 17.343 -12.600 -12.838 1.00 84.00 311 GLU A C 1
ATOM 2477 O O . GLU A 1 311 ? 17.309 -11.369 -12.816 1.00 84.00 311 GLU A O 1
ATOM 2482 N N . ARG A 1 312 ? 16.300 -13.342 -12.444 1.00 85.50 312 ARG A N 1
ATOM 2483 C CA . ARG A 1 312 ? 15.048 -12.755 -11.947 1.00 85.50 312 ARG A CA 1
ATOM 2484 C C . ARG A 1 312 ? 15.265 -12.075 -10.596 1.00 85.50 312 ARG A C 1
ATOM 2486 O O . ARG A 1 312 ? 14.648 -11.054 -10.324 1.00 85.50 312 ARG A O 1
ATOM 2493 N N . SER A 1 313 ? 16.149 -12.616 -9.763 1.00 93.06 313 SER A N 1
ATOM 2494 C CA . SER A 1 313 ? 16.527 -12.006 -8.491 1.00 93.06 313 SER A CA 1
ATOM 2495 C C . SER A 1 313 ? 17.234 -10.659 -8.691 1.00 93.06 313 SER A C 1
ATOM 2497 O O . SER A 1 313 ? 16.764 -9.649 -8.167 1.00 93.06 313 SER A O 1
ATOM 2499 N N . ARG A 1 314 ? 18.272 -10.606 -9.546 1.00 92.50 314 ARG A N 1
ATOM 2500 C CA . ARG A 1 314 ? 18.949 -9.365 -9.971 1.00 92.50 314 ARG A CA 1
ATOM 2501 C C . ARG A 1 314 ? 17.940 -8.325 -10.449 1.00 92.50 314 ARG A C 1
ATOM 2503 O O . ARG A 1 314 ? 17.957 -7.193 -9.975 1.00 92.50 314 ARG A O 1
ATOM 2510 N N . TYR A 1 315 ? 17.040 -8.740 -11.339 1.00 85.50 315 TYR A N 1
ATOM 2511 C CA . TYR A 1 315 ? 15.987 -7.889 -11.881 1.00 85.50 315 TYR A CA 1
ATOM 2512 C C . TYR A 1 315 ? 15.156 -7.205 -10.781 1.00 85.50 315 TYR A C 1
ATOM 2514 O O . TYR A 1 315 ? 14.856 -6.014 -10.894 1.00 85.50 315 TYR A O 1
ATOM 2522 N N . TRP A 1 316 ? 14.784 -7.931 -9.722 1.00 88.69 316 TRP A N 1
ATOM 2523 C CA . TRP A 1 316 ? 13.993 -7.362 -8.630 1.00 88.69 316 TRP A CA 1
ATOM 2524 C C . TRP A 1 316 ? 14.825 -6.518 -7.666 1.00 88.69 316 TRP A C 1
ATOM 2526 O O . TRP A 1 316 ? 14.339 -5.464 -7.263 1.00 88.69 316 TRP A O 1
ATOM 2536 N N . TYR A 1 317 ? 16.071 -6.894 -7.357 1.00 92.00 317 TYR A N 1
ATOM 2537 C CA . TYR A 1 317 ? 16.962 -6.058 -6.540 1.00 92.00 317 TYR A CA 1
ATOM 2538 C C . TYR A 1 317 ? 17.232 -4.690 -7.176 1.00 92.00 317 TYR A C 1
ATOM 2540 O O . TYR A 1 317 ? 17.181 -3.679 -6.484 1.00 92.00 317 TYR A O 1
ATOM 2548 N N . GLU A 1 318 ? 17.438 -4.629 -8.496 1.00 86.31 318 GLU A N 1
ATOM 2549 C CA . GLU A 1 318 ? 17.622 -3.367 -9.237 1.00 86.31 318 GLU A CA 1
ATOM 2550 C C . GLU A 1 318 ? 16.386 -2.449 -9.198 1.00 86.31 318 GLU A C 1
ATOM 2552 O O . GLU A 1 318 ? 16.471 -1.272 -9.547 1.00 86.31 318 GLU A O 1
ATOM 2557 N N . ARG A 1 319 ? 15.233 -2.980 -8.770 1.00 86.38 319 ARG A N 1
ATOM 2558 C CA . ARG A 1 319 ? 13.951 -2.272 -8.648 1.00 86.38 319 ARG A CA 1
ATOM 2559 C C . ARG A 1 319 ? 13.550 -2.002 -7.199 1.00 86.38 319 ARG A C 1
ATOM 2561 O O . ARG A 1 319 ? 12.419 -1.567 -6.963 1.00 86.38 319 ARG A O 1
ATOM 2568 N N . VAL A 1 320 ? 14.433 -2.261 -6.234 1.00 86.44 320 VAL A N 1
ATOM 2569 C CA . VAL A 1 320 ? 14.230 -1.852 -4.842 1.00 86.44 320 VAL A CA 1
ATOM 2570 C C . VAL A 1 320 ? 14.707 -0.410 -4.690 1.00 86.44 320 VAL A C 1
ATOM 2572 O O . VAL A 1 320 ? 15.895 -0.146 -4.531 1.00 86.44 320 VAL A O 1
ATOM 2575 N N . TYR A 1 321 ? 13.767 0.530 -4.742 1.00 82.44 321 TYR A N 1
ATOM 2576 C CA . TYR A 1 321 ? 14.031 1.949 -4.505 1.00 82.44 321 TYR A CA 1
ATOM 2577 C C . TYR A 1 321 ? 13.664 2.279 -3.064 1.00 82.44 321 TYR A C 1
ATOM 2579 O O . TYR A 1 321 ? 12.509 2.143 -2.682 1.00 82.44 321 TYR A O 1
ATOM 2587 N N . THR A 1 322 ? 14.634 2.669 -2.244 1.00 78.62 322 THR A N 1
ATOM 2588 C CA . THR A 1 322 ? 14.397 2.954 -0.826 1.00 78.62 322 THR A CA 1
ATOM 2589 C C . THR A 1 322 ? 15.273 4.101 -0.345 1.00 78.62 322 THR A C 1
ATOM 2591 O O . THR A 1 322 ? 16.403 4.259 -0.808 1.00 78.62 322 THR A O 1
ATOM 2594 N N . SER A 1 323 ? 14.747 4.896 0.586 1.00 78.50 323 SER A N 1
ATOM 2595 C CA . SER A 1 323 ? 15.510 5.877 1.362 1.00 78.50 323 SER A CA 1
ATOM 2596 C C . SER A 1 323 ? 16.090 5.288 2.652 1.00 78.50 323 SER A C 1
ATOM 2598 O O . SER A 1 323 ? 16.939 5.931 3.261 1.00 78.50 323 SER A O 1
ATOM 2600 N N . ASP A 1 324 ? 15.664 4.085 3.060 1.00 77.69 324 ASP A N 1
ATOM 2601 C CA . ASP A 1 324 ? 16.194 3.388 4.237 1.00 77.69 324 ASP A CA 1
ATOM 2602 C C . ASP A 1 324 ? 17.645 2.933 3.978 1.00 77.69 324 ASP A C 1
ATOM 2604 O O . ASP A 1 324 ? 17.865 2.063 3.120 1.00 77.69 324 AS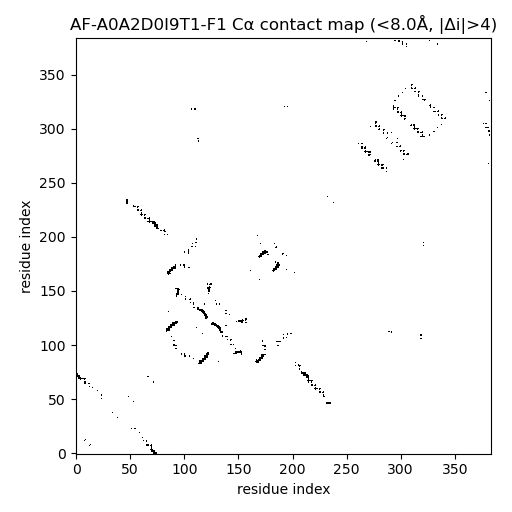P A O 1
ATOM 2608 N N . PRO A 1 325 ? 18.638 3.479 4.713 1.00 77.56 325 PRO A N 1
ATOM 2609 C CA . PRO A 1 325 ? 20.042 3.117 4.541 1.00 77.56 325 PRO A CA 1
ATOM 2610 C C . PRO A 1 325 ? 20.305 1.622 4.748 1.00 77.56 325 PRO A C 1
ATOM 2612 O O . PRO A 1 325 ? 21.097 1.037 4.009 1.00 77.56 325 PRO A O 1
ATOM 2615 N N . LEU A 1 326 ? 19.612 0.987 5.701 1.00 83.62 326 LEU A N 1
ATOM 2616 C CA . LEU A 1 326 ? 19.817 -0.421 6.035 1.00 83.62 326 LEU A CA 1
ATOM 2617 C C . LEU A 1 326 ? 19.310 -1.330 4.915 1.00 83.62 326 LEU A C 1
ATOM 2619 O O . LEU A 1 326 ? 20.006 -2.256 4.491 1.00 83.62 326 LEU A O 1
ATOM 2623 N N . LEU A 1 327 ? 18.097 -1.076 4.418 1.00 80.50 327 LEU A N 1
ATOM 2624 C CA . LEU A 1 327 ? 17.553 -1.827 3.289 1.00 80.50 327 LEU A CA 1
ATOM 2625 C C . LEU A 1 327 ? 18.398 -1.607 2.026 1.00 80.50 327 LEU A C 1
ATOM 2627 O O . LEU A 1 327 ? 18.682 -2.571 1.318 1.00 80.50 327 LEU A O 1
ATOM 2631 N N . SER A 1 328 ? 18.844 -0.374 1.772 1.00 83.12 328 SER A N 1
ATOM 2632 C CA . SER A 1 328 ? 19.712 -0.039 0.636 1.00 83.12 328 SER A CA 1
ATOM 2633 C C . SER A 1 328 ? 21.032 -0.821 0.665 1.00 83.12 328 SER A C 1
ATOM 2635 O O . SER A 1 328 ? 21.429 -1.427 -0.335 1.00 83.12 328 SER A O 1
ATOM 2637 N N . GLU A 1 329 ? 21.681 -0.902 1.831 1.00 86.19 329 GLU A N 1
ATOM 2638 C CA . GLU A 1 329 ? 22.909 -1.679 2.005 1.00 86.19 329 GLU A CA 1
ATOM 2639 C C . GLU A 1 329 ? 22.684 -3.179 1.754 1.00 86.19 329 GLU A C 1
ATOM 2641 O O . GLU A 1 329 ? 23.449 -3.808 1.013 1.00 86.19 329 GLU A O 1
ATOM 2646 N N . ARG A 1 330 ? 21.598 -3.747 2.298 1.00 89.81 330 ARG A N 1
ATOM 2647 C CA . ARG A 1 330 ? 21.230 -5.159 2.086 1.00 89.81 330 ARG A CA 1
ATOM 2648 C C . ARG A 1 330 ? 20.946 -5.471 0.619 1.00 89.81 330 ARG A C 1
ATOM 2650 O O . ARG A 1 330 ? 21.389 -6.504 0.116 1.00 89.81 330 ARG A O 1
ATOM 2657 N N . VAL A 1 331 ? 20.232 -4.585 -0.078 1.00 90.75 331 VAL A N 1
ATOM 2658 C CA . VAL A 1 331 ? 19.967 -4.709 -1.519 1.00 90.75 331 VAL A CA 1
ATOM 2659 C C . VAL A 1 331 ? 21.278 -4.725 -2.293 1.00 90.75 331 VAL A C 1
ATOM 2661 O O . VAL A 1 331 ? 21.473 -5.618 -3.114 1.00 90.75 331 VAL A O 1
ATOM 2664 N N . ARG A 1 332 ? 22.194 -3.785 -2.015 1.00 89.88 332 ARG A N 1
ATOM 2665 C CA . ARG A 1 332 ? 23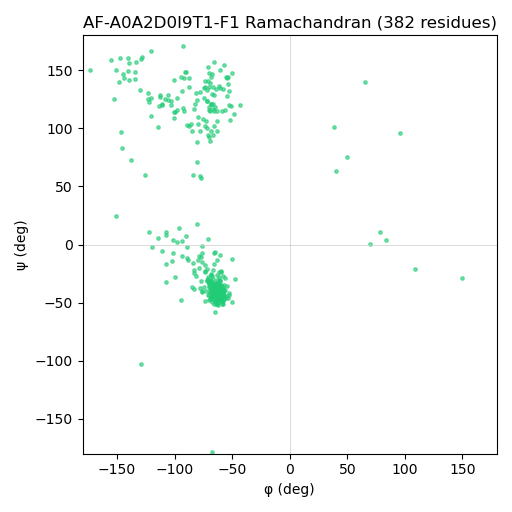.496 -3.709 -2.694 1.00 89.88 332 ARG A CA 1
ATOM 2666 C C . ARG A 1 332 ? 24.291 -5.000 -2.517 1.00 89.88 332 ARG A C 1
ATOM 2668 O O . ARG A 1 332 ? 24.750 -5.567 -3.507 1.00 89.88 332 ARG A O 1
ATOM 2675 N N . HIS A 1 333 ? 24.385 -5.492 -1.282 1.00 90.88 333 HIS A N 1
ATOM 2676 C CA . HIS A 1 333 ? 25.081 -6.740 -0.983 1.00 90.88 333 HIS A CA 1
ATOM 2677 C C . HIS A 1 333 ? 24.475 -7.933 -1.742 1.00 90.88 333 HIS A C 1
ATOM 2679 O O . HIS A 1 333 ? 25.187 -8.647 -2.448 1.00 90.88 333 HIS A O 1
ATOM 2685 N N . ASN A 1 334 ? 23.156 -8.136 -1.667 1.00 94.12 334 ASN A N 1
ATOM 2686 C CA . ASN A 1 334 ? 22.512 -9.293 -2.302 1.00 94.12 334 ASN A CA 1
ATOM 2687 C C . ASN A 1 334 ? 22.476 -9.195 -3.839 1.00 94.12 334 ASN A C 1
ATOM 2689 O O . ASN A 1 334 ? 22.533 -10.214 -4.537 1.00 94.12 334 ASN A O 1
ATOM 2693 N N . LEU A 1 335 ? 22.428 -7.978 -4.386 1.00 94.00 335 LEU A N 1
ATOM 2694 C CA . LEU A 1 335 ? 22.564 -7.727 -5.818 1.00 94.00 335 LEU A CA 1
ATOM 2695 C C . LEU A 1 335 ? 23.950 -8.145 -6.323 1.00 94.00 335 LEU A C 1
ATOM 2697 O O . LEU A 1 335 ? 24.046 -8.813 -7.353 1.00 94.00 335 LEU A O 1
ATOM 2701 N N . GLU A 1 336 ? 25.017 -7.795 -5.600 1.00 93.06 336 GLU A N 1
ATOM 2702 C CA . GLU A 1 336 ? 26.381 -8.236 -5.919 1.00 93.06 336 GLU A CA 1
ATOM 2703 C C . GLU A 1 336 ? 26.500 -9.765 -5.861 1.00 93.06 336 GLU A C 1
ATOM 2705 O O . GLU A 1 336 ? 27.023 -10.374 -6.796 1.00 93.06 336 GLU A O 1
ATOM 2710 N N . GLN A 1 337 ? 25.926 -10.409 -4.836 1.00 92.31 337 GLN A N 1
ATOM 2711 C CA . GLN A 1 337 ? 25.875 -11.876 -4.753 1.00 92.31 337 GLN A CA 1
ATOM 2712 C C . GLN A 1 337 ? 25.167 -12.498 -5.964 1.00 92.31 337 GLN A C 1
ATOM 2714 O O . GLN A 1 337 ? 25.663 -13.459 -6.554 1.00 92.31 337 GLN A O 1
ATOM 2719 N N . SER A 1 338 ? 24.040 -11.921 -6.383 1.00 92.75 338 SER A N 1
ATOM 2720 C CA . SER A 1 338 ? 23.298 -12.373 -7.566 1.00 92.75 338 SER A CA 1
ATOM 2721 C C . SER A 1 338 ? 24.135 -12.267 -8.840 1.00 92.75 338 SER A C 1
ATOM 2723 O O . SER A 1 338 ? 24.190 -13.222 -9.614 1.00 92.75 338 SER A O 1
ATOM 2725 N N . LYS A 1 339 ? 24.842 -11.146 -9.034 1.00 93.19 339 LYS A N 1
ATOM 2726 C CA . LYS A 1 339 ? 25.738 -10.933 -10.183 1.00 93.19 339 LYS A CA 1
ATOM 2727 C C . LYS A 1 339 ? 26.885 -11.945 -10.210 1.00 93.19 339 LYS A C 1
ATOM 2729 O O . LYS A 1 339 ? 27.121 -12.554 -11.249 1.00 93.19 339 LYS A O 1
ATOM 2734 N N . MET A 1 340 ? 27.525 -12.203 -9.067 1.00 92.88 340 MET A N 1
ATOM 2735 C CA . MET A 1 340 ? 28.589 -13.210 -8.972 1.00 92.88 340 MET A CA 1
ATOM 2736 C C . MET A 1 340 ? 28.099 -14.620 -9.324 1.00 92.88 340 MET A C 1
ATOM 2738 O O . MET A 1 340 ? 28.819 -15.394 -9.951 1.00 92.88 340 MET A O 1
ATOM 2742 N N . GLN A 1 341 ? 26.878 -14.986 -8.926 1.00 91.69 341 GLN A N 1
ATOM 2743 C CA . GLN A 1 341 ? 26.313 -16.296 -9.261 1.00 91.69 341 GLN A CA 1
ATOM 2744 C C . GLN A 1 341 ? 25.966 -16.430 -10.749 1.00 91.69 341 GLN A C 1
ATOM 2746 O O . GLN A 1 341 ? 26.121 -17.516 -11.313 1.00 91.69 341 GLN A O 1
ATOM 2751 N N . ILE A 1 342 ? 25.516 -15.346 -11.387 1.00 89.81 342 ILE A N 1
ATOM 2752 C CA . ILE A 1 342 ? 25.298 -15.290 -12.840 1.00 89.81 342 ILE A CA 1
ATOM 2753 C C . ILE A 1 342 ? 26.630 -15.514 -13.565 1.00 89.81 342 ILE A C 1
ATOM 2755 O O . ILE A 1 342 ? 26.752 -16.453 -14.349 1.00 89.81 342 ILE A O 1
ATOM 2759 N N . GLU A 1 343 ? 27.667 -14.755 -13.208 1.00 91.31 343 GLU A N 1
ATOM 2760 C CA . GLU A 1 343 ? 28.994 -14.862 -13.825 1.00 91.31 343 GLU A CA 1
ATOM 2761 C C . GLU A 1 343 ? 29.617 -16.260 -13.654 1.00 91.31 343 GLU A C 1
ATOM 2763 O O . GLU A 1 343 ? 30.155 -16.838 -14.603 1.00 91.31 343 GLU A O 1
ATOM 2768 N N . LYS A 1 344 ? 29.482 -16.871 -12.469 1.00 90.88 344 LYS A N 1
ATOM 2769 C CA . LYS A 1 344 ? 29.909 -18.262 -12.221 1.00 90.88 344 LYS A CA 1
ATOM 2770 C C . LYS A 1 344 ? 29.186 -19.276 -13.111 1.00 90.88 344 LYS A C 1
ATOM 2772 O O . LYS A 1 344 ? 29.772 -20.284 -13.507 1.00 90.88 344 LYS A O 1
ATOM 2777 N N . ARG A 1 345 ? 27.905 -19.053 -13.420 1.00 87.06 345 ARG A N 1
ATOM 2778 C CA . ARG A 1 345 ? 27.147 -19.929 -14.326 1.00 87.06 345 ARG A CA 1
ATOM 2779 C C . ARG A 1 345 ? 27.583 -19.741 -15.772 1.00 87.06 345 ARG A C 1
ATOM 2781 O O . ARG A 1 345 ? 27.733 -20.735 -16.479 1.00 87.06 345 ARG A O 1
ATOM 2788 N N . ASP A 1 346 ? 27.831 -18.507 -16.184 1.00 82.44 346 ASP A N 1
ATOM 2789 C CA . ASP A 1 346 ? 28.243 -18.190 -17.551 1.00 82.44 346 ASP A CA 1
ATOM 2790 C C . ASP A 1 346 ? 29.659 -18.686 -17.853 1.00 82.44 346 ASP A C 1
ATOM 2792 O O . ASP A 1 346 ? 29.901 -19.281 -18.902 1.00 82.44 346 ASP A O 1
ATOM 2796 N N . THR A 1 347 ? 30.588 -18.533 -16.907 1.00 81.31 347 THR A N 1
ATOM 2797 C CA . THR A 1 347 ? 31.945 -19.100 -17.002 1.00 81.31 347 THR A CA 1
ATOM 2798 C C . THR A 1 347 ? 31.917 -20.627 -17.072 1.00 81.31 347 THR A C 1
ATOM 2800 O O . THR A 1 347 ? 32.592 -21.215 -17.917 1.00 81.31 347 THR A O 1
ATOM 2803 N N . LYS A 1 348 ? 31.078 -21.287 -16.260 1.00 79.06 348 LYS A N 1
ATOM 2804 C CA . LYS A 1 348 ? 30.908 -22.746 -16.310 1.00 79.06 348 LYS A CA 1
ATOM 2805 C C . LYS A 1 348 ? 30.304 -23.226 -17.636 1.00 79.06 348 LYS A C 1
ATOM 2807 O O . LYS A 1 348 ? 30.744 -24.249 -18.155 1.00 79.06 348 LYS A O 1
ATOM 2812 N N . LYS A 1 349 ? 29.331 -22.498 -18.197 1.00 75.12 349 LYS A N 1
ATOM 2813 C CA . LYS A 1 349 ? 28.764 -22.798 -19.524 1.00 75.12 349 LYS A CA 1
ATOM 2814 C C . LYS A 1 349 ? 29.812 -22.676 -20.626 1.00 75.12 349 LYS A C 1
ATOM 2816 O O . LYS A 1 349 ? 29.989 -23.627 -21.375 1.00 75.12 349 LYS A O 1
ATOM 2821 N N . LYS A 1 350 ? 30.576 -21.579 -20.653 1.00 71.81 350 LYS A N 1
ATOM 2822 C CA . LYS A 1 350 ? 31.664 -21.380 -21.626 1.00 71.81 350 LYS A CA 1
ATOM 2823 C C . LYS A 1 350 ? 32.736 -22.466 -21.533 1.00 71.81 350 LYS A C 1
ATOM 2825 O O . LYS A 1 350 ? 33.195 -22.959 -22.560 1.00 71.81 350 LYS A O 1
ATOM 2830 N N . HIS A 1 351 ? 33.108 -22.886 -20.321 1.00 66.25 351 HIS A N 1
ATOM 2831 C CA . HIS A 1 351 ? 34.030 -24.007 -20.144 1.00 66.25 351 HIS A CA 1
ATOM 2832 C C . HIS A 1 351 ? 33.443 -25.322 -20.669 1.00 66.25 351 HIS A C 1
ATOM 2834 O O . HIS A 1 351 ? 34.122 -26.001 -21.434 1.00 66.25 351 HIS A O 1
ATOM 2840 N N . HIS A 1 352 ? 32.190 -25.657 -20.347 1.00 61.16 352 HIS A N 1
ATOM 2841 C CA . HIS A 1 352 ? 31.546 -26.863 -20.878 1.00 61.16 352 HIS A CA 1
ATOM 2842 C C . HIS A 1 352 ? 31.393 -26.846 -22.401 1.00 61.16 352 HIS A C 1
ATOM 2844 O O . HIS A 1 352 ? 31.649 -27.8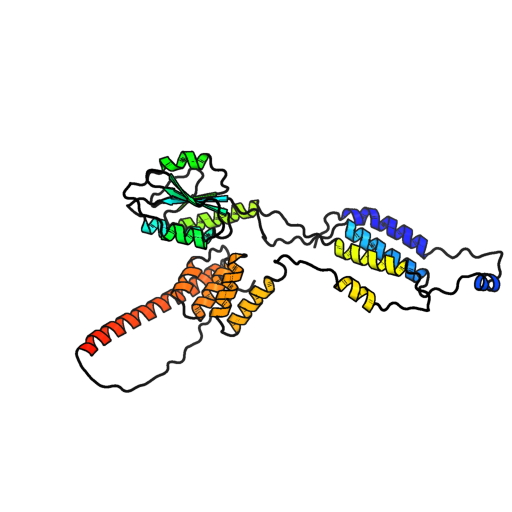65 -23.026 1.00 61.16 352 HIS A O 1
ATOM 2850 N N . GLU A 1 353 ? 31.046 -25.714 -23.008 1.00 64.69 353 GLU A N 1
ATOM 2851 C CA . GLU A 1 353 ? 30.965 -25.575 -24.468 1.00 64.69 353 GLU A CA 1
ATOM 2852 C C . GLU A 1 353 ? 32.350 -25.714 -25.122 1.00 64.69 353 GLU A C 1
ATOM 2854 O O . GLU A 1 353 ? 32.484 -26.378 -26.146 1.00 64.69 353 GLU A O 1
ATOM 2859 N N . SER A 1 354 ? 33.407 -25.184 -24.492 1.00 58.38 354 SER A N 1
ATOM 2860 C CA . SER A 1 354 ? 34.789 -25.347 -24.971 1.00 58.38 354 SER A CA 1
ATOM 2861 C C . SER A 1 354 ? 35.329 -26.776 -24.822 1.00 58.38 354 SER A C 1
ATOM 2863 O O . SER A 1 354 ? 36.109 -27.229 -25.660 1.00 58.38 354 SER A O 1
ATOM 2865 N N . HIS A 1 355 ? 34.908 -27.497 -23.775 1.00 57.19 355 HIS A N 1
ATOM 2866 C CA . HIS A 1 355 ? 35.251 -28.902 -23.560 1.00 57.19 355 HIS A CA 1
ATOM 2867 C C . HIS A 1 355 ? 34.437 -29.817 -24.476 1.00 57.19 355 HIS A C 1
ATOM 2869 O O . HIS A 1 355 ? 35.031 -30.684 -25.096 1.00 57.19 355 HIS A O 1
ATOM 2875 N N . ALA A 1 356 ? 33.141 -29.566 -24.678 1.00 55.53 356 ALA A N 1
ATOM 2876 C CA . ALA A 1 356 ? 32.307 -30.306 -25.628 1.00 55.53 356 ALA A CA 1
ATOM 2877 C C . ALA A 1 356 ? 32.768 -30.107 -27.084 1.00 55.53 356 ALA A C 1
ATOM 2879 O O . ALA A 1 356 ? 32.765 -31.052 -27.868 1.00 55.53 356 ALA A O 1
ATOM 2880 N N . ALA A 1 357 ? 33.247 -28.909 -27.443 1.00 52.62 357 ALA A N 1
ATOM 2881 C CA . ALA A 1 357 ? 33.869 -28.655 -28.745 1.00 52.62 357 ALA A CA 1
ATOM 2882 C C . ALA A 1 357 ? 35.223 -29.376 -28.922 1.00 52.62 357 ALA A C 1
ATOM 2884 O O . ALA A 1 357 ? 35.603 -29.686 -30.049 1.00 52.62 357 ALA A O 1
ATOM 2885 N N . LYS A 1 358 ? 35.944 -29.672 -27.827 1.00 51.97 358 LYS A N 1
ATOM 2886 C CA . LYS A 1 358 ? 37.169 -30.493 -27.839 1.00 51.97 358 LYS A CA 1
ATOM 2887 C C . LYS A 1 358 ? 36.879 -31.999 -27.777 1.00 51.97 358 LYS A C 1
ATOM 2889 O O . LYS A 1 358 ? 37.556 -32.764 -28.453 1.00 51.97 358 LYS A O 1
ATOM 2894 N N . GLU A 1 359 ? 35.861 -32.434 -27.044 1.00 46.28 359 GLU A N 1
ATOM 2895 C CA . GLU A 1 359 ? 35.430 -33.838 -26.937 1.00 46.28 359 GLU A CA 1
ATOM 2896 C C . GLU A 1 359 ? 34.708 -34.327 -28.203 1.00 46.28 359 GLU A C 1
ATOM 2898 O O . GLU A 1 359 ? 34.788 -35.503 -28.536 1.00 46.28 359 GLU A O 1
ATOM 2903 N N . ALA A 1 360 ? 34.129 -33.432 -29.011 1.00 46.47 360 ALA A N 1
ATOM 2904 C CA . ALA A 1 360 ? 33.700 -33.761 -30.376 1.00 46.47 360 ALA A CA 1
ATOM 2905 C C . ALA A 1 360 ? 34.872 -34.115 -31.324 1.00 46.47 360 ALA A C 1
ATOM 2907 O O . ALA A 1 360 ? 34.632 -34.538 -32.454 1.00 46.47 360 ALA A O 1
ATOM 2908 N N . SER A 1 361 ? 36.129 -33.962 -30.881 1.00 46.91 361 SER A N 1
ATOM 2909 C CA . SER A 1 361 ? 37.330 -34.337 -31.640 1.00 46.91 361 SER A CA 1
ATOM 2910 C C . SER A 1 361 ? 38.110 -35.534 -31.078 1.00 46.91 361 SER A C 1
ATOM 2912 O O . SER A 1 361 ? 39.036 -35.985 -31.746 1.00 46.91 361 SER A O 1
ATOM 2914 N N . VAL A 1 362 ? 37.749 -36.099 -29.915 1.00 44.09 362 VAL A N 1
ATOM 2915 C CA . VAL A 1 362 ? 38.413 -37.296 -29.350 1.00 44.09 362 VAL A CA 1
ATOM 2916 C C . VAL A 1 362 ? 37.438 -38.085 -28.462 1.00 44.09 362 VAL A C 1
ATOM 2918 O O . VAL A 1 362 ? 36.864 -37.531 -27.529 1.00 44.09 362 VAL A O 1
ATOM 2921 N N . ALA A 1 363 ? 37.262 -39.379 -28.747 1.00 36.09 363 ALA A N 1
ATOM 2922 C CA . ALA A 1 363 ? 36.335 -40.288 -28.063 1.00 36.09 363 ALA A CA 1
ATOM 2923 C C . ALA A 1 363 ? 36.952 -41.039 -26.852 1.00 36.09 363 ALA A C 1
ATOM 2925 O O . ALA A 1 363 ? 38.116 -41.430 -26.925 1.00 36.09 363 ALA A O 1
ATOM 2926 N N . TYR A 1 364 ? 36.094 -41.318 -25.844 1.00 34.53 364 TYR A N 1
ATOM 2927 C CA . TYR A 1 364 ? 36.217 -42.173 -24.624 1.00 34.53 364 TYR A CA 1
ATOM 2928 C C . TYR A 1 364 ? 37.250 -41.729 -23.550 1.00 34.53 364 TYR A C 1
ATOM 2930 O O . TYR A 1 364 ? 38.312 -41.236 -23.896 1.00 34.53 364 TYR A O 1
ATOM 2938 N N . ASP A 1 365 ? 37.044 -41.782 -22.219 1.00 33.41 365 ASP A N 1
ATOM 2939 C CA . ASP A 1 365 ? 36.274 -42.644 -21.288 1.00 33.41 365 ASP A CA 1
ATOM 2940 C C . ASP A 1 365 ? 35.915 -41.885 -19.968 1.00 33.41 365 ASP A C 1
ATOM 2942 O O . ASP A 1 365 ? 36.595 -40.928 -19.596 1.00 33.41 365 ASP A O 1
ATOM 2946 N N . ILE A 1 366 ? 34.888 -42.328 -19.216 1.00 35.78 366 ILE A N 1
ATOM 2947 C CA . ILE A 1 366 ? 34.445 -41.772 -17.901 1.00 35.78 366 ILE A CA 1
ATOM 2948 C C . ILE A 1 366 ? 35.086 -42.551 -16.728 1.00 35.78 366 ILE A C 1
ATOM 2950 O O . ILE A 1 366 ? 35.153 -43.777 -16.792 1.00 35.78 366 ILE A O 1
ATOM 2954 N N . PRO A 1 367 ? 35.449 -41.901 -15.596 1.00 33.84 367 PRO A N 1
ATOM 2955 C CA . PRO A 1 367 ? 34.754 -42.217 -14.334 1.00 33.84 367 PRO A CA 1
ATOM 2956 C C . PRO A 1 367 ? 34.320 -40.996 -13.497 1.00 33.84 367 PRO A C 1
ATOM 2958 O O . PRO A 1 367 ? 34.969 -39.957 -13.426 1.00 33.84 367 PRO A O 1
ATOM 2961 N N . SER A 1 368 ? 33.202 -41.203 -12.799 1.00 39.97 368 SER A N 1
ATOM 2962 C CA . SER A 1 368 ? 32.529 -40.352 -11.813 1.00 39.97 368 SER A CA 1
ATOM 2963 C C . SER A 1 368 ? 33.394 -39.898 -10.632 1.00 39.97 368 SER A C 1
ATOM 2965 O O . SER A 1 368 ? 34.079 -40.740 -10.059 1.00 39.97 368 SER A O 1
ATOM 2967 N N . LEU A 1 369 ? 33.205 -38.662 -10.136 1.00 27.09 369 LEU A N 1
ATOM 2968 C CA . LEU A 1 369 ? 33.148 -38.374 -8.689 1.00 27.09 369 LEU A CA 1
ATOM 2969 C C . LEU A 1 369 ? 32.757 -36.922 -8.347 1.00 27.09 369 LEU A C 1
ATOM 2971 O O . LEU A 1 369 ? 33.118 -35.971 -9.031 1.00 27.09 369 LEU A O 1
ATOM 2975 N N . LEU A 1 370 ? 32.109 -36.825 -7.180 1.00 30.48 370 LEU A N 1
ATOM 2976 C CA . LEU A 1 370 ? 31.983 -35.695 -6.248 1.00 30.48 370 LEU A CA 1
ATOM 2977 C C . LEU A 1 370 ? 30.750 -34.783 -6.340 1.00 30.48 370 LEU A C 1
ATOM 2979 O O . LEU A 1 370 ? 30.705 -33.744 -6.996 1.00 30.48 370 LEU A O 1
ATOM 2983 N N . SER A 1 371 ? 29.789 -35.137 -5.479 1.00 36.59 371 SER A N 1
ATOM 2984 C CA . SER A 1 371 ? 28.811 -34.230 -4.891 1.00 36.59 371 SER A CA 1
ATOM 2985 C C . SER A 1 371 ? 29.512 -33.117 -4.102 1.00 36.59 371 SER A C 1
ATOM 2987 O O . SER A 1 371 ? 30.121 -33.367 -3.058 1.00 36.59 371 SER A O 1
ATOM 2989 N N . SER A 1 372 ? 29.377 -31.869 -4.547 1.00 33.25 372 SER A N 1
ATOM 2990 C CA . SER A 1 372 ? 29.731 -30.707 -3.733 1.00 33.25 372 SER A CA 1
ATOM 2991 C C . SER A 1 372 ? 28.567 -30.358 -2.799 1.00 33.25 372 SER A C 1
ATOM 2993 O O . SER A 1 372 ? 27.487 -29.980 -3.264 1.00 33.25 372 SER A O 1
ATOM 2995 N N . LYS A 1 373 ? 28.792 -30.456 -1.484 1.00 33.53 373 LYS A N 1
ATOM 2996 C CA . LYS A 1 373 ? 27.915 -29.894 -0.444 1.00 33.53 373 LYS A CA 1
ATOM 2997 C C . LYS A 1 373 ? 27.634 -28.418 -0.752 1.00 33.53 373 LYS A C 1
ATOM 2999 O O . LYS A 1 373 ? 28.558 -27.609 -0.794 1.00 33.53 373 LYS A O 1
ATOM 3004 N N . ARG A 1 374 ? 26.359 -28.070 -0.956 1.00 31.14 374 ARG A N 1
ATOM 3005 C CA . ARG A 1 374 ? 25.897 -26.678 -1.044 1.00 31.14 374 ARG A CA 1
ATOM 3006 C C . ARG A 1 374 ? 25.996 -26.046 0.342 1.00 31.14 374 ARG A C 1
ATOM 3008 O O . ARG A 1 374 ? 25.305 -26.473 1.262 1.00 31.14 374 ARG A O 1
ATOM 3015 N N . THR A 1 375 ? 26.842 -25.036 0.489 1.00 33.06 375 THR A N 1
ATOM 3016 C CA . THR A 1 375 ? 26.751 -24.094 1.604 1.00 33.06 375 THR A CA 1
ATOM 3017 C C . THR A 1 375 ? 25.467 -23.277 1.440 1.00 33.06 375 THR A C 1
ATOM 3019 O O . THR A 1 375 ? 25.170 -22.784 0.350 1.00 33.06 375 THR A O 1
ATOM 3022 N N . ALA A 1 376 ? 24.661 -23.201 2.499 1.00 33.53 376 ALA A N 1
ATOM 3023 C CA . ALA A 1 376 ? 23.399 -22.469 2.490 1.00 33.53 376 ALA A CA 1
ATOM 3024 C C . ALA A 1 376 ? 23.666 -20.959 2.318 1.00 33.53 376 ALA A C 1
ATOM 3026 O O . ALA A 1 376 ? 24.479 -20.410 3.067 1.00 33.53 376 ALA A O 1
ATOM 3027 N N . PRO A 1 377 ? 23.017 -20.266 1.366 1.00 44.06 377 PRO A N 1
ATOM 3028 C CA . PRO A 1 377 ? 23.154 -18.822 1.251 1.00 44.06 377 PRO A CA 1
ATOM 3029 C C . PRO A 1 377 ? 22.428 -18.129 2.409 1.00 44.06 377 PRO A C 1
ATOM 3031 O O . PRO A 1 377 ? 21.227 -18.300 2.600 1.00 44.06 377 PRO A O 1
ATOM 3034 N N . THR A 1 378 ? 23.143 -17.307 3.172 1.00 46.88 378 THR A N 1
ATOM 3035 C CA . THR A 1 378 ? 22.579 -16.487 4.250 1.00 46.88 378 THR A CA 1
ATOM 3036 C C . THR A 1 378 ? 21.926 -15.226 3.678 1.00 46.88 378 THR A C 1
ATOM 3038 O O . THR A 1 378 ? 22.454 -14.130 3.835 1.00 46.88 378 THR A O 1
ATOM 3041 N N . THR A 1 379 ? 20.783 -15.358 2.999 1.00 62.16 379 THR A N 1
ATOM 3042 C CA . THR A 1 379 ? 19.917 -14.201 2.698 1.00 62.16 379 THR A CA 1
ATOM 3043 C C . THR A 1 379 ? 18.722 -14.216 3.644 1.00 62.16 379 THR A C 1
ATOM 3045 O O . THR A 1 379 ? 17.973 -15.190 3.710 1.00 62.16 379 THR A O 1
ATOM 3048 N N . ARG A 1 380 ? 18.579 -13.151 4.440 1.00 73.50 380 ARG A N 1
ATOM 3049 C CA . ARG A 1 380 ? 17.471 -12.979 5.388 1.00 73.50 380 ARG A CA 1
ATOM 3050 C C . ARG A 1 380 ? 16.423 -12.037 4.809 1.00 73.50 380 ARG A C 1
ATOM 3052 O O . ARG A 1 380 ? 16.770 -11.028 4.183 1.00 73.50 380 ARG A O 1
ATOM 3059 N N . LEU A 1 381 ? 15.157 -12.358 5.064 1.00 69.06 381 LEU A N 1
ATOM 3060 C CA . LEU A 1 381 ? 14.038 -11.463 4.794 1.00 69.06 381 LEU A CA 1
ATOM 3061 C C . LEU A 1 381 ? 14.188 -10.164 5.595 1.00 69.06 381 LEU A C 1
ATOM 3063 O O . LEU A 1 381 ? 14.805 -10.128 6.663 1.00 69.06 381 LEU A O 1
ATOM 3067 N N . PHE A 1 382 ? 13.656 -9.081 5.045 1.00 64.62 382 PHE A N 1
ATOM 3068 C CA . PHE A 1 382 ? 13.467 -7.841 5.774 1.00 64.62 382 PHE A CA 1
ATOM 3069 C C . PHE A 1 382 ? 12.198 -7.976 6.615 1.00 64.62 382 PHE A C 1
ATOM 3071 O O . PHE A 1 382 ? 11.139 -8.323 6.082 1.00 64.62 382 PHE A O 1
ATOM 3078 N N . GLU A 1 383 ? 12.337 -7.759 7.919 1.00 64.06 383 GLU A N 1
ATOM 3079 C CA . GLU A 1 383 ? 11.232 -7.758 8.875 1.00 64.06 383 GLU A CA 1
ATOM 3080 C C . GLU A 1 383 ? 10.695 -6.334 9.017 1.00 64.06 383 GLU A C 1
ATOM 3082 O O . GLU A 1 383 ? 11.460 -5.375 8.901 1.00 64.06 383 GLU A O 1
ATOM 3087 N N . TRP A 1 384 ? 9.377 -6.227 9.176 1.00 43.34 384 TRP A N 1
ATOM 3088 C CA . TRP A 1 384 ? 8.647 -4.964 9.258 1.00 43.34 384 TRP A CA 1
ATOM 3089 C C . TRP A 1 384 ? 8.728 -4.343 10.644 1.00 43.34 384 TRP A C 1
ATOM 3091 O O . TRP A 1 384 ? 8.658 -5.121 11.626 1.00 43.34 384 TRP A O 1
#

Nearest PDB structures (foldseek):
  3uq3-assembly1_A  TM=4.985E-01  e=4.965E-02  Saccharomyces cerevisiae S288C
  7bev-assembly1_A  TM=4.780E-01  e=1.859E-01  Homo sapiens
  3ly9-assembly1_A-2  TM=2.602E-01  e=4.467E-02  Escherichia coli str. K-12 substr. MG1655
  7xn7-assembly1_q  TM=3.781E-01  e=2.346E+00  Komagataella phaffii
  7dkh-assembly2_E  TM=2.250E-01  e=1.245E+00  Saccharomyces cerevisiae S288C

pLDDT: mean 78.7, std 16.72, range [27.09, 96.75]

Secondary structure (DSSP, 8-state):
-EETTTHHHHHHHHHHHHHHHHHHH------TTS-HHHHHHHSPP--SS-HHHHHHHHHHHHHHHHHHHT-EEEE----------EEEEEEE--TTTHHHHHHHHHHHHHHHTTSEEEEEEESSSEEEEEEEE--HHHHHHHHHTPPPPSSPP-THHHHHHHHT---SEEEEE-SS----SSSEEE-SHHHHHHHHHHHHHHHHHT----EEE-THHHHHHHHHHHHHHH----TT----HHHHHHHHHT------SSTTHHHHHHHHHHHHHTT-HHHHHHHHHHHHHHS--HHHHHHHHHHHHHTT-HHHHHHHHTT---S-HHHHHHHHHHHHHHHHHHHHHHHHHHHHHHHHHHHTTS------------PPP-PPPPP-

Sequence (384 aa):
MSFLHSEFFIWLLPPTLALFYFWLTQKPLQHRWLSEAVVEKLRAPKTTMGLKARNGLFFIAAILLISAMAQPVILNSTPIKGKKLHIVLVVDRGAVDAEKSRSLALSTLYTLVGEEIELAAFDNRLYRIAPRSNDGMILGELIRHLSVSTKPSNLTVIEEPLRQSSADMIVIITSKTVENQGYFAVASPADIAKVHQRLLVLREKTVLQEHIPLFFYPLGTAMVLILIALSSMSKRRSVSVVTVMFLLGSLPHKSEAGLFDFQLLREAKEAYESGEYEKSERLYARYQLEHDSPQVRYNRANALYMSGHFERSRYWYERVYTSDPLLSERVRHNLEQSKMQIEKRDTKKKHHESHAAKEASVAYDIPSLLSSKRTAPTTRLFEW